Protein AF-0000000075992809 (afdb_homodimer)

Nearest PDB structures (foldseek):
  9g9v-assembly1_B  TM=6.365E-01  e=3.269E-08  Homo sapiens
  9g9x-assembly1_B  TM=6.307E-01  e=1.367E-07  Homo sapiens
  6rv3-assembly2_C  TM=6.013E-01  e=1.137E-07  Homo sapiens
  6rv2-assembly1_B  TM=6.029E-01  e=1.306E-07  Homo sapiens
  6rv4-assembly2_D  TM=5.952E-01  e=2.380E-07  Homo sapiens

pLDDT: mean 75.5, std 18.36, range [22.88, 96.62]

Foldseek 3Di:
DVVVVVVVVVVVVVVVVVLVVLCLDLVNLVVVLLVLLLVQLVVLCVVFVVVLVVLLVVLLVLLVVLVVLVVVLVVVVVVCVPPDDDPVRVCVVNVVSVVVNVVSVVCSCVPSVHDNDNDSVLDDDCSDSLNSSVVSLLLQLLLCLVPDDGDDPVRVVVSVVSSVPSNVSLVSSLVVVLVVVVLVVLVVCCVVVCVVVVVVVLVVVCVVVVVVVDDSPDPPPPPPPVPPPDPSVPPLPPLVVLVVVLVVLLQVQLVVCCVVVVDDSVVSSVVSVSLLVSVNNNPDDPQPVPVSPPPDPVSSVVSVVVSVSSSVSNSSVVSSVVSVVVVVVVVVVVVCVVVPNDPPPVPVVVVPPPPPD/DVVVVVVVVVVVVVVVVVLVVLCLDLVNLVVVLLVLLLVQLVVLCVVFVVVLVVLLVVLLVLLVVLVVLVVVLVVVVVVCVPPDDDPVRVCVVNVVSVVVNVVSVVCSCVPSVHDNDNDSVLDDDCSDSLNSSVVSLLLQLLLCLVPDDGDDPVRVVVSVVSSVPSNVSLVSSLVVVLVVVVLVVLVVCCVVVCVVVVVVVLVVVCVVVVVVVDDSPDPPPPPPPVPPPDPSVPPLPPLVVLVVVLVVLLQVQLVVCCVVVVDDSVVSSVVSVSLLVSVNNNPDDPQPVPVSPPPDPVSSVVSVVVSVSSSVSNSSVVSSVVSVVVVVVVVVVVVCVVVVNDPPPVPVVVVPPPPPD

Radius of gyration: 34.05 Å; Cα contacts (8 Å, |Δi|>4): 600; chains: 2; bounding box: 87×116×78 Å

Structure (mmCIF, N/CA/C/O backbone):
data_AF-0000000075992809-model_v1
#
loop_
_entity.id
_entity.type
_entity.pdbx_description
1 polymer 'TWiK family of potassium channels protein 7-like'
#
loop_
_atom_site.group_PDB
_atom_site.id
_atom_site.type_symbol
_atom_site.label_atom_id
_atom_site.label_alt_id
_atom_site.label_comp_id
_atom_site.label_asym_id
_atom_site.label_entity_id
_atom_site.label_seq_id
_atom_site.pdbx_PDB_ins_code
_atom_site.Cartn_x
_atom_site.Cartn_y
_atom_site.Cartn_z
_atom_site.occupancy
_atom_site.B_iso_or_equiv
_atom_site.auth_seq_id
_atom_site.auth_comp_id
_atom_site.auth_asym_id
_atom_site.auth_atom_id
_atom_site.pdbx_PDB_model_num
ATOM 1 N N . MET A 1 1 ? 38.156 46.844 -10.242 1 58.53 1 MET A N 1
ATOM 2 C CA . MET A 1 1 ? 38 45.406 -10.133 1 58.53 1 MET A CA 1
ATOM 3 C C . MET A 1 1 ? 37.031 45.031 -9.023 1 58.53 1 MET A C 1
ATOM 5 O O . MET A 1 1 ? 36.188 44.156 -9.188 1 58.53 1 MET A O 1
ATOM 9 N N . SER A 1 2 ? 37 45.75 -7.945 1 67.81 2 SER A N 1
ATOM 10 C CA . SER A 1 2 ? 36.156 45.5 -6.789 1 67.81 2 SER A CA 1
ATOM 11 C C . SER A 1 2 ? 34.719 45.875 -7.082 1 67.81 2 SER A C 1
ATOM 13 O O . SER A 1 2 ? 33.781 45.156 -6.656 1 67.81 2 SER A O 1
ATOM 15 N N . VAL A 1 3 ? 34.5 46.875 -7.867 1 71.5 3 VAL A N 1
ATOM 16 C CA . VAL A 1 3 ? 33.156 47.344 -8.156 1 71.5 3 VAL A CA 1
ATOM 17 C C . VAL A 1 3 ? 32.469 46.344 -9.094 1 71.5 3 VAL A C 1
ATOM 19 O O . VAL A 1 3 ? 31.266 46.094 -8.953 1 71.5 3 VAL A O 1
ATOM 22 N N . LYS A 1 4 ? 33.219 45.812 -10.008 1 70.56 4 LYS A N 1
ATOM 23 C CA . LYS A 1 4 ? 32.656 44.844 -10.945 1 70.56 4 LYS A CA 1
ATOM 24 C C . LYS A 1 4 ? 32.281 43.531 -10.234 1 70.56 4 LYS A C 1
ATOM 26 O O . LYS A 1 4 ? 31.266 42.906 -10.547 1 70.56 4 LYS A O 1
ATOM 31 N N . MET A 1 5 ? 33.094 43.125 -9.273 1 64.31 5 MET A N 1
ATOM 32 C CA . MET A 1 5 ? 32.812 41.938 -8.5 1 64.31 5 MET A CA 1
ATOM 33 C C . MET A 1 5 ? 31.547 42.094 -7.66 1 64.31 5 MET A C 1
ATOM 35 O O . MET A 1 5 ? 30.766 41.156 -7.523 1 64.31 5 MET A O 1
ATOM 39 N N . GLU A 1 6 ? 31.422 43.312 -7.215 1 64.75 6 GLU A N 1
ATOM 40 C CA . GLU A 1 6 ? 30.25 43.594 -6.398 1 64.75 6 GLU A CA 1
ATOM 41 C C . GLU A 1 6 ? 28.984 43.594 -7.25 1 64.75 6 GLU A C 1
ATOM 43 O O . GLU A 1 6 ? 27.938 43.125 -6.82 1 64.75 6 GLU A O 1
ATOM 48 N N . GLU A 1 7 ? 29.078 44.094 -8.422 1 67.31 7 GLU A N 1
ATOM 49 C CA . GLU A 1 7 ? 27.938 44.125 -9.32 1 67.31 7 GLU A CA 1
ATOM 50 C C . GLU A 1 7 ? 27.547 42.719 -9.766 1 67.31 7 GLU A C 1
ATOM 52 O O . GLU A 1 7 ? 26.359 42.406 -9.875 1 67.31 7 GLU A O 1
ATOM 57 N N . ASP A 1 8 ? 28.562 41.906 -9.992 1 63.78 8 ASP A N 1
ATOM 58 C CA . ASP A 1 8 ? 28.297 40.531 -10.383 1 63.78 8 ASP A CA 1
ATOM 59 C C . ASP A 1 8 ? 27.672 39.75 -9.234 1 63.78 8 ASP A C 1
ATOM 61 O O . ASP A 1 8 ? 26.797 38.906 -9.453 1 63.78 8 ASP A O 1
ATOM 65 N N . GLU A 1 9 ? 28.25 40.031 -8.102 1 63.12 9 GLU A N 1
ATOM 66 C CA . GLU A 1 9 ? 27.656 39.375 -6.941 1 63.12 9 GLU A CA 1
ATOM 67 C C . GLU A 1 9 ? 26.219 39.844 -6.711 1 63.12 9 GLU A C 1
ATOM 69 O O . GLU A 1 9 ? 25.359 39.031 -6.352 1 63.12 9 GLU A O 1
ATOM 74 N N . GLU A 1 10 ? 26.062 41.156 -6.953 1 62.56 10 GLU A N 1
ATOM 75 C CA . GLU A 1 10 ? 24.719 41.656 -6.836 1 62.56 10 GLU A CA 1
ATOM 76 C C . GLU A 1 10 ? 23.797 41.062 -7.891 1 62.56 10 GLU A C 1
ATOM 78 O O . GLU A 1 10 ? 22.625 40.812 -7.621 1 62.56 10 GLU A O 1
ATOM 83 N N . LYS A 1 11 ? 24.312 41.031 -9.047 1 64.25 11 LYS A N 1
ATOM 84 C CA . LYS A 1 11 ? 23.531 40.406 -10.117 1 64.25 11 LYS A CA 1
ATOM 85 C C . LYS A 1 11 ? 23.219 38.938 -9.805 1 64.25 11 LYS A C 1
ATOM 87 O O . LYS A 1 11 ? 22.109 38.469 -10.031 1 64.25 11 LYS A O 1
ATOM 92 N N . LYS A 1 12 ? 24.219 38.281 -9.352 1 62.31 12 LYS A N 1
ATOM 93 C CA . LYS A 1 12 ? 24.031 36.875 -8.961 1 62.31 12 LYS A CA 1
ATOM 94 C C . LYS A 1 12 ? 23 36.781 -7.844 1 62.31 12 LYS A C 1
ATOM 96 O O . LYS A 1 12 ? 22.172 35.844 -7.852 1 62.31 12 LYS A O 1
ATOM 101 N N . HIS A 1 13 ? 23.141 37.656 -7.012 1 62.78 13 HIS A N 1
ATOM 102 C CA . HIS A 1 13 ? 22.172 37.656 -5.93 1 62.78 13 HIS A CA 1
ATOM 103 C C . HIS A 1 13 ? 20.766 37.969 -6.449 1 62.78 13 HIS A C 1
ATOM 105 O O . HIS A 1 13 ? 19.781 37.375 -5.984 1 62.78 13 HIS A O 1
ATOM 111 N N . ARG A 1 14 ? 20.766 38.875 -7.422 1 62.12 14 ARG A N 1
ATOM 112 C CA . ARG A 1 14 ? 19.484 39.188 -8.016 1 62.12 14 ARG A CA 1
ATOM 113 C C . ARG A 1 14 ? 18.922 38 -8.781 1 62.12 14 ARG A C 1
ATOM 115 O O . ARG A 1 14 ? 17.719 37.719 -8.727 1 62.12 14 ARG A O 1
ATOM 122 N N . CYS A 1 15 ? 19.734 37.406 -9.547 1 61.56 15 CYS A N 1
ATOM 123 C CA . CYS A 1 15 ? 19.328 36.219 -10.289 1 61.56 15 CYS A CA 1
ATOM 124 C C . CYS A 1 15 ? 18.906 35.094 -9.352 1 61.56 15 CYS A C 1
ATOM 126 O O . CYS A 1 15 ? 17.906 34.406 -9.602 1 61.56 15 CYS A O 1
ATOM 128 N N . PHE A 1 16 ? 19.766 34.906 -8.375 1 62.19 16 PHE A N 1
ATOM 129 C CA . PHE A 1 16 ? 19.406 33.906 -7.375 1 62.19 16 PHE A CA 1
ATOM 130 C C . PHE A 1 16 ? 18.078 34.25 -6.711 1 62.19 16 PHE A C 1
ATOM 132 O O . PHE A 1 16 ? 17.266 33.344 -6.469 1 62.19 16 PHE A O 1
ATOM 139 N N . LYS A 1 17 ? 17.938 35.562 -6.586 1 60.12 17 LYS A N 1
ATOM 140 C CA . LYS A 1 17 ? 16.672 36 -6.016 1 60.12 17 LYS A CA 1
ATOM 141 C C . LYS A 1 17 ? 15.516 35.75 -6.965 1 60.12 17 LYS A C 1
ATOM 143 O O . LYS A 1 17 ? 14.438 35.312 -6.535 1 60.12 17 LYS A O 1
ATOM 148 N N . PHE A 1 18 ? 15.727 35.969 -8.133 1 62.09 18 PHE A N 1
ATOM 149 C CA . PHE A 1 18 ? 14.703 35.719 -9.141 1 62.09 18 PHE A CA 1
ATOM 150 C C . PHE A 1 18 ? 14.398 34.219 -9.234 1 62.09 18 PHE A C 1
ATOM 152 O O . PHE A 1 18 ? 13.242 33.812 -9.328 1 62.09 18 PHE A O 1
ATOM 159 N N . LEU A 1 19 ? 15.375 33.469 -9.156 1 59.94 19 LEU A N 1
ATOM 160 C CA . LEU A 1 19 ? 15.211 32.031 -9.227 1 59.94 19 LEU A CA 1
ATOM 161 C C . LEU A 1 19 ? 14.453 31.5 -8.016 1 59.94 19 LEU A C 1
ATOM 163 O O . LEU A 1 19 ? 13.594 30.625 -8.148 1 59.94 19 LEU A O 1
ATOM 167 N N . LEU A 1 20 ? 14.82 32.031 -7.016 1 61.22 20 LEU A N 1
ATOM 168 C CA . LEU A 1 20 ? 14.133 31.625 -5.797 1 61.22 20 LEU A CA 1
ATOM 169 C C . LEU A 1 20 ? 12.68 32.062 -5.812 1 61.22 20 LEU A C 1
ATOM 171 O O . LEU A 1 20 ? 11.797 31.344 -5.348 1 61.22 20 LEU A O 1
ATOM 175 N N . ARG A 1 21 ? 12.414 33.219 -6.387 1 61.88 21 ARG A N 1
ATOM 176 C CA . ARG A 1 21 ? 11.047 33.719 -6.527 1 61.88 21 ARG A CA 1
ATOM 177 C C . ARG A 1 21 ? 10.227 32.812 -7.438 1 61.88 21 ARG A C 1
ATOM 179 O O . ARG A 1 21 ? 9.055 32.531 -7.16 1 61.88 21 ARG A O 1
ATOM 186 N N . ILE A 1 22 ? 10.891 32.469 -8.406 1 59.5 22 ILE A N 1
ATOM 187 C CA . ILE A 1 22 ? 10.219 31.609 -9.367 1 59.5 22 ILE A CA 1
ATOM 188 C C . ILE A 1 22 ? 10.008 30.219 -8.742 1 59.5 22 ILE A C 1
ATOM 190 O O . ILE A 1 22 ? 8.945 29.625 -8.914 1 59.5 22 ILE A O 1
ATOM 194 N N . LEU A 1 23 ? 11.07 29.828 -8.07 1 59.69 23 LEU A N 1
ATOM 195 C CA . LEU A 1 23 ? 11 28.5 -7.477 1 59.69 23 LEU A CA 1
ATOM 196 C C . LEU A 1 23 ? 9.914 28.438 -6.41 1 59.69 23 LEU A C 1
ATOM 198 O O . LEU A 1 23 ? 9.227 27.422 -6.273 1 59.69 23 LEU A O 1
ATOM 202 N N . PHE A 1 24 ? 9.844 29.562 -5.805 1 61.66 24 PHE A N 1
ATOM 203 C CA . PHE A 1 24 ? 8.852 29.531 -4.734 1 61.66 24 PHE A CA 1
ATOM 204 C C . PHE A 1 24 ? 7.5 30.016 -5.242 1 61.66 24 PHE A C 1
ATOM 206 O O . PHE A 1 24 ? 6.543 30.109 -4.477 1 61.66 24 PHE A O 1
ATOM 213 N N . SER A 1 25 ? 7.516 30.281 -6.555 1 67.94 25 SER A N 1
ATOM 214 C CA . SER A 1 25 ? 6.219 30.531 -7.172 1 67.94 25 SER A CA 1
ATOM 215 C C . SER A 1 25 ? 5.434 29.25 -7.375 1 67.94 25 SER A C 1
ATOM 217 O O . SER A 1 25 ? 5.996 28.156 -7.305 1 67.94 25 SER A O 1
ATOM 219 N N . HIS A 1 26 ? 4.117 29.328 -7.34 1 74.62 26 HIS A N 1
ATOM 220 C CA . HIS A 1 26 ? 3.246 28.172 -7.543 1 74.62 26 HIS A CA 1
ATOM 221 C C . HIS A 1 26 ? 3.693 27.344 -8.742 1 74.62 26 HIS A C 1
ATOM 223 O O . HIS A 1 26 ? 3.746 26.125 -8.672 1 74.62 26 HIS A O 1
ATOM 229 N N . ILE A 1 27 ? 4.105 27.984 -9.711 1 77.75 27 ILE A N 1
ATOM 230 C CA . ILE A 1 27 ? 4.477 27.297 -10.945 1 77.75 27 ILE A CA 1
ATOM 231 C C . ILE A 1 27 ? 5.879 26.703 -10.797 1 77.75 27 ILE A C 1
ATOM 233 O O . ILE A 1 27 ? 6.145 25.609 -11.289 1 77.75 27 ILE A O 1
ATOM 237 N N . GLY A 1 28 ? 6.742 27.438 -10.18 1 79.5 28 GLY A N 1
ATOM 238 C CA . GLY A 1 28 ? 8.094 26.938 -9.977 1 79.5 28 GLY A CA 1
ATOM 239 C C . GLY A 1 28 ? 8.141 25.688 -9.117 1 79.5 28 GLY A C 1
ATOM 240 O O . GLY A 1 28 ? 8.867 24.734 -9.43 1 79.5 28 GLY A O 1
ATOM 241 N N . LEU A 1 29 ? 7.332 25.656 -8.102 1 82.19 29 LEU A N 1
ATOM 242 C CA . LEU A 1 29 ? 7.285 24.5 -7.227 1 82.19 29 LEU A CA 1
ATOM 243 C C . LEU A 1 29 ? 6.676 23.297 -7.953 1 82.19 29 LEU A C 1
ATOM 245 O O . LEU A 1 29 ? 7.086 22.156 -7.73 1 82.19 29 LEU A O 1
ATOM 249 N N . PHE A 1 30 ? 5.734 23.625 -8.758 1 83.81 30 PHE A N 1
ATOM 250 C CA . PHE A 1 30 ? 5.121 22.562 -9.547 1 83.81 30 PHE A CA 1
ATOM 251 C C . PHE A 1 30 ? 6.137 21.938 -10.492 1 83.81 30 PHE A C 1
ATOM 253 O O . PHE A 1 30 ? 6.23 20.719 -10.594 1 83.81 30 PHE A O 1
ATOM 260 N N . LEU A 1 31 ? 6.879 22.734 -11.156 1 86.06 31 LEU A N 1
ATOM 261 C CA . LEU A 1 31 ? 7.883 22.25 -12.094 1 86.06 31 LEU A CA 1
ATOM 262 C C . LEU A 1 31 ? 8.992 21.5 -11.359 1 86.06 31 LEU A C 1
ATOM 264 O O . LEU A 1 31 ? 9.547 20.531 -11.891 1 86.06 31 LEU A O 1
ATOM 268 N N . LEU A 1 32 ? 9.234 21.922 -10.172 1 87.5 32 LEU A N 1
ATOM 269 C CA . LEU A 1 32 ? 10.242 21.234 -9.367 1 87.5 32 LEU A CA 1
ATOM 270 C C . LEU A 1 32 ? 9.773 19.844 -8.969 1 87.5 32 LEU A C 1
ATOM 272 O O . LEU A 1 32 ? 10.547 18.891 -9.016 1 87.5 32 LEU A O 1
ATOM 276 N N . VAL A 1 33 ? 8.562 19.766 -8.609 1 89.44 33 VAL A N 1
ATOM 277 C CA . VAL A 1 33 ? 8.016 18.469 -8.219 1 89.44 33 VAL A CA 1
ATOM 278 C C . VAL A 1 33 ? 7.965 17.531 -9.422 1 89.44 33 VAL A C 1
ATOM 280 O O . VAL A 1 33 ? 8.336 16.359 -9.328 1 89.44 33 VAL A O 1
ATOM 283 N N . VAL A 1 34 ? 7.57 18.062 -10.57 1 88.75 34 VAL A N 1
ATOM 284 C CA . VAL A 1 34 ? 7.484 17.266 -11.797 1 88.75 34 VAL A CA 1
ATOM 285 C C . VAL A 1 34 ? 8.891 16.875 -12.25 1 88.75 34 VAL A C 1
ATOM 287 O O . VAL A 1 34 ? 9.117 15.719 -12.625 1 88.75 34 VAL A O 1
ATOM 290 N N . GLY A 1 35 ? 9.758 17.797 -12.211 1 92 35 GLY A N 1
ATOM 291 C CA . GLY A 1 35 ? 11.133 17.5 -12.57 1 92 35 GLY A CA 1
ATOM 292 C C . GLY A 1 35 ? 11.781 16.484 -11.656 1 92 35 GLY A C 1
ATOM 293 O O . GLY A 1 35 ? 12.484 15.578 -12.125 1 92 35 GLY A O 1
ATOM 294 N N . PHE A 1 36 ? 11.516 16.609 -10.398 1 94.5 36 PHE A N 1
ATOM 295 C CA . PHE A 1 36 ? 12.094 15.68 -9.445 1 94.5 36 PHE A CA 1
ATOM 296 C C . PHE A 1 36 ? 11.461 14.297 -9.586 1 94.5 36 PHE A C 1
ATOM 298 O O . PHE A 1 36 ? 12.125 13.281 -9.375 1 94.5 36 PHE A O 1
ATOM 305 N N . SER A 1 37 ? 10.234 14.234 -9.914 1 93.88 37 SER A N 1
ATOM 306 C CA . SER A 1 37 ? 9.578 12.953 -10.148 1 93.88 37 SER A CA 1
ATOM 307 C C . SER A 1 37 ? 10.125 12.281 -11.406 1 93.88 37 SER A C 1
ATOM 309 O O . SER A 1 37 ? 10.297 11.055 -11.445 1 93.88 37 SER A O 1
ATOM 311 N N . ALA A 1 38 ? 10.336 13.078 -12.43 1 93.75 38 ALA A N 1
ATOM 312 C CA . ALA A 1 38 ? 10.93 12.531 -13.648 1 93.75 38 ALA A CA 1
ATOM 313 C C . ALA A 1 38 ? 12.344 12.023 -13.383 1 93.75 38 ALA A C 1
ATOM 315 O O . ALA A 1 38 ? 12.742 10.977 -13.906 1 93.75 38 ALA A O 1
ATOM 316 N N . PHE A 1 39 ? 13.008 12.805 -12.547 1 96.56 39 PHE A N 1
ATOM 317 C CA . PHE A 1 39 ? 14.336 12.359 -12.156 1 96.56 39 PHE A CA 1
ATOM 318 C C . PHE A 1 39 ? 14.266 11.047 -11.375 1 96.56 39 PHE A C 1
ATOM 320 O O . PHE A 1 39 ? 15.078 10.148 -11.578 1 96.56 39 PHE A O 1
ATOM 327 N N . GLY A 1 40 ? 13.367 10.969 -10.5 1 96.25 40 GLY A N 1
ATOM 328 C CA . GLY A 1 40 ? 13.18 9.719 -9.773 1 96.25 40 GLY A CA 1
ATOM 329 C C . GLY A 1 40 ? 12.859 8.547 -10.68 1 96.25 40 GLY A C 1
ATOM 330 O O . GLY A 1 40 ? 13.383 7.445 -10.484 1 96.25 40 GLY A O 1
ATOM 331 N N . ALA A 1 41 ? 12.008 8.766 -11.648 1 94.56 41 ALA A N 1
ATOM 332 C CA . ALA A 1 41 ? 11.664 7.707 -12.594 1 94.56 41 ALA A CA 1
ATOM 333 C C . ALA A 1 41 ? 12.898 7.215 -13.344 1 94.56 41 ALA A C 1
ATOM 335 O O . ALA A 1 41 ? 13.102 6.004 -13.477 1 94.56 41 ALA A O 1
ATOM 336 N N . TRP A 1 42 ? 13.648 8.164 -13.781 1 96.19 42 TRP A N 1
ATOM 337 C CA . TRP A 1 42 ? 14.875 7.809 -14.492 1 96.19 42 TRP A CA 1
ATOM 338 C C . TRP A 1 42 ? 15.836 7.055 -13.578 1 96.19 42 TRP A C 1
ATOM 340 O O . TRP A 1 42 ? 16.438 6.059 -13.984 1 96.19 42 TRP A O 1
ATOM 350 N N . LEU A 1 43 ? 15.969 7.512 -12.367 1 96.62 43 LEU A N 1
ATOM 351 C CA . LEU A 1 43 ? 16.875 6.914 -11.391 1 96.62 43 LEU A CA 1
ATOM 352 C C . LEU A 1 43 ? 16.469 5.477 -11.086 1 96.62 43 LEU A C 1
ATOM 354 O O . LEU A 1 43 ? 17.312 4.574 -11.078 1 96.62 43 LEU A O 1
ATOM 358 N N . PHE A 1 44 ? 15.234 5.191 -10.914 1 96.38 44 PHE A N 1
ATOM 359 C CA . PHE A 1 44 ? 14.781 3.865 -10.516 1 96.38 44 PHE A CA 1
ATOM 360 C C . PHE A 1 44 ? 14.797 2.91 -11.703 1 96.38 44 PHE A C 1
ATOM 362 O O . PHE A 1 44 ? 15.031 1.712 -11.539 1 96.38 44 PHE A O 1
ATOM 369 N N . VAL A 1 45 ? 14.57 3.451 -12.914 1 95.88 45 VAL A N 1
ATOM 370 C CA . VAL A 1 45 ? 14.727 2.611 -14.094 1 95.88 45 VAL A CA 1
ATOM 371 C C . VAL A 1 45 ? 16.188 2.168 -14.227 1 95.88 45 VAL A C 1
ATOM 373 O O . VAL A 1 45 ? 16.453 0.994 -14.492 1 95.88 45 VAL A O 1
ATOM 376 N N . ALA A 1 46 ? 17.078 3.078 -13.977 1 96.06 46 ALA A N 1
ATOM 377 C CA . ALA A 1 46 ? 18.5 2.793 -14.117 1 96.06 46 ALA A CA 1
ATOM 378 C C . ALA A 1 46 ? 18.969 1.787 -13.07 1 96.06 46 ALA A C 1
ATOM 380 O O . ALA A 1 46 ? 19.797 0.916 -13.352 1 96.06 46 ALA A O 1
ATOM 381 N N . ILE A 1 47 ? 18.406 1.775 -11.922 1 95.81 47 ILE A N 1
ATOM 382 C CA . ILE A 1 47 ? 18.875 0.947 -10.812 1 95.81 47 ILE A CA 1
ATOM 383 C C . ILE A 1 47 ? 18.219 -0.429 -10.883 1 95.81 47 ILE A C 1
ATOM 385 O O . ILE A 1 47 ? 18.875 -1.451 -10.672 1 95.81 47 ILE A O 1
ATOM 389 N N . GLU A 1 48 ? 16.938 -0.489 -11.195 1 95.69 48 GLU A N 1
ATOM 390 C CA . GLU A 1 48 ? 16.188 -1.733 -11.039 1 95.69 48 GLU A CA 1
ATOM 391 C C . GLU A 1 48 ? 16.031 -2.457 -12.375 1 95.69 48 GLU A C 1
ATOM 393 O O . GLU A 1 48 ? 15.727 -3.648 -12.406 1 95.69 48 GLU A O 1
ATOM 398 N N . LYS A 1 49 ? 16.234 -1.847 -13.492 1 93.94 49 LYS A N 1
ATOM 399 C CA . LYS A 1 49 ? 16.016 -2.455 -14.805 1 93.94 49 LYS A CA 1
ATOM 400 C C . LYS A 1 49 ? 16.922 -3.66 -15.008 1 93.94 49 LYS A C 1
ATOM 402 O O . LYS A 1 49 ? 16.469 -4.719 -15.445 1 93.94 49 LYS A O 1
ATOM 407 N N . PRO A 1 50 ? 18.219 -3.549 -14.664 1 93.44 50 PRO A N 1
ATOM 408 C CA . PRO A 1 50 ? 19.094 -4.715 -14.852 1 93.44 50 PRO A CA 1
ATOM 409 C C . PRO A 1 50 ? 18.656 -5.918 -14.023 1 93.44 50 PRO A C 1
ATOM 411 O O . PRO A 1 50 ? 18.75 -7.059 -14.477 1 93.44 50 PRO A O 1
ATOM 414 N N . ALA A 1 51 ? 18.266 -5.73 -12.805 1 92.62 51 ALA A N 1
ATOM 415 C CA . ALA A 1 51 ? 17.781 -6.82 -11.969 1 92.62 51 ALA A CA 1
ATOM 416 C C . ALA A 1 51 ? 16.5 -7.426 -12.547 1 92.62 51 ALA A C 1
ATOM 418 O O . ALA A 1 51 ? 16.297 -8.641 -12.453 1 92.62 51 ALA A O 1
ATOM 419 N N . GLU A 1 52 ? 15.641 -6.57 -13.094 1 91.56 52 GLU A N 1
ATOM 420 C CA . GLU A 1 52 ? 14.422 -7.066 -13.734 1 91.56 52 GLU A CA 1
ATOM 421 C C . GLU A 1 52 ? 14.75 -7.926 -14.953 1 91.56 52 GLU A C 1
ATOM 423 O O . GLU A 1 52 ? 14.117 -8.961 -15.172 1 91.56 52 GLU A O 1
ATOM 428 N N . ASP A 1 53 ? 15.727 -7.492 -15.719 1 91.19 53 ASP A N 1
ATOM 429 C CA . ASP A 1 53 ? 16.156 -8.266 -16.891 1 91.19 53 ASP A CA 1
ATOM 430 C C . ASP A 1 53 ? 16.688 -9.633 -16.469 1 91.19 53 ASP A C 1
ATOM 432 O O . ASP A 1 53 ? 16.438 -10.633 -17.141 1 91.19 53 ASP A O 1
ATOM 436 N N . TYR A 1 54 ? 17.391 -9.586 -15.398 1 90.94 54 TYR A N 1
ATOM 437 C CA . TYR A 1 54 ? 17.906 -10.844 -14.883 1 90.94 54 TYR A CA 1
ATOM 438 C C . TYR A 1 54 ? 16.766 -11.766 -14.461 1 90.94 54 TYR A C 1
ATOM 440 O O . TYR A 1 54 ? 16.797 -12.969 -14.727 1 90.94 54 TYR A O 1
ATOM 448 N N . ARG A 1 55 ? 15.773 -11.219 -13.82 1 88.38 55 ARG A N 1
ATOM 449 C CA . ARG A 1 55 ? 14.633 -12.016 -13.383 1 88.38 55 ARG A CA 1
ATOM 450 C C . ARG A 1 55 ? 13.867 -12.57 -14.586 1 88.38 55 ARG A C 1
ATOM 452 O O . ARG A 1 55 ? 13.359 -13.695 -14.539 1 88.38 55 ARG A O 1
ATOM 459 N N . ILE A 1 56 ? 13.766 -11.805 -15.609 1 88.69 56 ILE A N 1
ATOM 460 C CA . ILE A 1 56 ? 13.062 -12.242 -16.812 1 88.69 56 ILE A CA 1
ATOM 461 C C . ILE A 1 56 ? 13.836 -13.391 -17.469 1 88.69 56 ILE A C 1
ATOM 463 O O . ILE A 1 56 ? 13.242 -14.344 -17.969 1 88.69 56 ILE A O 1
ATOM 467 N N . GLU A 1 57 ? 15.109 -13.289 -17.469 1 89 57 GLU A N 1
ATOM 468 C CA . GLU A 1 57 ? 15.938 -14.359 -18 1 89 57 GLU A CA 1
ATOM 469 C C . GLU A 1 57 ? 15.766 -15.648 -17.188 1 89 57 GLU A C 1
ATOM 471 O O . GLU A 1 57 ? 15.703 -16.734 -17.766 1 89 57 GLU A O 1
ATOM 476 N N . GLN A 1 58 ? 15.719 -15.477 -15.898 1 88.94 58 GLN A N 1
ATOM 477 C CA . GLN A 1 58 ? 15.508 -16.641 -15.047 1 88.94 58 GLN A CA 1
ATOM 478 C C . GLN A 1 58 ? 14.141 -17.266 -15.289 1 88.94 58 GLN A C 1
ATOM 480 O O . GLN A 1 58 ? 13.992 -18.484 -15.25 1 88.94 58 GLN A O 1
ATOM 485 N N . ARG A 1 59 ? 13.188 -16.391 -15.477 1 88.62 59 ARG A N 1
ATOM 486 C CA . ARG A 1 59 ? 11.852 -16.875 -15.789 1 88.62 59 ARG A CA 1
ATOM 487 C C . ARG A 1 59 ? 11.852 -17.656 -17.109 1 88.62 59 ARG A C 1
ATOM 489 O O . ARG A 1 59 ? 11.148 -18.672 -17.234 1 88.62 59 ARG A O 1
ATOM 496 N N . LEU A 1 60 ? 12.602 -17.203 -18.062 1 88.88 60 LEU A N 1
ATOM 497 C CA . LEU A 1 60 ? 12.711 -17.891 -19.344 1 88.88 60 LEU A CA 1
ATOM 498 C C . LEU A 1 60 ? 13.359 -19.25 -19.188 1 88.88 60 LEU A C 1
ATOM 500 O O . LEU A 1 60 ? 12.914 -20.234 -19.781 1 88.88 60 LEU A O 1
ATOM 504 N N . ILE A 1 61 ? 14.367 -19.297 -18.391 1 90.19 61 ILE A N 1
ATOM 505 C CA . ILE A 1 61 ? 15.047 -20.562 -18.141 1 90.19 61 ILE A CA 1
ATOM 506 C C . ILE A 1 61 ? 14.094 -21.531 -17.453 1 90.19 61 ILE A C 1
ATOM 508 O O . ILE A 1 61 ? 14.039 -22.719 -17.797 1 90.19 61 ILE A O 1
ATOM 512 N N . ARG A 1 62 ? 13.367 -20.984 -16.5 1 90.12 62 ARG A N 1
ATOM 513 C CA . ARG A 1 62 ? 12.422 -21.828 -15.781 1 90.12 62 ARG A CA 1
ATOM 514 C C . ARG A 1 62 ? 11.344 -22.359 -16.719 1 90.12 62 ARG A C 1
ATOM 516 O O . ARG A 1 62 ? 10.914 -23.5 -16.594 1 90.12 62 ARG A O 1
ATOM 523 N N . THR A 1 63 ? 10.898 -21.547 -17.625 1 89.88 63 THR A N 1
ATOM 524 C CA . THR A 1 63 ? 9.891 -21.953 -18.594 1 89.88 63 THR A CA 1
ATOM 525 C C . THR A 1 63 ? 10.414 -23.094 -19.469 1 89.88 63 THR A C 1
ATOM 527 O O . THR A 1 63 ? 9.688 -24.062 -19.734 1 89.88 63 THR A O 1
ATOM 530 N N . LYS A 1 64 ? 11.617 -23.031 -19.875 1 91.19 64 LYS A N 1
ATOM 531 C CA . LYS A 1 64 ? 12.227 -24.094 -20.656 1 91.19 64 LYS A CA 1
ATOM 532 C C . LYS A 1 64 ? 12.375 -25.375 -19.828 1 91.19 64 LYS A C 1
ATOM 534 O O . LYS A 1 64 ? 12.172 -26.469 -20.344 1 91.19 64 LYS A O 1
ATOM 539 N N . GLU A 1 65 ? 12.703 -25.141 -18.547 1 92.88 65 GLU A N 1
ATOM 540 C CA . GLU A 1 65 ? 12.844 -26.297 -17.656 1 92.88 65 GLU A CA 1
ATOM 541 C C . GLU A 1 65 ? 11.508 -27.016 -17.469 1 92.88 65 GLU A C 1
ATOM 543 O O . GLU A 1 65 ? 11.461 -28.234 -17.359 1 92.88 65 GLU A O 1
ATOM 548 N N . VAL A 1 66 ? 10.5 -26.234 -17.328 1 93 66 VAL A N 1
ATOM 549 C CA . VAL A 1 66 ? 9.18 -26.844 -17.172 1 93 66 VAL A CA 1
ATOM 550 C C . VAL A 1 66 ? 8.828 -27.625 -18.422 1 93 66 VAL A C 1
ATOM 552 O O . VAL A 1 66 ? 8.32 -28.75 -18.344 1 93 66 VAL A O 1
ATOM 555 N N . ASN A 1 67 ? 9.07 -27.094 -19.578 1 91.69 67 ASN A N 1
ATOM 556 C CA . ASN A 1 67 ? 8.812 -27.812 -20.828 1 91.69 67 ASN A CA 1
ATOM 557 C C . ASN A 1 67 ? 9.664 -29.078 -20.938 1 91.69 67 ASN A C 1
ATOM 559 O O . ASN A 1 67 ? 9.195 -30.094 -21.453 1 91.69 67 ASN A O 1
ATOM 563 N N . GLU A 1 68 ? 10.867 -28.984 -20.5 1 93.94 68 GLU A N 1
ATOM 564 C CA . GLU A 1 68 ? 11.734 -30.156 -20.5 1 93.94 68 GLU A CA 1
ATOM 565 C C . GLU A 1 68 ? 11.195 -31.234 -19.547 1 93.94 68 GLU A C 1
ATOM 567 O O . GLU A 1 68 ? 11.32 -32.438 -19.828 1 93.94 68 GLU A O 1
ATOM 572 N N . SER A 1 69 ? 10.688 -30.766 -18.453 1 94.88 69 SER A N 1
ATOM 573 C CA . SER A 1 69 ? 10.094 -31.719 -17.516 1 94.88 69 SER A CA 1
ATOM 574 C C . SER A 1 69 ? 8.906 -32.438 -18.141 1 94.88 69 SER A C 1
ATOM 576 O O . SER A 1 69 ? 8.695 -33.625 -17.891 1 94.88 69 SER A O 1
ATOM 578 N N . ILE A 1 70 ? 8.133 -31.75 -18.922 1 95.12 70 ILE A N 1
ATOM 579 C CA . ILE A 1 70 ? 7.008 -32.344 -19.609 1 95.12 70 ILE A CA 1
ATOM 580 C C . ILE A 1 70 ? 7.516 -33.406 -20.594 1 95.12 70 ILE A C 1
ATOM 582 O O . ILE A 1 70 ? 7.012 -34.531 -20.641 1 95.12 70 ILE A O 1
ATOM 586 N N . ASN A 1 71 ? 8.5 -33.031 -21.359 1 94.38 71 ASN A N 1
ATOM 587 C CA . ASN A 1 71 ? 9.078 -33.969 -22.312 1 94.38 71 ASN A CA 1
ATOM 588 C C . ASN A 1 71 ? 9.68 -35.188 -21.609 1 94.38 71 ASN A C 1
ATOM 590 O O . ASN A 1 71 ? 9.609 -36.312 -22.125 1 94.38 71 ASN A O 1
ATOM 594 N N . TYR A 1 72 ? 10.242 -34.875 -20.516 1 95.19 72 TYR A N 1
ATOM 595 C CA . TYR A 1 72 ? 10.789 -35.969 -19.719 1 95.19 72 TYR A CA 1
ATOM 596 C C . TYR A 1 72 ? 9.68 -36.938 -19.297 1 95.19 72 TYR A C 1
ATOM 598 O O . TYR A 1 72 ? 9.844 -38.156 -19.391 1 95.19 72 TYR A O 1
ATOM 606 N N . LEU A 1 73 ? 8.617 -36.438 -18.828 1 95.31 73 LEU A N 1
ATOM 607 C CA . LEU A 1 73 ? 7.504 -37.281 -18.391 1 95.31 73 LEU A CA 1
ATOM 608 C C . LEU A 1 73 ? 6.922 -38.062 -19.562 1 95.31 73 LEU A C 1
ATOM 610 O O . LEU A 1 73 ? 6.555 -39.25 -19.422 1 95.31 73 LEU A O 1
ATOM 614 N N . VAL A 1 74 ? 6.82 -37.406 -20.719 1 94.25 74 VAL A N 1
ATOM 615 C CA . VAL A 1 74 ? 6.316 -38.062 -21.922 1 94.25 74 VAL A CA 1
ATOM 616 C C . VAL A 1 74 ? 7.207 -39.281 -22.25 1 94.25 74 VAL A C 1
ATOM 618 O O . VAL A 1 74 ? 6.711 -40.375 -22.516 1 94.25 74 VAL A O 1
ATOM 621 N N . ALA A 1 75 ? 8.484 -39.062 -22.234 1 93.94 75 ALA A N 1
ATOM 622 C CA . ALA A 1 75 ? 9.445 -40.125 -22.516 1 93.94 75 ALA A CA 1
ATOM 623 C C . ALA A 1 75 ? 9.391 -41.219 -21.453 1 93.94 75 ALA A C 1
ATOM 625 O O . ALA A 1 75 ? 9.492 -42.406 -21.766 1 93.94 75 ALA A O 1
ATOM 626 N N . LEU A 1 76 ? 9.242 -40.781 -20.234 1 93.44 76 LEU A N 1
ATOM 627 C CA . LEU A 1 76 ? 9.188 -41.719 -19.125 1 93.44 76 LEU A CA 1
ATOM 628 C C . LEU A 1 76 ? 7.957 -42.625 -19.234 1 93.44 76 LEU A C 1
ATOM 630 O O . LEU A 1 76 ? 8.047 -43.844 -19.031 1 93.44 76 LEU A O 1
ATOM 634 N N . PHE A 1 77 ? 6.793 -42.125 -19.547 1 92.62 77 PHE A N 1
ATOM 635 C CA . PHE A 1 77 ? 5.562 -42.906 -19.641 1 92.62 77 PHE A CA 1
ATOM 636 C C . PHE A 1 77 ? 5.609 -43.844 -20.844 1 92.62 77 PHE A C 1
ATOM 638 O O . PHE A 1 77 ? 5.055 -44.938 -20.781 1 92.62 77 PHE A O 1
ATOM 645 N N . TRP A 1 78 ? 6.285 -43.406 -21.891 1 90.06 78 TRP A N 1
ATOM 646 C CA . TRP A 1 78 ? 6.488 -44.312 -23.016 1 90.06 78 TRP A CA 1
ATOM 647 C C . TRP A 1 78 ? 7.352 -45.5 -22.625 1 90.06 78 TRP A C 1
ATOM 649 O O . TRP A 1 78 ? 7.047 -46.656 -22.969 1 90.06 78 TRP A O 1
ATOM 659 N N . TYR A 1 79 ? 8.367 -45.188 -21.891 1 89.75 79 TYR A N 1
ATOM 660 C CA . TYR A 1 79 ? 9.266 -46.219 -21.422 1 89.75 79 TYR A CA 1
ATOM 661 C C . TYR A 1 79 ? 8.539 -47.219 -20.516 1 89.75 79 TYR A C 1
ATOM 663 O O . TYR A 1 79 ? 8.734 -48.406 -20.625 1 89.75 79 TYR A O 1
ATOM 671 N N . TRP A 1 80 ? 7.688 -46.75 -19.672 1 89.88 80 TRP A N 1
ATOM 672 C CA . TRP A 1 80 ? 6.965 -47.594 -18.719 1 89.88 80 TRP A CA 1
ATOM 673 C C . TRP A 1 80 ? 5.898 -48.438 -19.422 1 89.88 80 TRP A C 1
ATOM 675 O O . TRP A 1 80 ? 5.461 -49.469 -18.922 1 89.88 80 TRP A O 1
ATOM 685 N N . ARG A 1 81 ? 5.41 -47.969 -20.516 1 84.5 81 ARG A N 1
ATOM 686 C CA . ARG A 1 81 ? 4.395 -48.656 -21.297 1 84.5 81 ARG A CA 1
ATOM 687 C C . ARG A 1 81 ? 4.859 -50.062 -21.656 1 84.5 81 ARG A C 1
ATOM 689 O O . ARG A 1 81 ? 4.051 -51 -21.734 1 84.5 81 ARG A O 1
ATOM 696 N N . GLY A 1 82 ? 6.168 -50.219 -21.906 1 80.69 82 GLY A N 1
ATOM 697 C CA . GLY A 1 82 ? 6.723 -51.5 -22.312 1 80.69 82 GLY A CA 1
ATOM 698 C C . GLY A 1 82 ? 6.992 -52.438 -21.156 1 80.69 82 GLY A C 1
ATOM 699 O O . GLY A 1 82 ? 7.254 -53.625 -21.375 1 80.69 82 GLY A O 1
ATOM 700 N N . LYS A 1 83 ? 6.805 -51.906 -19.969 1 84.25 83 LYS A N 1
ATOM 701 C CA . LYS A 1 83 ? 7.082 -52.75 -18.797 1 84.25 83 LYS A CA 1
ATOM 702 C C . LYS A 1 83 ? 5.816 -53.469 -18.312 1 84.25 83 LYS A C 1
ATOM 704 O O . LYS A 1 83 ? 4.707 -53 -18.562 1 84.25 83 LYS A O 1
ATOM 709 N N . ASN A 1 84 ? 6.023 -54.656 -17.672 1 85.06 84 ASN A N 1
ATOM 710 C CA . ASN A 1 84 ? 4.887 -55.438 -17.188 1 85.06 84 ASN A CA 1
ATOM 711 C C . ASN A 1 84 ? 4.445 -55 -15.805 1 85.06 84 ASN A C 1
ATOM 713 O O . ASN A 1 84 ? 4.781 -55.625 -14.797 1 85.06 84 ASN A O 1
ATOM 717 N N . PHE A 1 85 ? 3.727 -53.844 -15.703 1 85.5 85 PHE A N 1
ATOM 718 C CA . PHE A 1 85 ? 3.213 -53.312 -14.438 1 85.5 85 PHE A CA 1
ATOM 719 C C . PHE A 1 85 ? 1.777 -53.781 -14.211 1 85.5 85 PHE A C 1
ATOM 721 O O . PHE A 1 85 ? 1.008 -53.906 -15.164 1 85.5 85 PHE A O 1
ATOM 728 N N . THR A 1 86 ? 1.513 -54.062 -12.891 1 89.44 86 THR A N 1
ATOM 729 C CA . THR A 1 86 ? 0.112 -54.25 -12.523 1 89.44 86 THR A CA 1
ATOM 730 C C . THR A 1 86 ? -0.611 -52.906 -12.492 1 89.44 86 THR A C 1
ATOM 732 O O . THR A 1 86 ? 0.025 -51.844 -12.531 1 89.44 86 THR A O 1
ATOM 735 N N . LEU A 1 87 ? -1.868 -52.938 -12.531 1 89.69 87 LEU A N 1
ATOM 736 C CA . LEU A 1 87 ? -2.678 -51.719 -12.523 1 89.69 87 LEU A CA 1
ATOM 737 C C . LEU A 1 87 ? -2.377 -50.875 -11.289 1 89.69 87 LEU A C 1
ATOM 739 O O . LEU A 1 87 ? -2.262 -49.656 -11.391 1 89.69 87 LEU A O 1
ATOM 743 N N . VAL A 1 88 ? -2.254 -51.5 -10.164 1 91.94 88 VAL A N 1
ATOM 744 C CA . VAL A 1 88 ? -2.021 -50.812 -8.906 1 91.94 88 VAL A CA 1
ATOM 745 C C . VAL A 1 88 ? -0.639 -50.156 -8.922 1 91.94 88 VAL A C 1
ATOM 747 O O . VAL A 1 88 ? -0.478 -49 -8.492 1 91.94 88 VAL A O 1
ATOM 750 N N . GLU A 1 89 ? 0.32 -50.844 -9.461 1 91.75 89 GLU A N 1
ATOM 751 C CA . GLU A 1 89 ? 1.68 -50.312 -9.531 1 91.75 89 GLU A CA 1
ATOM 752 C C . GLU A 1 89 ? 1.76 -49.125 -10.492 1 91.75 89 GLU A C 1
ATOM 754 O O . GLU A 1 89 ? 2.428 -48.125 -10.203 1 91.75 89 GLU A O 1
ATOM 759 N N . TRP A 1 90 ? 1.051 -49.281 -11.648 1 91.56 90 TRP A N 1
ATOM 760 C CA . TRP A 1 90 ? 0.999 -48.188 -12.625 1 91.56 90 TRP A CA 1
ATOM 761 C C . TRP A 1 90 ? 0.389 -46.938 -12.016 1 91.56 90 TRP A C 1
ATOM 763 O O . TRP A 1 90 ? 0.957 -45.844 -12.125 1 91.56 90 TRP A O 1
ATOM 773 N N . ASN A 1 91 ? -0.721 -47.188 -11.336 1 92.19 91 ASN A N 1
ATOM 774 C CA . ASN A 1 91 ? -1.426 -46.031 -10.75 1 92.19 91 ASN A CA 1
ATOM 775 C C . ASN A 1 91 ? -0.569 -45.344 -9.711 1 92.19 91 ASN A C 1
ATOM 777 O O . ASN A 1 91 ? -0.527 -44.094 -9.672 1 92.19 91 ASN A O 1
ATOM 781 N N . GLU A 1 92 ? 0.073 -46 -8.898 1 93.62 92 GLU A N 1
ATOM 782 C CA . GLU A 1 92 ? 0.901 -45.406 -7.855 1 93.62 92 GLU A CA 1
ATOM 783 C C . GLU A 1 92 ? 2.092 -44.656 -8.445 1 93.62 92 GLU A C 1
ATOM 785 O O . GLU A 1 92 ? 2.391 -43.531 -8.039 1 93.62 92 GLU A O 1
ATOM 790 N N . LYS A 1 93 ? 2.746 -45.219 -9.414 1 93.25 93 LYS A N 1
ATOM 791 C CA . LYS A 1 93 ? 3.943 -44.594 -10 1 93.25 93 LYS A CA 1
ATOM 792 C C . LYS A 1 93 ? 3.6 -43.344 -10.797 1 93.25 93 LYS A C 1
ATOM 794 O O . LYS A 1 93 ? 4.238 -42.312 -10.633 1 93.25 93 LYS A O 1
ATOM 799 N N . VAL A 1 94 ? 2.568 -43.5 -11.664 1 94.19 94 VAL A N 1
ATOM 800 C CA . VAL A 1 94 ? 2.191 -42.375 -12.5 1 94.19 94 VAL A CA 1
ATOM 801 C C . VAL A 1 94 ? 1.605 -41.25 -11.641 1 94.19 94 VAL A C 1
ATOM 803 O O . VAL A 1 94 ? 1.891 -40.094 -11.859 1 94.19 94 VAL A O 1
ATOM 806 N N . TYR A 1 95 ? 0.874 -41.656 -10.617 1 94.31 95 TYR A N 1
ATOM 807 C CA . TYR A 1 95 ? 0.304 -40.688 -9.703 1 94.31 95 TYR A CA 1
ATOM 808 C C . TYR A 1 95 ? 1.401 -39.906 -8.977 1 94.31 95 TYR A C 1
ATOM 810 O O . TYR A 1 95 ? 1.331 -38.688 -8.867 1 94.31 95 TYR A O 1
ATOM 818 N N . THR A 1 96 ? 2.352 -40.531 -8.516 1 94.88 96 THR A N 1
ATOM 819 C CA . THR A 1 96 ? 3.443 -39.906 -7.781 1 94.88 96 THR A CA 1
ATOM 820 C C . THR A 1 96 ? 4.215 -38.938 -8.688 1 94.88 96 THR A C 1
ATOM 822 O O . THR A 1 96 ? 4.578 -37.844 -8.266 1 94.88 96 THR A O 1
ATOM 825 N N . GLN A 1 97 ? 4.434 -39.375 -9.938 1 94.56 97 GLN A N 1
ATOM 826 C CA . GLN A 1 97 ? 5.16 -38.5 -10.867 1 94.56 97 GLN A CA 1
ATOM 827 C C . GLN A 1 97 ? 4.344 -37.281 -11.219 1 94.56 97 GLN A C 1
ATOM 829 O O . GLN A 1 97 ? 4.887 -36.156 -11.305 1 94.56 97 GLN A O 1
ATOM 834 N N . LEU A 1 98 ? 3.08 -37.5 -11.414 1 95.31 98 LEU A N 1
ATOM 835 C CA . LEU A 1 98 ? 2.219 -36.375 -11.75 1 95.31 98 LEU A CA 1
ATOM 836 C C . LEU A 1 98 ? 2.066 -35.406 -10.562 1 95.31 98 LEU A C 1
ATOM 838 O O . LEU A 1 98 ? 1.979 -34.188 -10.734 1 95.31 98 LEU A O 1
ATOM 842 N N . ARG A 1 99 ? 2.08 -35.906 -9.367 1 93.88 99 ARG A N 1
ATOM 843 C CA . ARG A 1 99 ? 2.021 -35.094 -8.156 1 93.88 99 ARG A CA 1
ATOM 844 C C . ARG A 1 99 ? 3.297 -34.281 -7.992 1 93.88 99 ARG A C 1
ATOM 846 O O . ARG A 1 99 ? 3.242 -33.094 -7.629 1 93.88 99 ARG A O 1
ATOM 853 N N . GLU A 1 100 ? 4.379 -34.875 -8.219 1 94.31 100 GLU A N 1
ATOM 854 C CA . GLU A 1 100 ? 5.648 -34.156 -8.164 1 94.31 100 GLU A CA 1
ATOM 855 C C . GLU A 1 100 ? 5.707 -33.062 -9.211 1 94.31 100 GLU A C 1
ATOM 857 O O . GLU A 1 100 ? 6.23 -31.984 -8.953 1 94.31 100 GLU A O 1
ATOM 862 N N . PHE A 1 101 ? 5.125 -33.406 -10.383 1 95 101 PHE A N 1
ATOM 863 C CA . PHE A 1 101 ? 5.055 -32.438 -11.453 1 95 101 PHE A CA 1
ATOM 864 C C . PHE A 1 101 ? 4.164 -31.266 -11.055 1 95 101 PHE A C 1
ATOM 866 O O . PHE A 1 101 ? 4.504 -30.109 -11.289 1 95 101 PHE A O 1
ATOM 873 N N . GLU A 1 102 ? 3.105 -31.578 -10.461 1 94.12 102 GLU A N 1
ATOM 874 C CA . GLU A 1 102 ? 2.189 -30.562 -9.969 1 94.12 102 GLU A CA 1
ATOM 875 C C . GLU A 1 102 ? 2.877 -29.641 -8.961 1 94.12 102 GLU A C 1
ATOM 877 O O . GLU A 1 102 ? 2.77 -28.422 -9.062 1 94.12 102 GLU A O 1
ATOM 882 N N . LEU A 1 103 ? 3.559 -30.141 -7.973 1 92.88 103 LEU A N 1
ATOM 883 C CA . LEU A 1 103 ? 4.246 -29.359 -6.949 1 92.88 103 LEU A CA 1
ATOM 884 C C . LEU A 1 103 ? 5.359 -28.531 -7.562 1 92.88 103 LEU A C 1
ATOM 886 O O . LEU A 1 103 ? 5.617 -27.406 -7.117 1 92.88 103 LEU A O 1
ATOM 890 N N . TYR A 1 104 ? 5.906 -29.094 -8.602 1 93.75 104 TYR A N 1
ATOM 891 C CA . TYR A 1 104 ? 6.949 -28.375 -9.312 1 93.75 104 TYR A CA 1
ATOM 892 C C . TYR A 1 104 ? 6.383 -27.141 -10.008 1 93.75 104 TYR A C 1
ATOM 894 O O . TYR A 1 104 ? 6.984 -26.062 -9.961 1 93.75 104 TYR A O 1
ATOM 902 N N . ILE A 1 105 ? 5.234 -27.297 -10.562 1 93.62 105 ILE A N 1
ATOM 903 C CA . ILE A 1 105 ? 4.598 -26.172 -11.258 1 93.62 105 ILE A CA 1
ATOM 904 C C . ILE A 1 105 ? 4.152 -25.125 -10.242 1 93.62 105 ILE A C 1
ATOM 906 O O . ILE A 1 105 ? 4.367 -23.922 -10.438 1 93.62 105 ILE A O 1
ATOM 910 N N . VAL A 1 106 ? 3.576 -25.578 -9.172 1 92.75 106 VAL A N 1
ATOM 911 C CA . VAL A 1 106 ? 3.107 -24.672 -8.133 1 92.75 106 VAL A CA 1
ATOM 912 C C . VAL A 1 106 ? 4.281 -23.859 -7.586 1 92.75 106 VAL A C 1
ATOM 914 O O . VAL A 1 106 ? 4.18 -22.641 -7.406 1 92.75 106 VAL A O 1
ATOM 917 N N . GLY A 1 107 ? 5.383 -24.469 -7.398 1 90.25 107 GLY A N 1
ATOM 918 C CA . GLY A 1 107 ? 6.574 -23.797 -6.926 1 90.25 107 GLY A CA 1
ATOM 919 C C . GLY A 1 107 ? 7.137 -22.812 -7.938 1 90.25 107 GLY A C 1
ATOM 920 O O . GLY A 1 107 ? 7.609 -21.734 -7.566 1 90.25 107 GLY A O 1
ATOM 921 N N . SER A 1 108 ? 7.059 -23.188 -9.18 1 91.06 108 SER A N 1
ATOM 922 C CA . SER A 1 108 ? 7.566 -22.312 -10.234 1 91.06 108 SER A CA 1
ATOM 923 C C . SER A 1 108 ? 6.711 -21.062 -10.375 1 91.06 108 SER A C 1
ATOM 925 O O . SER A 1 108 ? 7.23 -19.984 -10.641 1 91.06 108 SER A O 1
ATOM 927 N N . VAL A 1 109 ? 5.434 -21.234 -10.148 1 90.31 109 VAL A N 1
ATOM 928 C CA . VAL A 1 109 ? 4.535 -20.078 -10.25 1 90.31 109 VAL A CA 1
ATOM 929 C C . VAL A 1 109 ? 4.73 -19.156 -9.047 1 90.31 109 VAL A C 1
ATOM 931 O O . VAL A 1 109 ? 4.812 -17.938 -9.203 1 90.31 109 VAL A O 1
ATOM 934 N N . ASN A 1 110 ? 4.891 -19.672 -7.887 1 86.56 110 ASN A N 1
ATOM 935 C CA . ASN A 1 110 ? 4.969 -18.875 -6.664 1 86.56 110 ASN A CA 1
ATOM 936 C C . ASN A 1 110 ? 6.336 -18.219 -6.516 1 86.56 110 ASN A C 1
ATOM 938 O O . ASN A 1 110 ? 6.434 -17.078 -6.059 1 86.56 110 ASN A O 1
ATOM 942 N N . ASN A 1 111 ? 7.34 -18.859 -6.969 1 83.94 111 ASN A N 1
ATOM 943 C CA . ASN A 1 111 ? 8.688 -18.359 -6.719 1 83.94 111 ASN A CA 1
ATOM 944 C C . ASN A 1 111 ? 9.219 -17.562 -7.906 1 83.94 111 ASN A C 1
ATOM 946 O O . ASN A 1 111 ? 9.953 -16.594 -7.73 1 83.94 111 ASN A O 1
ATOM 950 N N . MET A 1 112 ? 8.852 -17.969 -9.07 1 83.5 112 MET A N 1
ATOM 951 C CA . MET A 1 112 ? 9.477 -17.344 -10.234 1 83.5 112 MET A CA 1
ATOM 952 C C . MET A 1 112 ? 8.43 -16.703 -11.141 1 83.5 112 MET A C 1
ATOM 954 O O . MET A 1 112 ? 8.727 -16.344 -12.281 1 83.5 112 MET A O 1
ATOM 958 N N . SER A 1 113 ? 7.273 -16.547 -10.672 1 81.81 113 SER A N 1
ATOM 959 C CA . SER A 1 113 ? 6.199 -15.914 -11.422 1 81.81 113 SER A CA 1
ATOM 960 C C . SER A 1 113 ? 6.016 -16.562 -12.789 1 81.81 113 SER A C 1
ATOM 962 O O . SER A 1 113 ? 5.898 -15.867 -13.797 1 81.81 113 SER A O 1
ATOM 964 N N . TYR A 1 114 ? 6.035 -17.797 -12.836 1 85.56 114 TYR A N 1
ATOM 965 C CA . TYR A 1 114 ? 5.801 -18.562 -14.055 1 85.56 114 TYR A CA 1
ATOM 966 C C . TYR A 1 114 ? 4.348 -18.438 -14.5 1 85.56 114 TYR A C 1
ATOM 968 O O . TYR A 1 114 ? 3.428 -18.562 -13.695 1 85.56 114 TYR A O 1
ATOM 976 N N . ASP A 1 115 ? 4.094 -18.078 -15.766 1 82.25 115 ASP A N 1
ATOM 977 C CA . ASP A 1 115 ? 2.721 -17.891 -16.234 1 82.25 115 ASP A CA 1
ATOM 978 C C . ASP A 1 115 ? 2.377 -18.906 -17.328 1 82.25 115 ASP A C 1
ATOM 980 O O . ASP A 1 115 ? 1.27 -18.891 -17.875 1 82.25 115 ASP A O 1
ATOM 984 N N . GLY A 1 116 ? 3.17 -19.797 -17.688 1 81.31 116 GLY A N 1
ATOM 985 C CA . GLY A 1 116 ? 2.869 -20.828 -18.672 1 81.31 116 GLY A CA 1
ATOM 986 C C . GLY A 1 116 ? 3.139 -20.391 -20.094 1 81.31 116 GLY A C 1
ATOM 987 O O . GLY A 1 116 ? 3.043 -21.188 -21.031 1 81.31 116 GLY A O 1
ATOM 988 N N . THR A 1 117 ? 3.443 -19.062 -20.219 1 80.06 117 THR A N 1
ATOM 989 C CA . THR A 1 117 ? 3.678 -18.562 -21.578 1 80.06 117 THR A CA 1
ATOM 990 C C . THR A 1 117 ? 5.168 -18.578 -21.906 1 80.06 117 THR A C 1
ATOM 992 O O . THR A 1 117 ? 6.008 -18.531 -21 1 80.06 117 THR A O 1
ATOM 995 N N . PHE A 1 118 ? 5.473 -18.719 -23.219 1 75.88 118 PHE A N 1
ATOM 996 C CA . PHE A 1 118 ? 6.855 -18.875 -23.656 1 75.88 118 PHE A CA 1
ATOM 997 C C . PHE A 1 118 ? 7.402 -17.578 -24.219 1 75.88 118 PHE A C 1
ATOM 999 O O . PHE A 1 118 ? 8.609 -17.438 -24.438 1 75.88 118 PHE A O 1
ATOM 1006 N N . ASN A 1 119 ? 6.551 -16.609 -24.375 1 74.62 119 ASN A N 1
ATOM 1007 C CA . ASN A 1 119 ? 7.02 -15.398 -25.062 1 74.62 119 ASN A CA 1
ATOM 1008 C C . ASN A 1 119 ? 7.395 -14.305 -24.078 1 74.62 119 ASN A C 1
ATOM 1010 O O . ASN A 1 119 ? 6.52 -13.695 -23.453 1 74.62 119 ASN A O 1
ATOM 1014 N N . SER A 1 120 ? 8.75 -14.109 -23.969 1 73.19 120 SER A N 1
ATOM 1015 C CA . SER A 1 120 ? 9.281 -13.102 -23.062 1 73.19 120 SER A CA 1
ATOM 1016 C C . SER A 1 120 ? 8.883 -11.695 -23.5 1 73.19 120 SER A C 1
ATOM 1018 O O . SER A 1 120 ? 8.797 -10.781 -22.672 1 73.19 120 SER A O 1
ATOM 1020 N N . GLU A 1 121 ? 8.633 -11.508 -24.781 1 72.38 121 GLU A N 1
ATOM 1021 C CA . GLU A 1 121 ? 8.336 -10.172 -25.281 1 72.38 121 GLU A CA 1
ATOM 1022 C C . GLU A 1 121 ? 6.949 -9.711 -24.844 1 72.38 121 GLU A C 1
ATOM 1024 O O . GLU A 1 121 ? 6.676 -8.508 -24.797 1 72.38 121 GLU A O 1
ATOM 1029 N N . GLU A 1 122 ? 6.18 -10.656 -24.469 1 71.31 122 GLU A N 1
ATOM 1030 C CA . GLU A 1 122 ? 4.801 -10.32 -24.125 1 71.31 122 GLU A CA 1
ATOM 1031 C C . GLU A 1 122 ? 4.656 -10.086 -22.625 1 71.31 122 GLU A C 1
ATOM 1033 O O . GLU A 1 122 ? 3.609 -9.625 -22.156 1 71.31 122 GLU A O 1
ATOM 1038 N N . TRP A 1 123 ? 5.793 -10.289 -21.969 1 77.25 123 TRP A N 1
ATOM 1039 C CA . TRP A 1 123 ? 5.691 -10.125 -20.516 1 77.25 123 TRP A CA 1
ATOM 1040 C C . TRP A 1 123 ? 5.746 -8.648 -20.125 1 77.25 123 TRP A C 1
ATOM 1042 O O . TRP A 1 123 ? 6.496 -7.875 -20.734 1 77.25 123 TRP A O 1
ATOM 1052 N N . ASP A 1 124 ? 4.863 -8.297 -19.281 1 76.19 124 ASP A N 1
ATOM 1053 C CA . ASP A 1 124 ? 4.781 -6.93 -18.797 1 76.19 124 ASP A CA 1
ATOM 1054 C C . ASP A 1 124 ? 6 -6.574 -17.953 1 76.19 124 ASP A C 1
ATOM 1056 O O . ASP A 1 124 ? 6.449 -7.383 -17.125 1 76.19 124 ASP A O 1
ATOM 1060 N N . ARG A 1 125 ? 6.633 -5.43 -18.344 1 83.88 125 ARG A N 1
ATOM 1061 C CA . ARG A 1 125 ? 7.766 -4.93 -17.578 1 83.88 125 ARG A CA 1
ATOM 1062 C C . ARG A 1 125 ? 7.305 -3.984 -16.469 1 83.88 125 ARG A C 1
ATOM 1064 O O . ARG A 1 125 ? 6.387 -3.188 -16.672 1 83.88 125 ARG A O 1
ATOM 1071 N N . ASP A 1 126 ? 7.859 -4.102 -15.328 1 84.88 126 ASP A N 1
ATOM 1072 C CA . ASP A 1 126 ? 7.465 -3.299 -14.172 1 84.88 126 ASP A CA 1
ATOM 1073 C C . ASP A 1 126 ? 8.188 -1.953 -14.172 1 84.88 126 ASP A C 1
ATOM 1075 O O . ASP A 1 126 ? 7.586 -0.925 -13.844 1 84.88 126 ASP A O 1
ATOM 1079 N N . TRP A 1 127 ? 9.43 -2.059 -14.617 1 90.06 127 TRP A N 1
ATOM 1080 C CA . TRP A 1 127 ? 10.234 -0.854 -14.43 1 90.06 127 TRP A CA 1
ATOM 1081 C C . TRP A 1 127 ? 10.406 -0.111 -15.75 1 90.06 127 TRP A C 1
ATOM 1083 O O . TRP A 1 127 ? 11.539 0.138 -16.188 1 90.06 127 TRP A O 1
ATOM 1093 N N . THR A 1 128 ? 9.266 0.222 -16.375 1 87.81 128 THR A N 1
ATOM 1094 C CA . THR A 1 128 ? 9.227 1.166 -17.484 1 87.81 128 THR A CA 1
ATOM 1095 C C . THR A 1 128 ? 9.211 2.604 -16.969 1 87.81 128 THR A C 1
ATOM 1097 O O . THR A 1 128 ? 9.008 2.84 -15.781 1 87.81 128 THR A O 1
ATOM 1100 N N . PHE A 1 129 ? 9.445 3.521 -17.844 1 88.94 129 PHE A N 1
ATOM 1101 C CA . PHE A 1 129 ? 9.508 4.91 -17.406 1 88.94 129 PHE A CA 1
ATOM 1102 C C . PHE A 1 129 ? 8.172 5.363 -16.828 1 88.94 129 PHE A C 1
ATOM 1104 O O . PHE A 1 129 ? 8.125 6.023 -15.797 1 88.94 129 PHE A O 1
ATOM 1111 N N . SER A 1 130 ? 7.074 5.047 -17.516 1 86.19 130 SER A N 1
ATOM 1112 C CA . SER A 1 130 ? 5.75 5.469 -17.078 1 86.19 130 SER A CA 1
ATOM 1113 C C . SER A 1 130 ? 5.398 4.863 -15.727 1 86.19 130 SER A C 1
ATOM 1115 O O . SER A 1 130 ? 4.895 5.562 -14.844 1 86.19 130 SER A O 1
ATOM 1117 N N . LYS A 1 131 ? 5.711 3.572 -15.547 1 88.75 131 LYS A N 1
ATOM 1118 C CA . LYS A 1 131 ? 5.418 2.914 -14.281 1 88.75 131 LYS A CA 1
ATOM 1119 C C . LYS A 1 131 ? 6.34 3.412 -13.172 1 88.75 131 LYS A C 1
ATOM 1121 O O . LYS A 1 131 ? 5.93 3.508 -12.016 1 88.75 131 LYS A O 1
ATOM 1126 N N . SER A 1 132 ? 7.555 3.719 -13.594 1 92 132 SER A N 1
ATOM 1127 C CA . SER A 1 132 ? 8.5 4.246 -12.617 1 92 132 SER A CA 1
ATOM 1128 C C . SER A 1 132 ? 8.117 5.656 -12.188 1 92 132 SER A C 1
ATOM 1130 O O . SER A 1 132 ? 8.398 6.062 -11.055 1 92 132 SER A O 1
ATOM 1132 N N . LEU A 1 133 ? 7.531 6.363 -13.141 1 91.31 133 LEU A N 1
ATOM 1133 C CA . LEU A 1 133 ? 7.035 7.688 -12.781 1 91.31 133 LEU A CA 1
ATOM 1134 C C . LEU A 1 133 ? 5.938 7.594 -11.727 1 91.31 133 LEU A C 1
ATOM 1136 O O . LEU A 1 133 ? 5.926 8.359 -10.766 1 91.31 133 LEU A O 1
ATOM 1140 N N . LEU A 1 134 ? 5.051 6.656 -11.992 1 89.88 134 LEU A N 1
ATOM 1141 C CA . LEU A 1 134 ? 4.004 6.438 -11 1 89.88 134 LEU A CA 1
ATOM 1142 C C . LEU A 1 134 ? 4.598 6.031 -9.656 1 89.88 134 LEU A C 1
ATOM 1144 O O . LEU A 1 134 ? 4.133 6.477 -8.609 1 89.88 134 LEU A O 1
ATOM 1148 N N . TYR A 1 135 ? 5.629 5.277 -9.734 1 93.44 135 TYR A N 1
ATOM 1149 C CA . TYR A 1 135 ? 6.328 4.848 -8.531 1 93.44 135 TYR A CA 1
ATOM 1150 C C . TYR A 1 135 ? 6.902 6.043 -7.773 1 93.44 135 TYR A C 1
ATOM 1152 O O . TYR A 1 135 ? 6.762 6.137 -6.555 1 93.44 135 TYR A O 1
ATOM 1160 N N . ALA A 1 136 ? 7.473 6.867 -8.461 1 94.25 136 ALA A N 1
ATOM 1161 C CA . ALA A 1 136 ? 8.078 8.055 -7.859 1 94.25 136 ALA A CA 1
ATOM 1162 C C . ALA A 1 136 ? 7.016 8.961 -7.242 1 94.25 136 ALA A C 1
ATOM 1164 O O . ALA A 1 136 ? 7.199 9.484 -6.141 1 94.25 136 ALA A O 1
ATOM 1165 N N . VAL A 1 137 ? 5.961 9.117 -7.934 1 92.19 137 VAL A N 1
ATOM 1166 C CA . VAL A 1 137 ? 4.879 9.969 -7.449 1 92.19 137 VAL A CA 1
ATOM 1167 C C . VAL A 1 137 ? 4.246 9.336 -6.211 1 92.19 137 VAL A C 1
ATOM 1169 O O . VAL A 1 137 ? 3.863 10.047 -5.273 1 92.19 137 VAL A O 1
ATOM 1172 N N . THR A 1 138 ? 4.145 8.055 -6.207 1 92.62 138 THR A N 1
ATOM 1173 C CA . THR A 1 138 ? 3.559 7.371 -5.059 1 92.62 138 THR A CA 1
ATOM 1174 C C . THR A 1 138 ? 4.453 7.508 -3.832 1 92.62 138 THR A C 1
ATOM 1176 O O . THR A 1 138 ? 3.965 7.555 -2.701 1 92.62 138 THR A O 1
ATOM 1179 N N . ILE A 1 139 ? 5.734 7.566 -4.047 1 94.5 139 ILE A N 1
ATOM 1180 C CA . ILE A 1 139 ? 6.668 7.785 -2.949 1 94.5 139 ILE A CA 1
ATOM 1181 C C . ILE A 1 139 ? 6.492 9.195 -2.393 1 94.5 139 ILE A C 1
ATOM 1183 O O . ILE A 1 139 ? 6.359 9.383 -1.181 1 94.5 139 ILE A O 1
ATOM 1187 N N . SER A 1 140 ? 6.461 10.133 -3.309 1 93.06 140 SER A N 1
ATOM 1188 C CA . SER A 1 140 ? 6.379 11.523 -2.881 1 93.06 140 SER A CA 1
ATOM 1189 C C . SER A 1 140 ? 5.031 11.82 -2.225 1 93.06 140 SER A C 1
ATOM 1191 O O . SER A 1 140 ? 4.957 12.602 -1.277 1 93.06 140 SER A O 1
ATOM 1193 N N . SER A 1 141 ? 3.98 11.203 -2.695 1 92 141 SER A N 1
ATOM 1194 C CA . SER A 1 141 ? 2.643 11.43 -2.162 1 92 141 SER A CA 1
ATOM 1195 C C . SER A 1 141 ? 2.348 10.5 -0.987 1 92 141 SER A C 1
ATOM 1197 O O . SER A 1 141 ? 1.312 10.633 -0.332 1 92 141 SER A O 1
ATOM 1199 N N . THR A 1 142 ? 3.17 9.508 -0.713 1 91.44 142 THR A N 1
ATOM 1200 C CA . THR A 1 142 ? 3.08 8.516 0.353 1 91.44 142 THR A CA 1
ATOM 1201 C C . THR A 1 142 ? 1.852 7.633 0.167 1 91.44 142 THR A C 1
ATOM 1203 O O . THR A 1 142 ? 1.312 7.102 1.139 1 91.44 142 THR A O 1
ATOM 1206 N N . ILE A 1 143 ? 1.283 7.598 -1.038 1 92.44 143 ILE A N 1
ATOM 1207 C CA . ILE A 1 143 ? 0.186 6.688 -1.352 1 92.44 143 ILE A CA 1
ATOM 1208 C C . ILE A 1 143 ? 0.662 5.242 -1.226 1 92.44 143 ILE A C 1
ATOM 1210 O O . ILE A 1 143 ? 0.024 4.43 -0.552 1 92.44 143 ILE A O 1
ATOM 1214 N N . GLY A 1 144 ? 1.8 4.855 -1.886 1 90.75 144 GLY A N 1
ATOM 1215 C CA . GLY A 1 144 ? 2.439 3.559 -1.747 1 90.75 144 GLY A CA 1
ATOM 1216 C C . GLY A 1 144 ? 1.58 2.414 -2.252 1 90.75 144 GLY A C 1
ATOM 1217 O O . GLY A 1 144 ? 1.308 1.463 -1.516 1 90.75 144 GLY A O 1
ATOM 1218 N N . TYR A 1 145 ? 1.232 2.322 -3.465 1 87.69 145 TYR A N 1
ATOM 1219 C CA . TYR A 1 145 ? 0.418 1.241 -4.008 1 87.69 145 TYR A CA 1
ATOM 1220 C C . TYR A 1 145 ? 1.062 -0.114 -3.74 1 87.69 145 TYR A C 1
ATOM 1222 O O . TYR A 1 145 ? 0.368 -1.091 -3.447 1 87.69 145 TYR A O 1
ATOM 1230 N N . GLY A 1 146 ? 2.361 -0.187 -3.844 1 86.44 146 GLY A N 1
ATOM 1231 C CA . GLY A 1 146 ? 3.088 -1.408 -3.535 1 86.44 146 GLY A CA 1
ATOM 1232 C C . GLY A 1 146 ? 3.109 -2.398 -4.684 1 86.44 146 GLY A C 1
ATOM 1233 O O . GLY A 1 146 ? 3.588 -3.523 -4.531 1 86.44 146 GLY A O 1
ATOM 1234 N N . HIS A 1 147 ? 2.498 -2.088 -5.844 1 82.69 147 HIS A N 1
ATOM 1235 C CA . HIS A 1 147 ? 2.51 -2.99 -6.988 1 82.69 147 HIS A CA 1
ATOM 1236 C C . HIS A 1 147 ? 3.922 -3.17 -7.535 1 82.69 147 HIS A C 1
ATOM 1238 O O . HIS A 1 147 ? 4.262 -4.238 -8.055 1 82.69 147 HIS A O 1
ATOM 1244 N N . ILE A 1 148 ? 4.668 -2.123 -7.488 1 87 148 ILE A N 1
ATOM 1245 C CA . ILE A 1 148 ? 6.086 -2.189 -7.836 1 87 148 ILE A CA 1
ATOM 1246 C C . ILE A 1 148 ? 6.93 -1.773 -6.633 1 87 148 ILE A C 1
ATOM 1248 O O . ILE A 1 148 ? 6.582 -0.827 -5.918 1 87 148 ILE A O 1
ATOM 1252 N N . SER A 1 149 ? 7.832 -2.58 -6.285 1 89.31 149 SER A N 1
ATOM 1253 C CA . SER A 1 149 ? 8.734 -2.291 -5.18 1 89.31 149 SER A CA 1
ATOM 1254 C C . SER A 1 149 ? 10.164 -2.709 -5.508 1 89.31 149 SER A C 1
ATOM 1256 O O . SER A 1 149 ? 10.383 -3.594 -6.336 1 89.31 149 SER A O 1
ATOM 1258 N N . PRO A 1 150 ? 11.023 -1.995 -4.945 1 91.62 150 PRO A N 1
ATOM 1259 C CA . PRO A 1 150 ? 12.422 -2.338 -5.23 1 91.62 150 PRO A CA 1
ATOM 1260 C C . PRO A 1 150 ? 12.836 -3.678 -4.629 1 91.62 150 PRO A C 1
ATOM 1262 O O . PRO A 1 150 ? 12.453 -3.994 -3.498 1 91.62 150 PRO A O 1
ATOM 1265 N N . ASP A 1 151 ? 13.555 -4.441 -5.402 1 88.56 151 ASP A N 1
ATOM 1266 C CA . ASP A 1 151 ? 14.023 -5.746 -4.949 1 88.56 151 ASP A CA 1
ATOM 1267 C C . ASP A 1 151 ? 15.508 -5.707 -4.617 1 88.56 151 ASP A C 1
ATOM 1269 O O . ASP A 1 151 ? 15.992 -6.508 -3.812 1 88.56 151 ASP A O 1
ATOM 1273 N N . THR A 1 152 ? 16.188 -4.719 -5.148 1 91.94 152 THR A N 1
ATOM 1274 C CA . THR A 1 152 ? 17.641 -4.645 -4.977 1 91.94 152 THR A CA 1
ATOM 1275 C C . THR A 1 152 ? 18 -3.822 -3.742 1 91.94 152 THR A C 1
ATOM 1277 O O . THR A 1 152 ? 17.203 -3.004 -3.283 1 91.94 152 THR A O 1
ATOM 1280 N N . TRP A 1 153 ? 19.188 -4.113 -3.244 1 92.62 153 TRP A N 1
ATOM 1281 C CA . TRP A 1 153 ? 19.688 -3.361 -2.1 1 92.62 153 TRP A CA 1
ATOM 1282 C C . TRP A 1 153 ? 19.812 -1.879 -2.436 1 92.62 153 TRP A C 1
ATOM 1284 O O . TRP A 1 153 ? 19.391 -1.021 -1.656 1 92.62 153 TRP A O 1
ATOM 1294 N N . LEU A 1 154 ? 20.328 -1.625 -3.572 1 93.69 154 LEU A N 1
ATOM 1295 C CA . LEU A 1 154 ? 20.516 -0.244 -4 1 93.69 154 LEU A CA 1
ATOM 1296 C C . LEU A 1 154 ? 19.172 0.457 -4.207 1 93.69 154 LEU A C 1
ATOM 1298 O O . LEU A 1 154 ? 19.047 1.651 -3.932 1 93.69 154 LEU A O 1
ATOM 1302 N N . GLY A 1 155 ? 18.234 -0.268 -4.762 1 95 155 GLY A N 1
ATOM 1303 C CA . GLY A 1 155 ? 16.906 0.304 -4.953 1 95 155 GLY A CA 1
ATOM 1304 C C . GLY A 1 155 ? 16.234 0.707 -3.652 1 95 155 GLY A C 1
ATOM 1305 O O . GLY A 1 155 ? 15.594 1.757 -3.578 1 95 155 GLY A O 1
ATOM 1306 N N . LYS A 1 156 ? 16.438 -0.08 -2.592 1 94.69 156 LYS A N 1
ATOM 1307 C CA . LYS A 1 156 ? 15.844 0.192 -1.285 1 94.69 156 LYS A CA 1
ATOM 1308 C C . LYS A 1 156 ? 16.469 1.43 -0.646 1 94.69 156 LYS A C 1
ATOM 1310 O O . LYS A 1 156 ? 15.758 2.287 -0.118 1 94.69 156 LYS A O 1
ATOM 1315 N N . VAL A 1 157 ? 17.734 1.497 -0.718 1 94.06 157 VAL A N 1
ATOM 1316 C CA . VAL A 1 157 ? 18.422 2.648 -0.154 1 94.06 157 VAL A CA 1
ATOM 1317 C C . VAL A 1 157 ? 18.078 3.906 -0.943 1 94.06 157 VAL A C 1
ATOM 1319 O O . VAL A 1 157 ? 17.844 4.969 -0.361 1 94.06 157 VAL A O 1
ATOM 1322 N N . ALA A 1 158 ? 18.031 3.781 -2.256 1 95.94 158 ALA A N 1
ATOM 1323 C CA . ALA A 1 158 ? 17.688 4.914 -3.109 1 95.94 158 ALA A CA 1
ATOM 1324 C C . ALA A 1 158 ? 16.281 5.406 -2.812 1 95.94 158 ALA A C 1
ATOM 1326 O O . ALA A 1 158 ? 16 6.609 -2.875 1 95.94 158 ALA A O 1
ATOM 1327 N N . THR A 1 159 ? 15.398 4.473 -2.551 1 95.44 159 THR A N 1
ATOM 1328 C CA . THR A 1 159 ? 14.023 4.844 -2.219 1 95.44 159 THR A CA 1
ATOM 1329 C C . THR A 1 159 ? 13.984 5.688 -0.95 1 95.44 159 THR A C 1
ATOM 1331 O O . THR A 1 159 ? 13.266 6.688 -0.885 1 95.44 159 THR A O 1
ATOM 1334 N N . ILE A 1 160 ? 14.789 5.309 0.058 1 91.94 160 ILE A N 1
ATOM 1335 C CA . ILE A 1 160 ? 14.844 6.039 1.32 1 91.94 160 ILE A CA 1
ATOM 1336 C C . ILE A 1 160 ? 15.359 7.453 1.077 1 91.94 160 ILE A C 1
ATOM 1338 O O . ILE A 1 160 ? 14.742 8.43 1.499 1 91.94 160 ILE A O 1
ATOM 1342 N N . LEU A 1 161 ? 16.422 7.547 0.384 1 92.75 161 LEU A N 1
ATOM 1343 C CA . LEU A 1 161 ? 17.047 8.836 0.119 1 92.75 161 LEU A CA 1
ATOM 1344 C C . LEU A 1 161 ? 16.141 9.719 -0.731 1 92.75 161 LEU A C 1
ATOM 1346 O O . LEU A 1 161 ? 16.031 10.922 -0.486 1 92.75 161 LEU A O 1
ATOM 1350 N N . TYR A 1 162 ? 15.578 9.125 -1.729 1 95.12 162 TYR A N 1
ATOM 1351 C CA . TYR A 1 162 ? 14.648 9.859 -2.586 1 95.12 162 TYR A CA 1
ATOM 1352 C C . TYR A 1 162 ? 13.445 10.359 -1.793 1 95.12 162 TYR A C 1
ATOM 1354 O O . TYR A 1 162 ? 13.008 11.5 -1.963 1 95.12 162 TYR A O 1
ATOM 1362 N N . ALA A 1 163 ? 12.938 9.531 -0.934 1 92.69 163 ALA A N 1
ATOM 1363 C CA . ALA A 1 163 ? 11.742 9.852 -0.163 1 92.69 163 ALA A CA 1
ATOM 1364 C C . ALA A 1 163 ? 12 11.008 0.793 1 92.69 163 ALA A C 1
ATOM 1366 O O . ALA A 1 163 ? 11.125 11.852 1.001 1 92.69 163 ALA A O 1
ATOM 1367 N N . VAL A 1 164 ? 13.156 11.07 1.392 1 87.12 164 VAL A N 1
ATOM 1368 C CA . VAL A 1 164 ? 13.508 12.094 2.369 1 87.12 164 VAL A CA 1
ATOM 1369 C C . VAL A 1 164 ? 13.383 13.477 1.731 1 87.12 164 VAL A C 1
ATOM 1371 O O . VAL A 1 164 ? 12.977 14.438 2.389 1 87.12 164 VAL A O 1
ATOM 1374 N N . ILE A 1 165 ? 13.602 13.562 0.459 1 88.31 165 ILE A N 1
ATOM 1375 C CA . ILE A 1 165 ? 13.562 14.844 -0.24 1 88.31 165 ILE A CA 1
ATOM 1376 C C . ILE A 1 165 ? 12.195 15.031 -0.897 1 88.31 165 ILE A C 1
ATOM 1378 O O . ILE A 1 165 ? 11.617 16.109 -0.838 1 88.31 165 ILE A O 1
ATOM 1382 N N . ALA A 1 166 ? 11.734 14 -1.478 1 92.5 166 ALA A N 1
ATOM 1383 C CA . ALA A 1 166 ? 10.531 14.07 -2.309 1 92.5 166 ALA A CA 1
ATOM 1384 C C . ALA A 1 166 ? 9.297 14.383 -1.466 1 92.5 166 ALA A C 1
ATOM 1386 O O . ALA A 1 166 ? 8.43 15.148 -1.889 1 92.5 166 ALA A O 1
ATOM 1387 N N . ILE A 1 167 ? 9.172 13.828 -0.26 1 88.31 167 ILE A N 1
ATOM 1388 C CA . ILE A 1 167 ? 7.984 13.969 0.571 1 88.31 167 ILE A CA 1
ATOM 1389 C C . ILE A 1 167 ? 7.836 15.422 1.027 1 88.31 167 ILE A C 1
ATOM 1391 O O . ILE A 1 167 ? 6.801 16.047 0.794 1 88.31 167 ILE A O 1
ATOM 1395 N N . PRO A 1 168 ? 8.891 15.992 1.653 1 83.75 168 PRO A N 1
ATOM 1396 C CA . PRO A 1 168 ? 8.758 17.391 2.041 1 83.75 168 PRO A CA 1
ATOM 1397 C C . PRO A 1 168 ? 8.531 18.312 0.847 1 83.75 168 PRO A C 1
ATOM 1399 O O . PRO A 1 168 ? 7.805 19.312 0.958 1 83.75 168 PRO A O 1
ATOM 1402 N N . LEU A 1 169 ? 9.133 18.031 -0.235 1 85.19 169 LEU A N 1
ATOM 1403 C CA . LEU A 1 169 ? 8.961 18.844 -1.434 1 85.19 169 LEU A CA 1
ATOM 1404 C C . LEU A 1 169 ? 7.504 18.875 -1.873 1 85.19 169 LEU A C 1
ATOM 1406 O O . LEU A 1 169 ? 6.957 19.938 -2.176 1 85.19 169 LEU A O 1
ATOM 1410 N N . LEU A 1 170 ? 6.895 17.75 -1.897 1 88.56 170 LEU A N 1
ATOM 1411 C CA . LEU A 1 170 ? 5.496 17.672 -2.311 1 88.56 170 LEU A CA 1
ATOM 1412 C C . LEU A 1 170 ? 4.59 18.328 -1.274 1 88.56 170 LEU A C 1
ATOM 1414 O O . LEU A 1 170 ? 3.605 18.984 -1.629 1 88.56 170 LEU A O 1
ATOM 1418 N N . LEU A 1 171 ? 4.938 18.141 -0.021 1 82.5 171 LEU A N 1
ATOM 1419 C CA . LEU A 1 171 ? 4.137 18.734 1.045 1 82.5 171 LEU A CA 1
ATOM 1420 C C . LEU A 1 171 ? 4.137 20.266 0.947 1 82.5 171 LEU A C 1
ATOM 1422 O O . LEU A 1 171 ? 3.102 20.906 1.154 1 82.5 171 LEU A O 1
ATOM 1426 N N . VAL A 1 172 ? 5.324 20.781 0.67 1 79.38 172 VAL A N 1
ATOM 1427 C CA . VAL A 1 172 ? 5.43 22.234 0.503 1 79.38 172 VAL A CA 1
ATOM 1428 C C . VAL A 1 172 ? 4.602 22.672 -0.7 1 79.38 172 VAL A C 1
ATOM 1430 O O . VAL A 1 172 ? 3.924 23.703 -0.648 1 79.38 172 VAL A O 1
ATOM 1433 N N . PHE A 1 173 ? 4.66 21.953 -1.703 1 84.56 173 PHE A N 1
ATOM 1434 C CA . PHE A 1 173 ? 3.861 22.25 -2.887 1 84.56 173 PHE A CA 1
ATOM 1435 C C . PHE A 1 173 ? 2.373 22.203 -2.562 1 84.56 173 PHE A C 1
ATOM 1437 O O . PHE A 1 173 ? 1.615 23.078 -2.965 1 84.56 173 PHE A O 1
ATOM 1444 N N . LEU A 1 174 ? 1.966 21.156 -1.857 1 82.31 174 LEU A N 1
ATOM 1445 C CA . LEU A 1 174 ? 0.557 21 -1.519 1 82.31 174 LEU A CA 1
ATOM 1446 C C . LEU A 1 174 ? 0.077 22.125 -0.615 1 82.31 174 LEU A C 1
ATOM 1448 O O . LEU A 1 174 ? -1.061 22.594 -0.74 1 82.31 174 LEU A O 1
ATOM 1452 N N . ALA A 1 175 ? 0.939 22.484 0.253 1 74 175 ALA A N 1
ATOM 1453 C CA . ALA A 1 175 ? 0.594 23.594 1.138 1 74 175 ALA A CA 1
ATOM 1454 C C . ALA A 1 175 ? 0.41 24.891 0.35 1 74 175 ALA A C 1
ATOM 1456 O O . ALA A 1 175 ? -0.509 25.672 0.624 1 74 175 ALA A O 1
ATOM 1457 N N . ASN A 1 176 ? 1.244 25.094 -0.604 1 74.31 176 ASN A N 1
ATOM 1458 C CA . ASN A 1 176 ? 1.188 26.297 -1.426 1 74.31 176 ASN A CA 1
ATOM 1459 C C . ASN A 1 176 ? -0.062 26.312 -2.301 1 74.31 176 ASN A C 1
ATOM 1461 O O . ASN A 1 176 ? -0.764 27.328 -2.357 1 74.31 176 ASN A O 1
ATOM 1465 N N . ILE A 1 177 ? -0.315 25.281 -2.918 1 76.88 177 ILE A N 1
ATOM 1466 C CA . ILE A 1 177 ? -1.472 25.203 -3.803 1 76.88 177 ILE A CA 1
ATOM 1467 C C . ILE A 1 177 ? -2.756 25.203 -2.977 1 76.88 177 ILE A C 1
ATOM 1469 O O . ILE A 1 177 ? -3.766 25.781 -3.393 1 76.88 177 ILE A O 1
ATOM 1473 N N . GLY A 1 178 ? -2.721 24.5 -1.891 1 71.94 178 GLY A N 1
ATOM 1474 C CA . GLY A 1 178 ? -3.873 24.5 -1.002 1 71.94 178 GLY A CA 1
ATOM 1475 C C . GLY A 1 178 ? -4.27 25.891 -0.534 1 71.94 178 GLY A C 1
ATOM 1476 O O . GLY A 1 178 ? -5.457 26.203 -0.475 1 71.94 178 GLY A O 1
ATOM 1477 N N . ASP A 1 179 ? -3.285 26.656 -0.175 1 69.88 179 ASP A N 1
ATOM 1478 C CA . ASP A 1 179 ? -3.553 28.016 0.262 1 69.88 179 ASP A CA 1
ATOM 1479 C C . ASP A 1 179 ? -4.168 28.844 -0.866 1 69.88 179 ASP A C 1
ATOM 1481 O O . ASP A 1 179 ? -5.074 29.656 -0.632 1 69.88 179 ASP A O 1
ATOM 1485 N N . PHE A 1 180 ? -3.617 28.641 -1.978 1 73.5 180 PHE A N 1
ATOM 1486 C CA . PHE A 1 180 ? -4.148 29.328 -3.141 1 73.5 180 PHE A CA 1
ATOM 1487 C C . PHE A 1 180 ? -5.59 28.922 -3.408 1 73.5 180 PHE A C 1
ATOM 1489 O O . PHE A 1 180 ? -6.445 29.766 -3.67 1 73.5 180 PHE A O 1
ATOM 1496 N N . MET A 1 181 ? -5.828 27.672 -3.303 1 74.69 181 MET A N 1
ATOM 1497 C CA . MET A 1 181 ? -7.172 27.156 -3.547 1 74.69 181 MET A CA 1
ATOM 1498 C C . MET A 1 181 ? -8.141 27.625 -2.465 1 74.69 181 MET A C 1
ATOM 1500 O O . MET A 1 181 ? -9.289 27.969 -2.758 1 74.69 181 MET A O 1
ATOM 1504 N N . ALA A 1 182 ? -7.684 27.609 -1.258 1 70.69 182 ALA A N 1
ATOM 1505 C CA . ALA A 1 182 ? -8.508 28.062 -0.146 1 70.69 182 ALA A CA 1
ATOM 1506 C C . ALA A 1 182 ? -8.906 29.531 -0.325 1 70.69 182 ALA A C 1
ATOM 1508 O O . ALA A 1 182 ? -10.055 29.906 -0.082 1 70.69 182 ALA A O 1
ATOM 1509 N N . SER A 1 183 ? -8.008 30.266 -0.725 1 71.25 183 SER A N 1
ATOM 1510 C CA . SER A 1 183 ? -8.273 31.688 -0.944 1 71.25 183 SER A CA 1
ATOM 1511 C C . SER A 1 183 ? -9.25 31.891 -2.1 1 71.25 183 SER A C 1
ATOM 1513 O O . SER A 1 183 ? -10.125 32.75 -2.035 1 71.25 183 SER A O 1
ATOM 1515 N N . THR A 1 184 ? -9.008 31.109 -3.084 1 72.44 184 THR A N 1
ATOM 1516 C CA . THR A 1 184 ? -9.906 31.188 -4.23 1 72.44 184 THR A CA 1
ATOM 1517 C C . THR A 1 184 ? -11.32 30.75 -3.846 1 72.44 184 THR A C 1
ATOM 1519 O O . THR A 1 184 ? -12.297 31.391 -4.25 1 72.44 184 THR A O 1
ATOM 1522 N N . PHE A 1 185 ? -11.414 29.719 -3.07 1 71.62 185 PHE A N 1
ATOM 1523 C CA . PHE A 1 185 ? -12.711 29.219 -2.631 1 71.62 185 PHE A CA 1
ATOM 1524 C C . PHE A 1 185 ? -13.398 30.219 -1.712 1 71.62 185 PHE A C 1
ATOM 1526 O O . PHE A 1 185 ? -14.609 30.406 -1.783 1 71.62 185 PHE A O 1
ATOM 1533 N N . ARG A 1 186 ? -12.633 30.797 -0.833 1 70.12 186 ARG A N 1
ATOM 1534 C CA . ARG A 1 186 ? -13.18 31.828 0.037 1 70.12 186 ARG A CA 1
ATOM 1535 C C . ARG A 1 186 ? -13.672 33.031 -0.777 1 70.12 186 ARG A C 1
ATOM 1537 O O . ARG A 1 186 ? -14.711 33.594 -0.47 1 70.12 186 ARG A O 1
ATOM 1544 N N . TYR A 1 187 ? -12.922 33.281 -1.728 1 67.56 187 TYR A N 1
ATOM 1545 C CA . TYR A 1 187 ? -13.281 34.375 -2.607 1 67.56 187 TYR A CA 1
ATOM 1546 C C . TYR A 1 187 ? -14.57 34.094 -3.359 1 67.56 187 TYR A C 1
ATOM 1548 O O . TYR A 1 187 ? -15.484 34.906 -3.395 1 67.56 187 TYR A O 1
ATOM 1556 N N . VAL A 1 188 ? -14.602 32.938 -3.875 1 70.88 188 VAL A N 1
ATOM 1557 C CA . VAL A 1 188 ? -15.766 32.531 -4.652 1 70.88 188 VAL A CA 1
ATOM 1558 C C . VAL A 1 188 ? -16.984 32.406 -3.736 1 70.88 188 VAL A C 1
ATOM 1560 O O . VAL A 1 188 ? -18.094 32.844 -4.102 1 70.88 188 VAL A O 1
ATOM 1563 N N . TYR A 1 189 ? -16.812 31.797 -2.57 1 71.19 189 TYR A N 1
ATOM 1564 C CA . TYR A 1 189 ? -17.891 31.656 -1.604 1 71.19 189 TYR A CA 1
ATOM 1565 C C . TYR A 1 189 ? -18.391 33 -1.126 1 71.19 189 TYR A C 1
ATOM 1567 O O . TYR A 1 189 ? -19.594 33.219 -0.998 1 71.19 189 TYR A O 1
ATOM 1575 N N . SER A 1 190 ? -17.484 33.875 -0.789 1 65.12 190 SER A N 1
ATOM 1576 C CA . SER A 1 190 ? -17.859 35.219 -0.341 1 65.12 190 SER A CA 1
ATOM 1577 C C . SER A 1 190 ? -18.609 35.969 -1.429 1 65.12 190 SER A C 1
ATOM 1579 O O . SER A 1 190 ? -19.578 36.688 -1.141 1 65.12 190 SER A O 1
ATOM 1581 N N . ARG A 1 191 ? -18.188 35.75 -2.512 1 62.47 191 ARG A N 1
ATOM 1582 C CA . ARG A 1 191 ? -18.828 36.438 -3.629 1 62.47 191 ARG A CA 1
ATOM 1583 C C . ARG A 1 191 ? -20.203 35.844 -3.91 1 62.47 191 ARG A C 1
ATOM 1585 O O . ARG A 1 191 ? -21.141 36.562 -4.258 1 62.47 191 ARG A O 1
ATOM 1592 N N . LEU A 1 192 ? -20.234 34.562 -3.729 1 62.31 192 LEU A N 1
ATOM 1593 C CA . LEU A 1 192 ? -21.5 33.906 -3.971 1 62.31 192 LEU A CA 1
ATOM 1594 C C . LEU A 1 192 ? -22.469 34.125 -2.816 1 62.31 192 LEU A C 1
ATOM 1596 O O . LEU A 1 192 ? -23.672 34.344 -3.035 1 62.31 192 LEU A O 1
ATOM 1600 N N . CYS A 1 193 ? -21.938 33.875 -1.553 1 58.56 193 CYS A N 1
ATOM 1601 C CA . CYS A 1 193 ? -22.766 34.156 -0.388 1 58.56 193 CYS A CA 1
ATOM 1602 C C . CYS A 1 193 ? -23.219 35.625 -0.384 1 58.56 193 CYS A C 1
ATOM 1604 O O . CYS A 1 193 ? -24.359 35.938 -0.052 1 58.56 193 CYS A O 1
ATOM 1606 N N . CYS A 1 194 ? -22.219 36.531 -0.629 1 54.78 194 CYS A N 1
ATOM 1607 C CA . CYS A 1 194 ? -22.594 37.938 -0.674 1 54.78 194 CYS A CA 1
ATOM 1608 C C . CYS A 1 194 ? -23.656 38.188 -1.74 1 54.78 194 CYS A C 1
ATOM 1610 O O . CYS A 1 194 ? -24.594 38.969 -1.521 1 54.78 194 CYS A O 1
ATOM 1612 N N . ARG A 1 195 ? -23.438 37.5 -2.771 1 52.84 195 ARG A N 1
ATOM 1613 C CA . ARG A 1 195 ? -24.453 37.688 -3.811 1 52.84 195 ARG A CA 1
ATOM 1614 C C . ARG A 1 195 ? -25.797 37.125 -3.381 1 52.84 195 ARG A C 1
ATOM 1616 O O . ARG A 1 195 ? -26.844 37.719 -3.625 1 52.84 195 ARG A O 1
ATOM 1623 N N . TRP A 1 196 ? -25.594 35.938 -2.721 1 53.88 196 TRP A N 1
ATOM 1624 C CA . TRP A 1 196 ? -26.812 35.312 -2.252 1 53.88 196 TRP A CA 1
ATOM 1625 C C . TRP A 1 196 ? -27.406 36.062 -1.061 1 53.88 196 TRP A C 1
ATOM 1627 O O . TRP A 1 196 ? -28.609 36.25 -0.968 1 53.88 196 TRP A O 1
ATOM 1637 N N . CYS A 1 197 ? -26.516 36.438 -0.027 1 52.44 197 CYS A N 1
ATOM 1638 C CA . CYS A 1 197 ? -26.953 37.25 1.11 1 52.44 197 CYS A CA 1
ATOM 1639 C C . CYS A 1 197 ? -27.5 38.594 0.654 1 52.44 197 CYS A C 1
ATOM 1641 O O . CYS A 1 197 ? -28.5 39.094 1.184 1 52.44 197 CYS A O 1
ATOM 1643 N N . ARG A 1 198 ? -26.766 39.188 -0.262 1 51.91 198 ARG A N 1
ATOM 1644 C CA . ARG A 1 198 ? -27.25 40.438 -0.806 1 51.91 198 ARG A CA 1
ATOM 1645 C C . ARG A 1 198 ? -28.609 40.25 -1.492 1 51.91 198 ARG A C 1
ATOM 1647 O O . ARG A 1 198 ? -29.5 41.094 -1.362 1 51.91 198 ARG A O 1
ATOM 1654 N N . SER A 1 199 ? -28.578 39.188 -2.158 1 52.69 199 SER A N 1
ATOM 1655 C CA . SER A 1 199 ? -29.859 38.938 -2.836 1 52.69 199 SER A CA 1
ATOM 1656 C C . SER A 1 199 ? -30.984 38.719 -1.835 1 52.69 199 SER A C 1
ATOM 1658 O O . SER A 1 199 ? -32.094 39.219 -2.027 1 52.69 199 SER A O 1
ATOM 1660 N N . ARG A 1 200 ? -30.578 38.062 -0.718 1 52.19 200 ARG A N 1
ATOM 1661 C CA . ARG A 1 200 ? -31.594 37.812 0.294 1 52.19 200 ARG A CA 1
ATOM 1662 C C . ARG A 1 200 ? -31.938 39.062 1.063 1 52.19 200 ARG A C 1
ATOM 1664 O O . ARG A 1 200 ? -33.094 39.312 1.396 1 52.19 200 ARG A O 1
ATOM 1671 N N . ARG A 1 201 ? -30.828 39.781 1.488 1 51.12 201 ARG A N 1
ATOM 1672 C CA . ARG A 1 201 ? -31.062 41.062 2.16 1 51.12 201 ARG A CA 1
ATOM 1673 C C . ARG A 1 201 ? -31.859 42 1.272 1 51.12 201 ARG A C 1
ATOM 1675 O O . ARG A 1 201 ? -32.75 42.688 1.751 1 51.12 201 ARG A O 1
ATOM 1682 N N . LYS A 1 202 ? -31.422 42.031 0.035 1 52.16 202 LYS A N 1
ATOM 1683 C CA . LYS A 1 202 ? -32.188 42.875 -0.876 1 52.16 202 LYS A CA 1
ATOM 1684 C C . LYS A 1 202 ? -33.656 42.438 -0.936 1 52.16 202 LYS A C 1
ATOM 1686 O O . LYS A 1 202 ? -34.562 43.281 -0.954 1 52.16 202 LYS A O 1
ATOM 1691 N N . ILE A 1 203 ? -33.75 41.188 -0.911 1 55.59 203 ILE A N 1
ATOM 1692 C CA . ILE A 1 203 ? -35.125 40.688 -0.965 1 55.59 203 ILE A CA 1
ATOM 1693 C C . ILE A 1 203 ? -35.875 41.031 0.332 1 55.59 203 ILE A C 1
ATOM 1695 O O . ILE A 1 203 ? -37.031 41.469 0.307 1 55.59 203 ILE A O 1
ATOM 1699 N N . SER A 1 204 ? -35.125 40.844 1.421 1 54.03 204 SER A N 1
ATOM 1700 C CA . SER A 1 204 ? -35.719 41.156 2.709 1 54.03 204 SER A CA 1
ATOM 1701 C C . SER A 1 204 ? -35.969 42.656 2.859 1 54.03 204 SER A C 1
ATOM 1703 O O . SER A 1 204 ? -37 43.062 3.375 1 54.03 204 SER A O 1
ATOM 1705 N N . GLU A 1 205 ? -34.938 43.344 2.449 1 54.47 205 GLU A N 1
ATOM 1706 C CA . GLU A 1 205 ? -35.094 44.812 2.512 1 54.47 205 GLU A CA 1
ATOM 1707 C C . GLU A 1 205 ? -36.188 45.281 1.548 1 54.47 205 GLU A C 1
ATOM 1709 O O . GLU A 1 205 ? -36.969 46.188 1.874 1 54.47 205 GLU A O 1
ATOM 1714 N N . TYR A 1 206 ? -36.125 44.656 0.394 1 53.72 206 TYR A N 1
ATOM 1715 C CA . TYR A 1 206 ? -37.188 45 -0.555 1 53.72 206 TYR A CA 1
ATOM 1716 C C . TYR A 1 206 ? -38.562 44.688 0.038 1 53.72 206 TYR A C 1
ATOM 1718 O O . TYR A 1 206 ? -39.5 45.469 -0.112 1 53.72 206 TYR A O 1
ATOM 1726 N N . LEU A 1 207 ? -38.625 43.562 0.731 1 55.56 207 LEU A N 1
ATOM 1727 C CA . LEU A 1 207 ? -39.906 43.188 1.312 1 55.56 207 LEU A CA 1
ATOM 1728 C C . LEU A 1 207 ? -40.312 44.094 2.457 1 55.56 207 LEU A C 1
ATOM 1730 O O . LEU A 1 207 ? -41.469 44.469 2.596 1 55.56 207 LEU A O 1
ATOM 1734 N N . LYS A 1 208 ? -39.344 44.469 3.25 1 56.88 208 LYS A N 1
ATOM 1735 C CA . LYS A 1 208 ? -39.625 45.406 4.34 1 56.88 208 LYS A CA 1
ATOM 1736 C C . LYS A 1 208 ? -39.969 46.781 3.803 1 56.88 208 LYS A C 1
ATOM 1738 O O . LYS A 1 208 ? -40.906 47.438 4.297 1 56.88 208 LYS A O 1
ATOM 1743 N N . LYS A 1 209 ? -39.125 47.188 2.832 1 55.72 209 LYS A N 1
ATOM 1744 C CA . LYS A 1 209 ? -39.438 48.469 2.258 1 55.72 209 LYS A CA 1
ATOM 1745 C C . LYS A 1 209 ? -40.688 48.438 1.413 1 55.72 209 LYS A C 1
ATOM 1747 O O . LYS A 1 209 ? -41.438 49.438 1.354 1 55.72 209 LYS A O 1
ATOM 1752 N N . ALA A 1 210 ? -40.969 47.344 0.752 1 56.03 210 ALA A N 1
ATOM 1753 C CA . ALA A 1 210 ? -42.219 47.188 0.039 1 56.03 210 ALA A CA 1
ATOM 1754 C C . ALA A 1 210 ? -43.406 47.25 0.999 1 56.03 210 ALA A C 1
ATOM 1756 O O . ALA A 1 210 ? -44.438 47.844 0.67 1 56.03 210 ALA A O 1
ATOM 1757 N N . ARG A 1 211 ? -43.219 46.719 2.18 1 55.91 211 ARG A N 1
ATOM 1758 C CA . ARG A 1 211 ? -44.281 46.844 3.174 1 55.91 211 ARG A CA 1
ATOM 1759 C C . ARG A 1 211 ? -44.375 48.281 3.707 1 55.91 211 ARG A C 1
ATOM 1761 O O . ARG A 1 211 ? -45.438 48.75 4.078 1 55.91 211 ARG A O 1
ATOM 1768 N N . ALA A 1 212 ? -43.125 48.938 3.871 1 56.06 212 ALA A N 1
ATOM 1769 C CA . ALA A 1 212 ? -43.156 50.312 4.41 1 56.06 212 ALA A CA 1
ATOM 1770 C C . ALA A 1 212 ? -43.406 51.312 3.311 1 56.06 212 ALA A C 1
ATOM 1772 O O . ALA A 1 212 ? -43.594 52.5 3.59 1 56.06 212 ALA A O 1
ATOM 1773 N N . GLY A 1 213 ? -43.875 51.156 2.189 1 52.44 213 GLY A N 1
ATOM 1774 C CA . GLY A 1 213 ? -44.25 52.031 1.1 1 52.44 213 GLY A CA 1
ATOM 1775 C C . GLY A 1 213 ? -43.062 52.812 0.531 1 52.44 213 GLY A C 1
ATOM 1776 O O . GLY A 1 213 ? -43.281 53.812 -0.157 1 52.44 213 GLY A O 1
ATOM 1777 N N . ALA A 1 214 ? -41.875 52.781 1.082 1 51.25 214 ALA A N 1
ATOM 1778 C CA . ALA A 1 214 ? -40.781 53.688 0.75 1 51.25 214 ALA A CA 1
ATOM 1779 C C . ALA A 1 214 ? -40.125 53.312 -0.559 1 51.25 214 ALA A C 1
ATOM 1781 O O . ALA A 1 214 ? -40.188 52.156 -0.973 1 51.25 214 ALA A O 1
ATOM 1782 N N . ARG A 1 215 ? -39.656 54.344 -1.449 1 49.09 215 ARG A N 1
ATOM 1783 C CA . ARG A 1 215 ? -39.031 54.312 -2.762 1 49.09 215 ARG A CA 1
ATOM 1784 C C . ARG A 1 215 ? -37.812 53.406 -2.77 1 49.09 215 ARG A C 1
ATOM 1786 O O . ARG A 1 215 ? -37 53.438 -1.842 1 49.09 215 ARG A O 1
ATOM 1793 N N . ILE A 1 216 ? -37.812 52.281 -3.465 1 49.66 216 ILE A N 1
ATOM 1794 C CA . ILE A 1 216 ? -36.812 51.281 -3.652 1 49.66 216 ILE A CA 1
ATOM 1795 C C . ILE A 1 216 ? -35.531 51.906 -4.25 1 49.66 216 ILE A C 1
ATOM 1797 O O . ILE A 1 216 ? -35.594 52.469 -5.336 1 49.66 216 ILE A O 1
ATOM 1801 N N . PRO A 1 217 ? -34.5 52.5 -3.518 1 43.88 217 PRO A N 1
ATOM 1802 C CA . PRO A 1 217 ? -33.344 53.094 -4.152 1 43.88 217 PRO A CA 1
ATOM 1803 C C . PRO A 1 217 ? -32.75 52.219 -5.254 1 43.88 217 PRO A C 1
ATOM 1805 O O . PRO A 1 217 ? -32.938 51 -5.254 1 43.88 217 PRO A O 1
ATOM 1808 N N . SER A 1 218 ? -32.312 52.812 -6.402 1 37.94 218 SER A N 1
ATOM 1809 C CA . SER A 1 218 ? -31.672 52.25 -7.594 1 37.94 218 SER A CA 1
ATOM 1810 C C . SER A 1 218 ? -30.516 51.344 -7.223 1 37.94 218 SER A C 1
ATOM 1812 O O . SER A 1 218 ? -29.812 51.594 -6.246 1 37.94 218 SER A O 1
ATOM 1814 N N . VAL A 1 219 ? -30.484 50.031 -7.656 1 40.22 219 VAL A N 1
ATOM 1815 C CA . VAL A 1 219 ? -29.609 48.875 -7.52 1 40.22 219 VAL A CA 1
ATOM 1816 C C . VAL A 1 219 ? -28.156 49.312 -7.762 1 40.22 219 VAL A C 1
ATOM 1818 O O . VAL A 1 219 ? -27.234 48.625 -7.328 1 40.22 219 VAL A O 1
ATOM 1821 N N . ASN A 1 220 ? -27.906 50.281 -8.758 1 35.91 220 ASN A N 1
ATOM 1822 C CA . ASN A 1 220 ? -26.562 50.438 -9.305 1 35.91 220 ASN A CA 1
ATOM 1823 C C . ASN A 1 220 ? -25.578 50.938 -8.25 1 35.91 220 ASN A C 1
ATOM 1825 O O . ASN A 1 220 ? -24.359 50.875 -8.445 1 35.91 220 ASN A O 1
ATOM 1829 N N . GLU A 1 221 ? -25.906 52 -7.523 1 33.38 221 GLU A N 1
ATOM 1830 C CA . GLU A 1 221 ? -24.891 52.812 -6.848 1 33.38 221 GLU A CA 1
ATOM 1831 C C . GLU A 1 221 ? -24.281 52.062 -5.676 1 33.38 221 GLU A C 1
ATOM 1833 O O . GLU A 1 221 ? -23.578 52.625 -4.84 1 33.38 221 GLU A O 1
ATOM 1838 N N . ASP A 1 222 ? -24.828 51 -5.27 1 34.5 222 ASP A N 1
ATOM 1839 C CA . ASP A 1 222 ? -24.234 50.438 -4.059 1 34.5 222 ASP A CA 1
ATOM 1840 C C . ASP A 1 222 ? -22.75 50.094 -4.27 1 34.5 222 ASP A C 1
ATOM 1842 O O . ASP A 1 222 ? -22.422 49.219 -5.07 1 34.5 222 ASP A O 1
ATOM 1846 N N . ALA A 1 223 ? -21.891 51.188 -4.34 1 33.22 223 ALA A N 1
ATOM 1847 C CA . ALA A 1 223 ? -20.438 51.062 -4.219 1 33.22 223 ALA A CA 1
ATOM 1848 C C . ALA A 1 223 ? -20.062 49.906 -3.285 1 33.22 223 ALA A C 1
ATOM 1850 O O . ALA A 1 223 ? -20.594 49.812 -2.176 1 33.22 223 ALA A O 1
ATOM 1851 N N . VAL A 1 224 ? -19.859 48.812 -3.816 1 36.16 224 VAL A N 1
ATOM 1852 C CA . VAL A 1 224 ? -19.203 47.688 -3.133 1 36.16 224 VAL A CA 1
ATOM 1853 C C . VAL A 1 224 ? -18.156 48.219 -2.164 1 36.16 224 VAL A C 1
ATOM 1855 O O . VAL A 1 224 ? -17.094 48.688 -2.586 1 36.16 224 VAL A O 1
ATOM 1858 N N . GLY A 1 225 ? -18.25 49.375 -1.49 1 32.12 225 GLY A N 1
ATOM 1859 C CA . GLY A 1 225 ? -17.281 49.75 -0.489 1 32.12 225 GLY A CA 1
ATOM 1860 C C . GLY A 1 225 ? -16.688 48.594 0.269 1 32.12 225 GLY A C 1
ATOM 1861 O O . GLY A 1 225 ? -17.203 47.469 0.197 1 32.12 225 GLY A O 1
ATOM 1862 N N . ARG A 1 226 ? -15.312 48.719 0.661 1 35.66 226 ARG A N 1
ATOM 1863 C CA . ARG A 1 226 ? -14.68 47.812 1.637 1 35.66 226 ARG A CA 1
ATOM 1864 C C . ARG A 1 226 ? -15.656 47.469 2.758 1 35.66 226 ARG A C 1
ATOM 1866 O O . ARG A 1 226 ? -15.82 48.25 3.709 1 35.66 226 ARG A O 1
ATOM 1873 N N . GLU A 1 227 ? -16.922 47.469 2.57 1 35.31 227 GLU A N 1
ATOM 1874 C CA . GLU A 1 227 ? -17.875 47.312 3.66 1 35.31 227 GLU A CA 1
ATOM 1875 C C . GLU A 1 227 ? -17.25 46.562 4.828 1 35.31 227 GLU A C 1
ATOM 1877 O O . GLU A 1 227 ? -16.391 45.719 4.633 1 35.31 227 GLU A O 1
ATOM 1882 N N . GLU A 1 228 ? -17.141 47.188 6.02 1 35.97 228 GLU A N 1
ATOM 1883 C CA . GLU A 1 228 ? -16.828 46.844 7.406 1 35.97 228 GLU A CA 1
ATOM 1884 C C . GLU A 1 228 ? -17.219 45.406 7.711 1 35.97 228 GLU A C 1
ATOM 1886 O O . GLU A 1 228 ? -17.188 44.969 8.867 1 35.97 228 GLU A O 1
ATOM 1891 N N . TYR A 1 229 ? -18.188 44.844 7.035 1 34.47 229 TYR A N 1
ATOM 1892 C CA . TYR A 1 229 ? -18.828 43.562 7.352 1 34.47 229 TYR A CA 1
ATOM 1893 C C . TYR A 1 229 ? -17.781 42.469 7.508 1 34.47 229 TYR A C 1
ATOM 1895 O O . TYR A 1 229 ? -16.609 42.625 7.145 1 34.47 229 TYR A O 1
ATOM 1903 N N . MET A 1 230 ? -18.422 41.062 7.324 1 36.5 230 MET A N 1
ATOM 1904 C CA . MET A 1 230 ? -17.703 39.906 7.84 1 36.5 230 MET A CA 1
ATOM 1905 C C . MET A 1 230 ? -16.328 39.781 7.191 1 36.5 230 MET A C 1
ATOM 1907 O O . MET A 1 230 ? -16.234 39.688 5.965 1 36.5 230 MET A O 1
ATOM 1911 N N . PRO A 1 231 ? -15.32 40.469 7.645 1 40.09 231 PRO A N 1
ATOM 1912 C CA . PRO A 1 231 ? -13.961 40.281 7.137 1 40.09 231 PRO A CA 1
ATOM 1913 C C . PRO A 1 231 ? -13.75 38.938 6.477 1 40.09 231 PRO A C 1
ATOM 1915 O O . PRO A 1 231 ? -14.25 37.906 6.973 1 40.09 231 PRO A O 1
ATOM 1918 N N . THR A 1 232 ? -13.727 38.844 5.125 1 44.59 232 THR A N 1
ATOM 1919 C CA . THR A 1 232 ? -13.383 37.688 4.305 1 44.59 232 THR A CA 1
ATOM 1920 C C . THR A 1 232 ? -12.492 36.75 5.074 1 44.59 232 THR A C 1
ATOM 1922 O O . THR A 1 232 ? -12.43 35.531 4.758 1 44.59 232 THR A O 1
ATOM 1925 N N . ASP A 1 233 ? -11.57 37.344 5.852 1 43.78 233 ASP A N 1
ATOM 1926 C CA . ASP A 1 233 ? -10.594 36.5 6.543 1 43.78 233 ASP A CA 1
ATOM 1927 C C . ASP A 1 233 ? -11.289 35.562 7.539 1 43.78 233 ASP A C 1
ATOM 1929 O O . ASP A 1 233 ? -10.703 34.594 7.988 1 43.78 233 ASP A O 1
ATOM 1933 N N . LYS A 1 234 ? -12.562 36 8.039 1 48.69 234 LYS A N 1
ATOM 1934 C CA . LYS A 1 234 ? -13.188 35.219 9.086 1 48.69 234 LYS A CA 1
ATOM 1935 C C . LYS A 1 234 ? -14.258 34.281 8.508 1 48.69 234 LYS A C 1
ATOM 1937 O O . LYS A 1 234 ? -15.016 33.688 9.258 1 48.69 234 LYS A O 1
ATOM 1942 N N . VAL A 1 235 ? -14.555 34.375 7.258 1 50.22 235 VAL A N 1
ATOM 1943 C CA . VAL A 1 235 ? -15.656 33.531 6.789 1 50.22 235 VAL A CA 1
ATOM 1944 C C . VAL A 1 235 ? -15.25 32.062 6.84 1 50.22 235 VAL A C 1
ATOM 1946 O O . VAL A 1 235 ? -14.242 31.672 6.242 1 50.22 235 VAL A O 1
ATOM 1949 N N . ILE A 1 236 ? -15.68 31.375 7.848 1 55.38 236 ILE A N 1
ATOM 1950 C CA . ILE A 1 236 ? -15.539 29.922 8.023 1 55.38 236 ILE A CA 1
ATOM 1951 C C . ILE A 1 236 ? -16.297 29.203 6.918 1 55.38 236 ILE A C 1
ATOM 1953 O O . ILE A 1 236 ? -17.516 29.297 6.816 1 55.38 236 ILE A O 1
ATOM 1957 N N . VAL A 1 237 ? -15.695 28.984 5.758 1 59.75 237 VAL A N 1
ATOM 1958 C CA . VAL A 1 237 ? -16.297 28.109 4.754 1 59.75 237 VAL A CA 1
ATOM 1959 C C . VAL A 1 237 ? -16.922 26.906 5.441 1 59.75 237 VAL A C 1
ATOM 1961 O O . VAL A 1 237 ? -16.25 26.172 6.18 1 59.75 237 VAL A O 1
ATOM 1964 N N . PRO A 1 238 ? -18.203 26.797 5.234 1 62 238 PRO A N 1
ATOM 1965 C CA . PRO A 1 238 ? -18.859 25.672 5.91 1 62 238 PRO A CA 1
ATOM 1966 C C . PRO A 1 238 ? -18.234 24.328 5.535 1 62 238 PRO A C 1
ATOM 1968 O O . PRO A 1 238 ? -17.766 24.141 4.41 1 62 238 PRO A O 1
ATOM 1971 N N . ILE A 1 239 ? -17.891 23.547 6.496 1 70.19 239 ILE A N 1
ATOM 1972 C CA . ILE A 1 239 ? -17.391 22.172 6.379 1 70.19 239 ILE A CA 1
ATOM 1973 C C . ILE A 1 239 ? -18.203 21.422 5.32 1 70.19 239 ILE A C 1
ATOM 1975 O O . ILE A 1 239 ? -17.672 20.562 4.617 1 70.19 239 ILE A O 1
ATOM 1979 N N . VAL A 1 240 ? -19.453 21.906 5.129 1 71.25 240 VAL A N 1
ATOM 1980 C CA . VAL A 1 240 ? -20.344 21.219 4.211 1 71.25 240 VAL A CA 1
ATOM 1981 C C . VAL A 1 240 ? -19.891 21.453 2.77 1 71.25 240 VAL A C 1
ATOM 1983 O O . VAL A 1 240 ? -19.922 20.547 1.942 1 71.25 240 VAL A O 1
ATOM 1986 N N . LEU A 1 241 ? -19.453 22.625 2.484 1 73.12 241 LEU A N 1
ATOM 1987 C CA . LEU A 1 241 ? -19.016 22.922 1.125 1 73.12 241 LEU A CA 1
ATOM 1988 C C . LEU A 1 241 ? -17.734 22.172 0.781 1 73.12 241 LEU A C 1
ATOM 1990 O O . LEU A 1 241 ? -17.562 21.719 -0.352 1 73.12 241 LEU A O 1
ATOM 1994 N N . ASN A 1 242 ? -16.922 22.062 1.773 1 74.19 242 ASN A N 1
ATOM 1995 C CA . ASN A 1 242 ? -15.695 21.297 1.579 1 74.19 242 ASN A CA 1
ATOM 1996 C C . ASN A 1 242 ? -15.992 19.828 1.342 1 74.19 242 ASN A C 1
ATOM 1998 O O . ASN A 1 242 ? -15.359 19.188 0.5 1 74.19 242 ASN A O 1
ATOM 2002 N N . LEU A 1 243 ? -16.891 19.312 2.02 1 75.75 243 LEU A N 1
ATOM 2003 C CA . LEU A 1 243 ? -17.25 17.906 1.866 1 75.75 243 LEU A CA 1
ATOM 2004 C C . LEU A 1 243 ? -17.891 17.656 0.504 1 75.75 243 LEU A C 1
ATOM 2006 O O . LEU A 1 243 ? -17.656 16.609 -0.11 1 75.75 243 LEU A O 1
ATOM 2010 N N . LEU A 1 244 ? -18.672 18.672 0.06 1 79.19 244 LEU A N 1
ATOM 2011 C CA . LEU A 1 244 ? -19.297 18.531 -1.251 1 79.19 244 LEU A CA 1
ATOM 2012 C C . LEU A 1 244 ? -18.25 18.578 -2.361 1 79.19 244 LEU A C 1
ATOM 2014 O O . LEU A 1 244 ? -18.344 17.844 -3.338 1 79.19 244 LEU A O 1
ATOM 2018 N N . LEU A 1 245 ? -17.297 19.469 -2.186 1 79.88 245 LEU A N 1
ATOM 2019 C CA . LEU A 1 245 ? -16.25 19.594 -3.188 1 79.88 245 LEU A CA 1
ATOM 2020 C C . LEU A 1 245 ? -15.438 18.312 -3.289 1 79.88 245 LEU A C 1
ATOM 2022 O O . LEU A 1 245 ? -15.141 17.844 -4.391 1 79.88 245 LEU A O 1
ATOM 2026 N N . ILE A 1 246 ? -15.133 17.734 -2.164 1 82.12 246 ILE A N 1
ATOM 2027 C CA . ILE A 1 246 ? -14.352 16.5 -2.17 1 82.12 246 ILE A CA 1
ATOM 2028 C C . ILE A 1 246 ? -15.188 15.352 -2.744 1 82.12 246 ILE A C 1
ATOM 2030 O O . ILE A 1 246 ? -14.664 14.508 -3.471 1 82.12 246 ILE A O 1
ATOM 2034 N N . SER A 1 247 ? -16.469 15.32 -2.408 1 83.94 247 SER A N 1
ATOM 2035 C CA . SER A 1 247 ? -17.359 14.281 -2.93 1 83.94 247 SER A CA 1
ATOM 2036 C C . SER A 1 247 ? -17.484 14.375 -4.445 1 83.94 247 SER A C 1
ATOM 2038 O O . SER A 1 247 ? -17.469 13.352 -5.137 1 83.94 247 SER A O 1
ATOM 2040 N N . PHE A 1 248 ? -17.562 15.57 -4.887 1 87.5 248 PHE A N 1
ATOM 2041 C CA . PHE A 1 248 ? -17.641 15.766 -6.332 1 87.5 248 PHE A CA 1
ATOM 2042 C C . PHE A 1 248 ? -16.344 15.328 -7.004 1 87.5 248 PHE A C 1
ATOM 2044 O O . PHE A 1 248 ? -16.375 14.695 -8.062 1 87.5 248 PHE A O 1
ATOM 2051 N N . TYR A 1 249 ? -15.258 15.688 -6.398 1 88.94 249 TYR A N 1
ATOM 2052 C CA . TYR A 1 249 ? -13.969 15.297 -6.949 1 88.94 249 TYR A CA 1
ATOM 2053 C C . TYR A 1 249 ? -13.805 13.781 -6.957 1 88.94 249 TYR A C 1
ATOM 2055 O O . TYR A 1 249 ? -13.281 13.211 -7.918 1 88.94 249 TYR A O 1
ATOM 2063 N N . ILE A 1 250 ? -14.25 13.156 -5.961 1 88.69 250 ILE A N 1
ATOM 2064 C CA . ILE A 1 250 ? -14.18 11.703 -5.867 1 88.69 250 ILE A CA 1
ATOM 2065 C C . ILE A 1 250 ? -15.086 11.07 -6.922 1 88.69 250 ILE A C 1
ATOM 2067 O O . ILE A 1 250 ? -14.703 10.094 -7.566 1 88.69 250 ILE A O 1
ATOM 2071 N N . LEU A 1 251 ? -16.25 11.648 -7.148 1 90 251 LEU A N 1
ATOM 2072 C CA . LEU A 1 251 ? -17.188 11.133 -8.141 1 90 251 LEU A CA 1
ATOM 2073 C C . LEU A 1 251 ? -16.625 11.281 -9.547 1 90 251 LEU A C 1
ATOM 2075 O O . LEU A 1 251 ? -16.766 10.375 -10.375 1 90 251 LEU A O 1
ATOM 2079 N N . LEU A 1 252 ? -16 12.391 -9.797 1 90.81 252 LEU A N 1
ATOM 2080 C CA . LEU A 1 252 ? -15.383 12.609 -11.102 1 90.81 252 LEU A CA 1
ATOM 2081 C C . LEU A 1 252 ? -14.273 11.586 -11.352 1 90.81 252 LEU A C 1
ATOM 2083 O O . LEU A 1 252 ? -14.148 11.062 -12.461 1 90.81 252 LE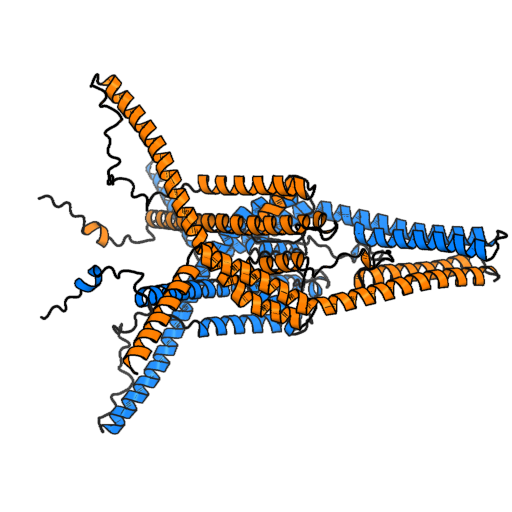U A O 1
ATOM 2087 N N . GLY A 1 253 ? -13.531 11.383 -10.328 1 89.94 253 GLY A N 1
ATOM 2088 C CA . GLY A 1 253 ? -12.492 10.375 -10.461 1 89.94 253 GLY A CA 1
ATOM 2089 C C . GLY A 1 253 ? -13.047 8.977 -10.648 1 89.94 253 GLY A C 1
ATOM 2090 O O . GLY A 1 253 ? -12.523 8.195 -11.445 1 89.94 253 GLY A O 1
ATOM 2091 N N . SER A 1 254 ? -14.125 8.664 -9.93 1 91.25 254 SER A N 1
ATOM 2092 C CA . SER A 1 254 ? -14.742 7.344 -10.023 1 91.25 254 SER A CA 1
ATOM 2093 C C . SER A 1 254 ? -15.273 7.082 -11.43 1 91.25 254 SER A C 1
ATOM 2095 O O . SER A 1 254 ? -15.125 5.98 -11.961 1 91.25 254 SER A O 1
ATOM 2097 N N . LEU A 1 255 ? -15.828 8.055 -12.039 1 91.25 255 LEU A N 1
ATOM 2098 C CA . LEU A 1 255 ? -16.359 7.914 -13.391 1 91.25 255 LEU A CA 1
ATOM 2099 C C . LEU A 1 255 ? -15.234 7.777 -14.414 1 91.25 255 LEU A C 1
ATOM 2101 O O . LEU A 1 255 ? -15.312 6.965 -15.336 1 91.25 255 LEU A O 1
ATOM 2105 N N . MET A 1 256 ? -14.219 8.531 -14.242 1 89.06 256 MET A N 1
ATOM 2106 C CA . MET A 1 256 ? -13.078 8.477 -15.148 1 89.06 256 MET A CA 1
ATOM 2107 C C . MET A 1 256 ? -12.406 7.109 -15.094 1 89.06 256 MET A C 1
ATOM 2109 O O . MET A 1 256 ? -12.133 6.512 -16.141 1 89.06 256 MET A O 1
ATOM 2113 N N . PHE A 1 257 ? -12.227 6.582 -13.883 1 89.06 257 PHE A N 1
ATOM 2114 C CA . PHE A 1 257 ? -11.523 5.309 -13.758 1 89.06 257 PHE A CA 1
ATOM 2115 C C . PHE A 1 257 ? -12.445 4.145 -14.109 1 89.06 257 PHE A C 1
ATOM 2117 O O . PHE A 1 257 ? -11.984 3.105 -14.586 1 89.06 257 PHE A O 1
ATOM 2124 N N . SER A 1 258 ? -13.742 4.359 -13.836 1 89.38 258 SER A N 1
ATOM 2125 C CA . SER A 1 258 ? -14.68 3.328 -14.273 1 89.38 258 SER A CA 1
ATOM 2126 C C . SER A 1 258 ? -14.672 3.182 -15.789 1 89.38 258 SER A C 1
ATOM 2128 O O . SER A 1 258 ? -14.711 2.064 -16.312 1 89.38 258 SER A O 1
ATOM 2130 N N . TYR A 1 259 ? -14.508 4.254 -16.5 1 86 259 TYR A N 1
ATOM 2131 C CA . TYR A 1 259 ? -14.508 4.242 -17.953 1 86 259 TYR A CA 1
ATOM 2132 C C . TYR A 1 259 ? -13.164 3.764 -18.5 1 86 259 TYR A C 1
ATOM 2134 O O . TYR A 1 259 ? -13.117 2.975 -19.438 1 86 259 TYR A O 1
ATOM 2142 N N . TRP A 1 260 ? -12.086 4.141 -17.906 1 83.06 260 TRP A N 1
ATOM 2143 C CA . TRP A 1 260 ? -10.758 3.811 -18.406 1 83.06 260 TRP A CA 1
ATOM 2144 C C . TRP A 1 260 ? -10.383 2.373 -18.062 1 83.06 260 TRP A C 1
ATOM 2146 O O . TRP A 1 260 ? -9.773 1.67 -18.859 1 83.06 260 TRP A O 1
ATOM 2156 N N . GLU A 1 261 ? -10.719 1.875 -16.812 1 84.56 261 GLU A N 1
ATOM 2157 C CA . GLU A 1 261 ? -10.242 0.583 -16.328 1 84.56 261 GLU A CA 1
ATOM 2158 C C . GLU A 1 261 ? -11.367 -0.448 -16.312 1 84.56 261 GLU A C 1
ATOM 2160 O O . GLU A 1 261 ? -11.141 -1.618 -16 1 84.56 261 GLU A O 1
ATOM 2165 N N . GLU A 1 262 ? -12.648 -0.102 -16.656 1 84.94 262 GLU A N 1
ATOM 2166 C CA . GLU A 1 262 ? -13.797 -1.001 -16.688 1 84.94 262 GLU A CA 1
ATOM 2167 C C . GLU A 1 262 ? -14.078 -1.595 -15.312 1 84.94 262 GLU A C 1
ATOM 2169 O O . GLU A 1 262 ? -14.328 -2.795 -15.188 1 84.94 262 GLU A O 1
ATOM 2174 N N . TRP A 1 263 ? -13.797 -0.876 -14.305 1 87.94 263 TRP A N 1
ATOM 2175 C CA . TRP A 1 263 ? -14.141 -1.279 -12.945 1 87.94 263 TRP A CA 1
ATOM 2176 C C . TRP A 1 263 ? -15.594 -0.926 -12.633 1 87.94 263 TRP A C 1
ATOM 2178 O O . TRP A 1 263 ? -16.203 -0.1 -13.312 1 87.94 263 TRP A O 1
ATOM 2188 N N . ASP A 1 264 ? -16.156 -1.585 -11.703 1 90.25 264 ASP A N 1
ATOM 2189 C CA . ASP A 1 264 ? -17.469 -1.186 -11.203 1 90.25 264 ASP A CA 1
ATOM 2190 C C . ASP A 1 264 ? -17.406 0.178 -10.523 1 90.25 264 ASP A C 1
ATOM 2192 O O . ASP A 1 264 ? -16.328 0.625 -10.109 1 90.25 264 ASP A O 1
ATOM 2196 N N . LEU A 1 265 ? -18.453 0.828 -10.5 1 89.81 265 LEU A N 1
ATOM 2197 C CA . LEU A 1 265 ? -18.516 2.186 -9.977 1 89.81 265 LEU A CA 1
ATOM 2198 C C . LEU A 1 265 ? -18.125 2.211 -8.5 1 89.81 265 LEU A C 1
ATOM 2200 O O . LEU A 1 265 ? -17.422 3.121 -8.055 1 89.81 265 LEU A O 1
ATOM 2204 N N . VAL A 1 266 ? -18.531 1.251 -7.809 1 89.44 266 VAL A N 1
ATOM 2205 C CA . VAL A 1 266 ? -18.234 1.217 -6.379 1 89.44 266 VAL A CA 1
ATOM 2206 C C . VAL A 1 266 ? -16.75 0.971 -6.16 1 89.44 266 VAL A C 1
ATOM 2208 O O . VAL A 1 266 ? -16.125 1.615 -5.316 1 89.44 266 VAL A O 1
ATOM 2211 N N . SER A 1 267 ? -16.219 0.081 -6.961 1 92.12 267 SER A N 1
ATOM 2212 C CA . SER A 1 267 ? -14.797 -0.21 -6.859 1 92.12 267 SER A CA 1
ATOM 2213 C C . SER A 1 267 ? -13.953 0.99 -7.281 1 92.12 267 SER A C 1
ATOM 2215 O O . SER A 1 267 ? -12.883 1.233 -6.719 1 92.12 267 SER A O 1
ATOM 2217 N N . SER A 1 268 ? -14.5 1.709 -8.219 1 92.5 268 SER A N 1
ATOM 2218 C CA . SER A 1 268 ? -13.789 2.902 -8.656 1 92.5 268 SER A CA 1
ATOM 2219 C C . SER A 1 268 ? -13.836 3.998 -7.598 1 92.5 268 SER A C 1
ATOM 2221 O O . SER A 1 268 ? -12.859 4.719 -7.391 1 92.5 268 SER A O 1
ATOM 2223 N N . ALA A 1 269 ? -14.984 4.105 -6.98 1 91.44 269 ALA A N 1
ATOM 2224 C CA . ALA A 1 269 ? -15.102 5.09 -5.906 1 91.44 269 ALA A CA 1
ATOM 2225 C C . ALA A 1 269 ? -14.203 4.723 -4.727 1 91.44 269 ALA A C 1
ATOM 2227 O O . ALA A 1 269 ? -13.578 5.594 -4.121 1 91.44 269 ALA A O 1
ATOM 2228 N N . TYR A 1 270 ? -14.203 3.428 -4.477 1 93.12 270 TYR A N 1
ATOM 2229 C CA . TYR A 1 270 ? -13.32 2.916 -3.432 1 93.12 270 TYR A CA 1
ATOM 2230 C C . TYR A 1 270 ? -11.867 3.215 -3.754 1 93.12 270 TYR A C 1
ATOM 2232 O O . TYR A 1 270 ? -11.117 3.701 -2.898 1 93.12 270 TYR A O 1
ATOM 2240 N N . PHE A 1 271 ? -11.484 3.018 -4.941 1 92.88 271 PHE A N 1
ATOM 2241 C CA . PHE A 1 271 ? -10.117 3.26 -5.375 1 92.88 271 PHE A CA 1
ATOM 2242 C C . PHE A 1 271 ? -9.766 4.738 -5.258 1 92.88 271 PHE A C 1
ATOM 2244 O O . PHE A 1 271 ? -8.703 5.09 -4.746 1 92.88 271 PHE A O 1
ATOM 2251 N N . THR A 1 272 ? -10.625 5.535 -5.719 1 92.19 272 THR A N 1
ATOM 2252 C CA . THR A 1 272 ? -10.367 6.973 -5.703 1 92.19 272 THR A CA 1
ATOM 2253 C C . THR A 1 272 ? -10.273 7.492 -4.273 1 92.19 272 THR A C 1
ATOM 2255 O O . THR A 1 272 ? -9.398 8.305 -3.961 1 92.19 272 THR A O 1
ATOM 2258 N N . PHE A 1 273 ? -11.102 7.07 -3.422 1 91.06 273 PHE A N 1
ATOM 2259 C CA . PHE A 1 273 ? -11.062 7.5 -2.029 1 91.06 273 PHE A CA 1
ATOM 2260 C C . PHE A 1 273 ? -9.766 7.051 -1.359 1 91.06 273 PHE A C 1
ATOM 2262 O O . PHE A 1 273 ? -9.117 7.836 -0.667 1 91.06 273 PHE A O 1
ATOM 2269 N N . VAL A 1 274 ? -9.438 5.777 -1.58 1 92.5 274 VAL A N 1
ATOM 2270 C CA . VAL A 1 274 ? -8.242 5.191 -0.972 1 92.5 274 VAL A CA 1
ATOM 2271 C C . VAL A 1 274 ? -6.996 5.898 -1.497 1 92.5 274 VAL A C 1
ATOM 2273 O O . VAL A 1 274 ? -6.031 6.098 -0.756 1 92.5 274 VAL A O 1
ATOM 2276 N N . THR A 1 275 ? -7.051 6.301 -2.717 1 92.12 275 THR A N 1
ATOM 2277 C CA . THR A 1 275 ? -5.91 6.98 -3.328 1 92.12 275 THR A CA 1
ATOM 2278 C C . THR A 1 275 ? -5.809 8.422 -2.83 1 92.12 275 THR A C 1
ATOM 2280 O O . THR A 1 275 ? -4.727 8.875 -2.461 1 92.12 275 THR A O 1
ATOM 2283 N N . LEU A 1 276 ? -6.918 9.117 -2.762 1 90.06 276 LEU A N 1
ATOM 2284 C CA . LEU A 1 276 ? -6.898 10.523 -2.375 1 90.06 276 LEU A CA 1
ATOM 2285 C C . LEU A 1 276 ? -6.621 10.672 -0.883 1 90.06 276 LEU A C 1
ATOM 2287 O O . LEU A 1 276 ? -6.035 11.664 -0.452 1 90.06 276 LEU A O 1
ATOM 2291 N N . SER A 1 277 ? -7.043 9.727 -0.103 1 88.75 277 SER A N 1
ATOM 2292 C CA . SER A 1 277 ? -6.75 9.75 1.327 1 88.75 277 SER A CA 1
ATOM 2293 C C . SER A 1 277 ? -5.352 9.219 1.614 1 88.75 277 SER A C 1
ATOM 2295 O O . SER A 1 277 ? -4.934 9.141 2.771 1 88.75 277 SER A O 1
ATOM 2297 N N . THR A 1 278 ? -4.555 8.789 0.637 1 90.44 278 THR A N 1
ATOM 2298 C CA . THR A 1 278 ? -3.172 8.328 0.65 1 90.44 278 THR A CA 1
ATOM 2299 C C . THR A 1 278 ? -3.043 7.023 1.434 1 90.44 278 THR A C 1
ATOM 2301 O O . THR A 1 278 ? -1.974 6.711 1.96 1 90.44 278 THR A O 1
ATOM 2304 N N . ILE A 1 279 ? -4.172 6.262 1.667 1 92.06 279 ILE A N 1
ATOM 2305 C CA . ILE A 1 279 ? -4.09 4.93 2.26 1 92.06 279 ILE A CA 1
ATOM 2306 C C . ILE A 1 279 ? -3.348 3.988 1.314 1 92.06 279 ILE A C 1
ATOM 2308 O O . ILE A 1 279 ? -2.385 3.33 1.715 1 92.06 279 ILE A O 1
ATOM 2312 N N . GLY A 1 280 ? -3.783 3.889 0.035 1 91.19 280 GLY A N 1
ATOM 2313 C CA . GLY A 1 280 ? -3.088 3.191 -1.034 1 91.19 280 GLY A CA 1
ATOM 2314 C C . GLY A 1 280 ? -2.91 1.709 -0.762 1 91.19 280 GLY A C 1
ATOM 2315 O O . GLY A 1 280 ? -1.785 1.207 -0.734 1 91.19 280 GLY A O 1
ATOM 2316 N N . PHE A 1 281 ? -3.861 0.903 -0.782 1 90.31 281 PHE A N 1
ATOM 2317 C CA . PHE A 1 281 ? -3.777 -0.534 -0.55 1 90.31 281 PHE A CA 1
ATOM 2318 C C . PHE A 1 281 ? -3.047 -1.226 -1.696 1 90.31 281 PHE A C 1
ATOM 2320 O O . PHE A 1 281 ? -2.402 -2.256 -1.496 1 90.31 281 PHE A O 1
ATOM 2327 N N . GLY A 1 282 ? -3.189 -0.681 -2.842 1 87.62 282 GLY A N 1
ATOM 2328 C CA . GLY A 1 282 ? -2.531 -1.267 -3.998 1 87.62 282 GLY A CA 1
ATOM 2329 C C . GLY A 1 282 ? -3.334 -2.379 -4.641 1 87.62 282 GLY A C 1
ATOM 2330 O O . GLY A 1 282 ? -2.834 -3.086 -5.52 1 87.62 282 GLY A O 1
ATOM 2331 N N . ASP A 1 283 ? -4.566 -2.662 -4.145 1 86.25 283 ASP A N 1
ATOM 2332 C CA . ASP A 1 283 ? -5.418 -3.672 -4.77 1 86.25 283 ASP A CA 1
ATOM 2333 C C . ASP A 1 283 ? -5.867 -3.229 -6.16 1 86.25 283 ASP A C 1
ATOM 2335 O O . ASP A 1 283 ? -5.996 -4.055 -7.066 1 86.25 283 ASP A O 1
ATOM 2339 N N . TYR A 1 284 ? -6.098 -1.965 -6.277 1 85.75 284 TYR A N 1
ATOM 2340 C CA . TYR A 1 284 ? -6.375 -1.359 -7.574 1 85.75 284 TYR A CA 1
ATOM 2341 C C . TYR A 1 284 ? -5.301 -0.344 -7.941 1 85.75 284 TYR A C 1
ATOM 2343 O O . TYR A 1 284 ? -4.957 0.525 -7.137 1 85.75 284 TYR A O 1
ATOM 2351 N N . VAL A 1 285 ? -4.621 -0.657 -9.016 1 80.94 285 VAL A N 1
ATOM 2352 C CA . VAL A 1 285 ? -3.594 0.27 -9.484 1 80.94 285 VAL A CA 1
ATOM 2353 C C . VAL A 1 285 ? -3.941 0.763 -10.883 1 80.94 285 VAL A C 1
ATOM 2355 O O . VAL A 1 285 ? -4.367 -0.02 -11.742 1 80.94 285 VAL A O 1
ATOM 2358 N N . PRO A 1 286 ? -3.84 2.041 -10.984 1 78.62 286 PRO A N 1
ATOM 2359 C CA . PRO A 1 286 ? -4.137 2.557 -12.328 1 78.62 286 PRO A CA 1
ATOM 2360 C C . PRO A 1 286 ? -3.127 2.098 -13.375 1 78.62 286 PRO A C 1
ATOM 2362 O O . PRO A 1 286 ? -1.937 1.978 -13.078 1 78.62 286 PRO A O 1
ATOM 2365 N N . GLY A 1 287 ? -3.502 1.766 -14.602 1 68.5 287 GLY A N 1
ATOM 2366 C CA . GLY A 1 287 ? -2.594 1.511 -15.711 1 68.5 287 GLY A CA 1
ATOM 2367 C C . GLY A 1 287 ? -2.52 0.046 -16.094 1 68.5 287 GLY A C 1
ATOM 2368 O O . GLY A 1 287 ? -1.957 -0.3 -17.141 1 68.5 287 GLY A O 1
ATOM 2369 N N . ASN A 1 288 ? -2.947 -0.822 -15.125 1 61.38 288 ASN A N 1
ATOM 2370 C CA . ASN A 1 288 ? -2.787 -2.232 -15.461 1 61.38 288 ASN A CA 1
ATOM 2371 C C . ASN A 1 288 ? -3.531 -2.59 -16.75 1 61.38 288 ASN A C 1
ATOM 2373 O O . ASN A 1 288 ? -3.057 -3.41 -17.531 1 61.38 288 ASN A O 1
ATOM 2377 N N . SER A 1 289 ? -4.656 -1.946 -16.922 1 56.19 289 SER A N 1
ATOM 2378 C CA . SER A 1 289 ? -5.426 -2.316 -18.109 1 56.19 289 SER A CA 1
ATOM 2379 C C . SER A 1 289 ? -4.934 -1.564 -19.344 1 56.19 289 SER A C 1
ATOM 2381 O O . SER A 1 289 ? -5.004 -2.082 -20.453 1 56.19 289 SER A O 1
ATOM 2383 N N . PHE A 1 290 ? -4.457 -0.302 -19.109 1 55.5 290 PHE A N 1
ATOM 2384 C CA . PHE A 1 290 ? -4.117 0.487 -20.297 1 55.5 290 PHE A CA 1
ATOM 2385 C C . PHE A 1 290 ? -2.699 0.179 -20.766 1 55.5 290 PHE A C 1
ATOM 2387 O O . PHE A 1 290 ? -2.371 0.37 -21.938 1 55.5 290 PHE A O 1
ATOM 2394 N N . MET A 1 291 ? -1.866 -0.099 -19.734 1 52.62 291 MET A N 1
ATOM 2395 C CA . MET A 1 291 ? -0.459 -0.254 -20.094 1 52.62 291 MET A CA 1
ATOM 2396 C C . MET A 1 291 ? -0.237 -1.542 -20.875 1 52.62 291 MET A C 1
ATOM 2398 O O . MET A 1 291 ? 0.837 -1.75 -21.438 1 52.62 291 MET A O 1
ATOM 2402 N N . ASP A 1 292 ? -1.151 -2.553 -20.438 1 49.5 292 ASP A N 1
ATOM 2403 C CA . ASP A 1 292 ? -1.015 -3.75 -21.266 1 49.5 292 ASP A CA 1
ATOM 2404 C C . ASP A 1 292 ? -0.995 -3.395 -22.75 1 49.5 292 ASP A C 1
ATOM 2406 O O . ASP A 1 292 ? -0.538 -4.184 -23.578 1 49.5 292 ASP A O 1
ATOM 2410 N N . TYR A 1 293 ? -1.803 -2.424 -23.016 1 46.88 293 TYR A N 1
ATOM 2411 C CA . TYR A 1 293 ? -1.697 -2.182 -24.453 1 46.88 293 TYR A CA 1
ATOM 2412 C C . TYR A 1 293 ? -0.336 -1.597 -24.812 1 46.88 293 TYR A C 1
ATOM 2414 O O . TYR A 1 293 ? 0.301 -0.942 -23.984 1 46.88 293 TYR A O 1
ATOM 2422 N N . LYS A 1 294 ? 0.183 -1.821 -26 1 46.5 294 LYS A N 1
ATOM 2423 C CA . LYS A 1 294 ? 1.411 -1.389 -26.656 1 46.5 294 LYS A CA 1
ATOM 2424 C C . LYS A 1 294 ? 1.796 0.026 -26.234 1 46.5 294 LYS A C 1
ATOM 2426 O O . LYS A 1 294 ? 0.928 0.881 -26.031 1 46.5 294 LYS A O 1
ATOM 2431 N N . GLN A 1 295 ? 3.064 0.152 -25.578 1 53.59 295 GLN A N 1
ATOM 2432 C CA . GLN A 1 295 ? 3.902 1.317 -25.312 1 53.59 295 GLN A CA 1
ATOM 2433 C C . GLN A 1 295 ? 3.432 2.529 -26.109 1 53.59 295 GLN A C 1
ATOM 2435 O O . GLN A 1 295 ? 4 2.848 -27.156 1 53.59 295 GLN A O 1
ATOM 2440 N N . GLY A 1 296 ? 2.104 2.689 -26.141 1 56.84 296 GLY A N 1
ATOM 2441 C CA . GLY A 1 296 ? 1.832 3.83 -27 1 56.84 296 GLY A CA 1
ATOM 2442 C C . GLY A 1 296 ? 1.719 5.137 -26.234 1 56.84 296 GLY A C 1
ATOM 2443 O O . GLY A 1 296 ? 1.753 5.152 -25 1 56.84 296 GLY A O 1
ATOM 2444 N N . THR A 1 297 ? 1.902 6.207 -26.891 1 64.31 297 THR A N 1
ATOM 2445 C CA . THR A 1 297 ? 1.786 7.605 -26.5 1 64.31 297 THR A CA 1
ATOM 2446 C C . THR A 1 297 ? 0.515 7.84 -25.688 1 64.31 297 THR A C 1
ATOM 2448 O O . THR A 1 297 ? 0.521 8.602 -24.719 1 64.31 297 THR A O 1
ATOM 2451 N N . SER A 1 298 ? -0.467 6.973 -25.922 1 73.25 298 SER A N 1
ATOM 2452 C CA . SER A 1 298 ? -1.737 7.18 -25.234 1 73.25 298 SER A CA 1
ATOM 2453 C C . SER A 1 298 ? -1.674 6.676 -23.797 1 73.25 298 SER A C 1
ATOM 2455 O O . SER A 1 298 ? -2.227 7.305 -22.891 1 73.25 298 SER A O 1
ATOM 2457 N N . SER A 1 299 ? -0.923 5.656 -23.562 1 74.88 299 SER A N 1
ATOM 2458 C CA . SER A 1 299 ? -0.799 5.098 -22.219 1 74.88 299 SER A CA 1
ATOM 2459 C C . SER A 1 299 ? 0.003 6.02 -21.297 1 74.88 299 SER A C 1
ATOM 2461 O O . SER A 1 299 ? -0.342 6.199 -20.125 1 74.88 299 SER A O 1
ATOM 2463 N N . SER A 1 300 ? 0.939 6.621 -21.938 1 75.62 300 SER A N 1
ATOM 2464 C CA . SER A 1 300 ? 1.761 7.547 -21.172 1 75.62 300 SER A CA 1
ATOM 2465 C C . SER A 1 300 ? 0.976 8.797 -20.797 1 75.62 300 SER A C 1
ATOM 2467 O O . SER A 1 300 ? 1.142 9.328 -19.703 1 75.62 300 SER A O 1
ATOM 2469 N N . LEU A 1 301 ? 0.077 9.164 -21.656 1 77.56 301 LEU A N 1
ATOM 2470 C CA . LEU A 1 301 ? -0.729 10.352 -21.375 1 77.56 301 LEU A CA 1
ATOM 2471 C C . LEU A 1 301 ? -1.755 10.07 -20.281 1 77.56 301 LEU A C 1
ATOM 2473 O O . LEU A 1 301 ? -2.031 10.938 -19.453 1 77.56 301 LEU A O 1
ATOM 2477 N N . LYS A 1 302 ? -2.254 8.914 -20.312 1 82.12 302 LYS A N 1
ATOM 2478 C CA . LYS A 1 302 ? -3.217 8.547 -19.281 1 82.12 302 LYS A CA 1
ATOM 2479 C C . LYS A 1 302 ? -2.549 8.469 -17.906 1 82.12 302 LYS A C 1
ATOM 2481 O O . LYS A 1 302 ? -3.145 8.852 -16.906 1 82.12 302 LYS A O 1
ATOM 2486 N N . MET A 1 303 ? -1.313 8.039 -17.969 1 82.62 303 MET A N 1
ATOM 2487 C CA . MET A 1 303 ? -0.582 7.961 -16.703 1 82.62 303 MET A CA 1
ATOM 2488 C C . MET A 1 303 ? -0.285 9.352 -16.156 1 82.62 303 MET A C 1
ATOM 2490 O O . MET A 1 303 ? -0.378 9.586 -14.953 1 82.62 303 MET A O 1
ATOM 2494 N N . LEU A 1 304 ? 0.009 10.195 -17.078 1 81.62 304 LEU A N 1
ATOM 2495 C CA . LEU A 1 304 ? 0.274 11.57 -16.656 1 81.62 304 LEU A CA 1
ATOM 2496 C C . LEU A 1 304 ? -0.991 12.234 -16.125 1 81.62 304 LEU A C 1
ATOM 2498 O O . LEU A 1 304 ? -0.941 12.969 -15.133 1 81.62 304 LEU A O 1
ATOM 2502 N N . ALA A 1 305 ? -2.059 11.93 -16.781 1 83.38 305 ALA A N 1
ATOM 2503 C CA . ALA A 1 305 ? -3.336 12.477 -16.328 1 83.38 305 ALA A CA 1
ATOM 2504 C C . ALA A 1 305 ? -3.701 11.938 -14.938 1 83.38 305 ALA A C 1
ATOM 2506 O O . ALA A 1 305 ? -4.254 12.672 -14.117 1 83.38 305 ALA A O 1
ATOM 2507 N N . CYS A 1 306 ? -3.408 10.711 -14.727 1 85.25 306 CYS A N 1
ATOM 2508 C CA . CYS A 1 306 ? -3.664 10.109 -13.422 1 85.25 306 CYS A CA 1
ATOM 2509 C C . CYS A 1 306 ? -2.805 10.758 -12.344 1 85.25 306 CYS A C 1
ATOM 2511 O O . CYS A 1 306 ? -3.289 11.055 -11.25 1 85.25 306 CYS A O 1
ATOM 2513 N N . CYS A 1 307 ? -1.574 11.047 -12.711 1 85.38 307 CYS A N 1
ATOM 2514 C CA . CYS A 1 307 ? -0.675 11.68 -11.75 1 85.38 307 CYS A CA 1
ATOM 2515 C C . CYS A 1 307 ? -1.149 13.086 -11.406 1 85.38 307 CYS A C 1
ATOM 2517 O O . CYS A 1 307 ? -1.133 13.477 -10.234 1 85.38 307 CYS A O 1
ATOM 2519 N N . LEU A 1 308 ? -1.622 13.75 -12.367 1 83.88 308 LEU A N 1
ATOM 2520 C CA . LEU A 1 308 ? -2.127 15.094 -12.141 1 83.88 308 LEU A CA 1
ATOM 2521 C C . LEU A 1 308 ? -3.406 15.062 -11.312 1 83.88 308 LEU A C 1
ATOM 2523 O O . LEU A 1 308 ? -3.592 15.898 -10.422 1 83.88 308 LEU A O 1
ATOM 2527 N N . TYR A 1 309 ? -4.277 14.156 -11.664 1 88.12 309 TYR A N 1
ATOM 2528 C CA . TYR A 1 309 ? -5.504 13.992 -10.891 1 88.12 309 TYR A CA 1
ATOM 2529 C C . TYR A 1 309 ? -5.191 13.719 -9.43 1 88.12 309 TYR A C 1
ATOM 2531 O O . TYR A 1 309 ? -5.828 14.289 -8.539 1 88.12 309 TYR A O 1
ATOM 2539 N N . VAL A 1 310 ? -4.203 12.914 -9.219 1 86.31 310 VAL A N 1
ATOM 2540 C CA . VAL A 1 310 ? -3.861 12.508 -7.859 1 86.31 310 VAL A CA 1
ATOM 2541 C C . VAL A 1 310 ? -3.26 13.695 -7.102 1 86.31 310 VAL A C 1
ATOM 2543 O O . VAL A 1 310 ? -3.631 13.961 -5.957 1 86.31 310 VAL A O 1
ATOM 2546 N N . VAL A 1 311 ? -2.406 14.414 -7.754 1 84.25 311 VAL A N 1
ATOM 2547 C CA . VAL A 1 311 ? -1.728 15.523 -7.086 1 84.25 311 VAL A CA 1
ATOM 2548 C C . VAL A 1 311 ? -2.732 16.625 -6.762 1 84.25 311 VAL A C 1
ATOM 2550 O O . VAL A 1 311 ? -2.74 17.156 -5.648 1 84.25 311 VAL A O 1
ATOM 2553 N N . PHE A 1 312 ? -3.637 16.859 -7.68 1 84.06 312 PHE A N 1
ATOM 2554 C CA . PHE A 1 312 ? -4.645 17.891 -7.457 1 84.06 312 PHE A CA 1
ATOM 2555 C C . PHE A 1 312 ? -5.645 17.453 -6.398 1 84.06 312 PHE A C 1
ATOM 2557 O O . PHE A 1 312 ? -6.117 18.266 -5.605 1 84.06 312 PHE A O 1
ATOM 2564 N N . GLY A 1 313 ? -6 16.25 -6.516 1 86.5 313 GLY A N 1
ATOM 2565 C CA . GLY A 1 313 ? -6.902 15.719 -5.508 1 86.5 313 GLY A CA 1
ATOM 2566 C C . GLY A 1 313 ? -6.332 15.781 -4.105 1 86.5 313 GLY A C 1
ATOM 2567 O O . GLY A 1 313 ? -7.035 16.125 -3.152 1 86.5 313 GLY A O 1
ATOM 2568 N N . MET A 1 314 ? -5.059 15.523 -3.975 1 86.31 314 MET A N 1
ATOM 2569 C CA . MET A 1 314 ? -4.402 15.57 -2.67 1 86.31 314 MET A CA 1
ATOM 2570 C C . MET A 1 314 ? -4.352 17 -2.137 1 86.31 314 MET A C 1
ATOM 2572 O O . MET A 1 314 ? -4.469 17.219 -0.93 1 86.31 314 MET A O 1
ATOM 2576 N N . ALA A 1 315 ? -4.137 17.859 -3.016 1 82.56 315 ALA A N 1
ATOM 2577 C CA . ALA A 1 315 ? -4.129 19.266 -2.615 1 82.56 315 ALA A CA 1
ATOM 2578 C C . ALA A 1 315 ? -5.492 19.688 -2.074 1 82.56 315 ALA A C 1
ATOM 2580 O O . ALA A 1 315 ? -5.578 20.406 -1.073 1 82.56 315 ALA A O 1
ATOM 2581 N N . LEU A 1 316 ? -6.469 19.188 -2.701 1 82.19 316 LEU A N 1
ATOM 2582 C CA . LEU A 1 316 ? -7.828 19.516 -2.289 1 82.19 316 LEU A CA 1
ATOM 2583 C C . LEU A 1 316 ? -8.148 18.906 -0.929 1 82.19 316 LEU A C 1
ATOM 2585 O O . LEU A 1 316 ? -8.727 19.578 -0.067 1 82.19 316 LEU A O 1
ATOM 2589 N N . VAL A 1 317 ? -7.809 17.703 -0.782 1 80.94 317 VAL A N 1
ATOM 2590 C CA . VAL A 1 317 ? -8.078 17.016 0.477 1 80.94 317 VAL A CA 1
ATOM 2591 C C . VAL A 1 317 ? -7.273 17.656 1.602 1 80.94 317 VAL A C 1
ATOM 2593 O O . VAL A 1 317 ? -7.77 17.828 2.719 1 80.94 317 VAL A O 1
ATOM 2596 N N . SER A 1 318 ? -6.066 17.969 1.313 1 73.25 318 SER A N 1
ATOM 2597 C CA . SER A 1 318 ? -5.223 18.625 2.311 1 73.25 318 SER A CA 1
ATOM 2598 C C . SER A 1 318 ? -5.82 19.953 2.756 1 73.25 318 SER A C 1
ATOM 2600 O O . SER A 1 318 ? -5.797 20.281 3.941 1 73.25 318 SER A O 1
ATOM 2602 N N . MET A 1 319 ? -6.305 20.641 1.811 1 75.88 319 MET A N 1
ATOM 2603 C CA . MET A 1 319 ? -6.965 21.906 2.115 1 75.88 319 MET A CA 1
ATOM 2604 C C . MET A 1 319 ? -8.18 21.688 3.008 1 75.88 319 MET A C 1
ATOM 2606 O O . MET A 1 319 ? -8.398 22.422 3.967 1 75.88 319 MET A O 1
ATOM 2610 N N . CYS A 1 320 ? -8.898 20.641 2.672 1 73.69 320 CYS A N 1
ATOM 2611 C CA . CYS A 1 320 ? -10.102 20.344 3.438 1 73.69 320 CYS A CA 1
ATOM 2612 C C . CYS A 1 320 ? -9.75 19.906 4.855 1 73.69 320 CYS A C 1
ATOM 2614 O O . CYS A 1 320 ? -10.422 20.297 5.812 1 73.69 320 CYS A O 1
ATOM 2616 N N . ILE A 1 321 ? -8.742 19.125 4.949 1 68.12 321 ILE A N 1
ATOM 2617 C CA . ILE A 1 321 ? -8.328 18.641 6.262 1 68.12 321 ILE A CA 1
ATOM 2618 C C . ILE A 1 321 ? -7.852 19.812 7.117 1 68.12 321 ILE A C 1
ATOM 2620 O O . ILE A 1 321 ? -8.18 19.906 8.305 1 68.12 321 ILE A O 1
ATOM 2624 N N . ASN A 1 322 ? -7.156 20.734 6.547 1 65.06 322 ASN A N 1
ATOM 2625 C CA . ASN A 1 322 ? -6.68 21.922 7.266 1 65.06 322 ASN A CA 1
ATOM 2626 C C . ASN A 1 322 ? -7.836 22.781 7.742 1 65.06 322 ASN A C 1
ATOM 2628 O O . ASN A 1 322 ? -7.812 23.297 8.859 1 65.06 322 ASN A O 1
ATOM 2632 N N . LEU A 1 323 ? -8.789 22.844 6.906 1 67.38 323 LEU A N 1
ATOM 2633 C CA . LEU A 1 323 ? -9.961 23.625 7.273 1 67.38 323 LEU A CA 1
ATOM 2634 C C . LEU A 1 323 ? -10.758 22.938 8.375 1 67.38 323 LEU A C 1
ATOM 2636 O O . LEU A 1 323 ? -11.273 23.594 9.281 1 67.38 323 LEU A O 1
ATOM 2640 N N . MET A 1 324 ? -10.797 21.641 8.227 1 65.44 324 MET A N 1
ATOM 2641 C CA . MET A 1 324 ? -11.516 20.859 9.227 1 65.44 324 MET A CA 1
ATOM 2642 C C . MET A 1 324 ? -10.812 20.922 10.578 1 65.44 324 MET A C 1
ATOM 2644 O O . MET A 1 324 ? -11.461 21.016 11.617 1 65.44 324 MET A O 1
ATOM 2648 N N . VAL A 1 325 ? -9.484 20.797 10.508 1 64.62 325 VAL A N 1
ATOM 2649 C CA . VAL A 1 325 ? -8.711 20.859 11.742 1 64.62 325 VAL A CA 1
ATOM 2650 C C . VAL A 1 325 ? -8.906 22.234 12.398 1 64.62 325 VAL A C 1
ATOM 2652 O O . VAL A 1 325 ? -9.07 22.328 13.617 1 64.62 325 VAL A O 1
ATOM 2655 N N . GLU A 1 326 ? -8.906 23.234 11.633 1 64.19 326 GLU A N 1
ATOM 2656 C CA . GLU A 1 326 ? -9.125 24.594 12.148 1 64.19 326 GLU A CA 1
ATOM 2657 C C . GLU A 1 326 ? -10.508 24.734 12.773 1 64.19 326 GLU A C 1
ATOM 2659 O O . GLU A 1 326 ? -10.648 25.344 13.828 1 64.19 326 GLU A O 1
ATOM 2664 N N . GLN A 1 327 ? -11.445 24.109 12.086 1 65.31 327 GLN A N 1
ATOM 2665 C CA . GLN A 1 327 ? -12.812 24.188 12.602 1 65.31 327 GLN A CA 1
ATOM 2666 C C . GLN A 1 327 ? -12.969 23.359 13.875 1 65.31 327 GLN A C 1
ATOM 2668 O O . GLN A 1 327 ? -13.68 23.766 14.797 1 65.31 327 GLN A O 1
ATOM 2673 N N . LEU A 1 328 ? -12.344 22.281 13.859 1 63.81 328 LEU A N 1
ATOM 2674 C CA . LEU A 1 328 ? -12.43 21.406 15.031 1 63.81 328 LEU A CA 1
ATOM 2675 C C . LEU A 1 328 ? -11.758 22.062 16.234 1 63.81 328 LEU A C 1
ATOM 2677 O O . LEU A 1 328 ? -12.258 21.953 17.359 1 63.81 328 LEU A O 1
ATOM 2681 N N . VAL A 1 329 ? -10.672 22.672 16.047 1 63.81 329 VAL A N 1
ATOM 2682 C CA . VAL A 1 329 ? -9.961 23.359 17.109 1 63.81 329 VAL A CA 1
ATOM 2683 C C . VAL A 1 329 ? -10.797 24.531 17.625 1 63.81 329 VAL A C 1
ATOM 2685 O O . VAL A 1 329 ? -10.883 24.766 18.828 1 63.81 329 VAL A O 1
ATOM 2688 N N . GLU A 1 330 ? -11.43 25.219 16.719 1 64.88 330 GLU A N 1
ATOM 2689 C CA . GLU A 1 330 ? -12.289 26.328 17.094 1 64.88 330 GLU A CA 1
ATOM 2690 C C . GLU A 1 330 ? -13.5 25.844 17.891 1 64.88 330 GLU A C 1
ATOM 2692 O O . GLU A 1 330 ? -13.906 26.484 18.859 1 64.88 330 GLU A O 1
ATOM 2697 N N . LYS A 1 331 ? -14 24.828 17.406 1 64 331 LYS A N 1
ATOM 2698 C CA . LYS A 1 331 ? -15.148 24.281 18.125 1 64 331 LYS A CA 1
ATOM 2699 C C . LYS A 1 331 ? -14.742 23.75 19.484 1 64 331 LYS A C 1
ATOM 2701 O O . LYS A 1 331 ? -15.492 23.875 20.453 1 64 331 LYS A O 1
ATOM 2706 N N . ALA A 1 332 ? -13.633 23.125 19.5 1 62.94 332 ALA A N 1
ATOM 2707 C CA . ALA A 1 332 ? -13.117 22.641 20.781 1 62.94 332 ALA A CA 1
ATOM 2708 C C . ALA A 1 332 ? -12.844 23.812 21.734 1 62.94 332 ALA A C 1
ATOM 2710 O O . ALA A 1 332 ? -13.117 23.703 22.938 1 62.94 332 ALA A O 1
ATOM 2711 N N . ARG A 1 333 ? -12.328 24.859 21.219 1 61.69 333 ARG A N 1
ATOM 2712 C CA . ARG A 1 333 ? -12.094 26.047 22.031 1 61.69 333 ARG A CA 1
ATOM 2713 C C . ARG A 1 333 ? -13.414 26.656 22.5 1 61.69 333 ARG A C 1
ATOM 2715 O O . ARG A 1 333 ? -13.516 27.109 23.656 1 61.69 333 ARG A O 1
ATOM 2722 N N . TRP A 1 334 ? -14.266 26.672 21.516 1 62.56 334 TRP A N 1
ATOM 2723 C CA . TRP A 1 334 ? -15.594 27.156 21.875 1 62.56 334 TRP A CA 1
ATOM 2724 C C . TRP A 1 334 ? -16.219 26.297 22.969 1 62.56 334 TRP A C 1
ATOM 2726 O O . TRP A 1 334 ? -16.766 26.828 23.953 1 62.56 334 TRP A O 1
ATOM 2736 N N . LEU A 1 335 ? -16.094 25.062 22.734 1 61.44 335 LEU A N 1
ATOM 2737 C CA . LEU A 1 335 ? -16.625 24.141 23.734 1 61.44 335 LEU A CA 1
ATOM 2738 C C . LEU A 1 335 ? -15.875 24.266 25.062 1 61.44 335 LEU A C 1
ATOM 2740 O O . LEU A 1 335 ? -16.484 24.203 26.125 1 61.44 335 LEU A O 1
ATOM 2744 N N . GLY A 1 336 ? -14.609 24.422 24.969 1 60.72 336 GLY A N 1
ATOM 2745 C CA . GLY A 1 336 ? -13.82 24.656 26.172 1 60.72 336 GLY A CA 1
ATOM 2746 C C . GLY A 1 336 ? -14.195 25.938 26.891 1 60.72 336 GLY A C 1
ATOM 2747 O O . GLY A 1 336 ? -14.219 25.969 28.125 1 60.72 336 GLY A O 1
ATOM 2748 N N . LYS A 1 337 ? -14.461 26.984 26.172 1 59.59 337 LYS A N 1
ATOM 2749 C CA . LYS A 1 337 ? -14.883 28.266 26.75 1 59.59 337 LYS A CA 1
ATOM 2750 C C . LYS A 1 337 ? -16.281 28.141 27.359 1 59.59 337 LYS A C 1
ATOM 2752 O O . LYS A 1 337 ? -16.531 28.703 28.438 1 59.59 337 LYS A O 1
ATOM 2757 N N . GLU A 1 338 ? -16.953 27.422 26.578 1 59.72 338 GLU A N 1
ATOM 2758 C CA . GLU A 1 338 ? -18.312 27.25 27.078 1 59.72 338 GLU A CA 1
ATOM 2759 C C . GLU A 1 338 ? -18.359 26.406 28.344 1 59.72 338 GLU A C 1
ATOM 2761 O O . GLU A 1 338 ? -19.172 26.625 29.219 1 59.72 338 GLU A O 1
ATOM 2766 N N . ILE A 1 339 ? -17.375 25.5 28.328 1 56.75 339 ILE A N 1
ATOM 2767 C CA . ILE A 1 339 ? -17.344 24.625 29.5 1 56.75 339 ILE A CA 1
ATOM 2768 C C . ILE A 1 339 ? -16.5 25.281 30.594 1 56.75 339 ILE A C 1
ATOM 2770 O O . ILE A 1 339 ? -16.562 24.891 31.766 1 56.75 339 ILE A O 1
ATOM 2774 N N . GLY A 1 340 ? -15.898 26.469 30.422 1 51.97 340 GLY A N 1
ATOM 2775 C CA . GLY A 1 340 ? -15.156 27.25 31.406 1 51.97 340 GLY A CA 1
ATOM 2776 C C . GLY A 1 340 ? -13.727 26.797 31.578 1 51.97 340 GLY A C 1
ATOM 2777 O O . GLY A 1 340 ? -13.109 27.031 32.625 1 51.97 340 GLY A O 1
ATOM 2778 N N . LEU A 1 341 ? -13.234 25.953 30.797 1 55.47 341 LEU A N 1
ATOM 2779 C CA . LEU A 1 341 ? -11.883 25.422 30.953 1 55.47 341 LEU A CA 1
ATOM 2780 C C . LEU A 1 341 ? -10.852 26.406 30.406 1 55.47 341 LEU A C 1
ATOM 2782 O O . LEU A 1 341 ? -9.711 26.438 30.875 1 55.47 341 LEU A O 1
ATOM 2786 N N . ILE A 1 342 ? -11.062 27.109 29.344 1 54.84 342 ILE A N 1
ATOM 2787 C CA . ILE A 1 342 ? -10.156 28.109 28.797 1 54.84 342 ILE A CA 1
ATOM 2788 C C . ILE A 1 342 ? -10.531 29.5 29.312 1 54.84 342 ILE A C 1
ATOM 2790 O O . ILE A 1 342 ? -11.68 29.938 29.156 1 54.84 342 ILE A O 1
ATOM 2794 N N . LYS A 1 343 ? -9.773 30.094 30.375 1 48.97 343 LYS A N 1
ATOM 2795 C CA . LYS A 1 343 ? -9.938 31.438 30.922 1 48.97 343 LYS A CA 1
ATOM 2796 C C . LYS A 1 343 ? -9.75 32.5 29.828 1 48.97 343 LYS A C 1
ATOM 2798 O O . LYS A 1 343 ? -8.773 32.438 29.078 1 48.97 343 LYS A O 1
ATOM 2803 N N . GLU A 1 344 ? -10.805 32.906 29.219 1 47.66 344 GLU A N 1
ATOM 2804 C CA . GLU A 1 344 ? -10.688 34.094 28.406 1 47.66 344 GLU A CA 1
ATOM 2805 C C . GLU A 1 344 ? -9.703 35.094 29.031 1 47.66 344 GLU A C 1
ATOM 2807 O O . GLU A 1 344 ? -9.797 35.406 30.219 1 47.66 344 GLU A O 1
ATOM 2812 N N . ASN A 1 345 ? -8.492 35.125 28.625 1 39.25 345 ASN A N 1
ATOM 2813 C CA . ASN A 1 345 ? -7.789 36.312 29.094 1 39.25 345 ASN A CA 1
ATOM 2814 C C . ASN A 1 345 ? -8.648 37.562 28.938 1 39.25 345 ASN A C 1
ATOM 2816 O O . ASN A 1 345 ? -9.023 37.938 27.812 1 39.25 345 ASN A O 1
ATOM 2820 N N . PRO A 1 346 ? -9.438 38.031 29.891 1 37.59 346 PRO A N 1
ATOM 2821 C CA . PRO A 1 346 ? -10.203 39.281 29.906 1 37.59 346 PRO A CA 1
ATOM 2822 C C . PRO A 1 346 ? -9.484 40.406 29.188 1 37.59 346 PRO A C 1
ATOM 2824 O O . PRO A 1 346 ? -10.094 41.438 28.891 1 37.59 346 PRO A O 1
ATOM 2827 N N . GLU A 1 347 ? -8.148 40.469 29.125 1 37.78 347 GLU A N 1
ATOM 2828 C CA . GLU A 1 347 ? -7.523 41.75 28.828 1 37.78 347 GLU A CA 1
ATOM 2829 C C . GLU A 1 347 ? -7.801 42.156 27.391 1 37.78 347 GLU A C 1
ATOM 2831 O O . GLU A 1 347 ? -7.656 43.344 27.047 1 37.78 347 GLU A O 1
ATOM 2836 N N . THR A 1 348 ? -7.977 41.281 26.438 1 37.62 348 THR A N 1
ATOM 2837 C CA . THR A 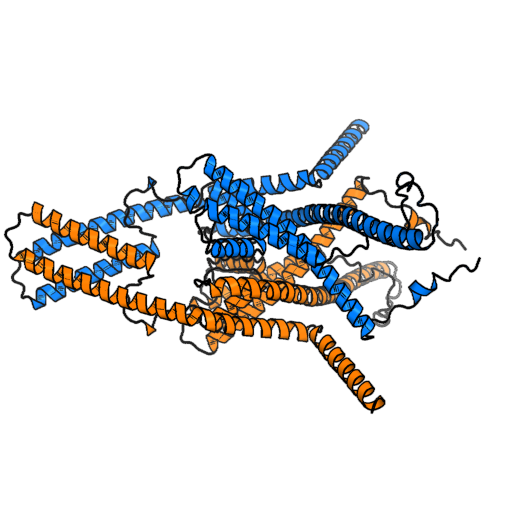1 348 ? -8.016 41.969 25.156 1 37.62 348 THR A CA 1
ATOM 2838 C C . THR A 1 348 ? -9.398 42.562 24.906 1 37.62 348 THR A C 1
ATOM 2840 O O . THR A 1 348 ? -9.57 43.375 24 1 37.62 348 THR A O 1
ATOM 2843 N N . ASP A 1 349 ? -10.43 42.125 25.547 1 35.78 349 ASP A N 1
ATOM 2844 C CA . ASP A 1 349 ? -11.672 42.875 25.312 1 35.78 349 ASP A CA 1
ATOM 2845 C C . ASP A 1 349 ? -11.664 44.219 26.062 1 35.78 349 ASP A C 1
ATOM 2847 O O . ASP A 1 349 ? -12.617 44.969 25.969 1 35.78 349 ASP A O 1
ATOM 2851 N N . GLU A 1 350 ? -10.867 44.375 27.094 1 34.59 350 GLU A N 1
ATOM 2852 C CA . GLU A 1 350 ? -10.977 45.656 27.781 1 34.59 350 GLU A CA 1
ATOM 2853 C C . GLU A 1 350 ? -10.523 46.812 26.875 1 34.59 350 GLU A C 1
ATOM 2855 O O . GLU A 1 350 ? -10.82 47.969 27.141 1 34.59 350 GLU A O 1
ATOM 2860 N N . ASP A 1 351 ? -9.609 46.594 25.906 1 34.97 351 ASP A N 1
ATOM 2861 C CA . ASP A 1 351 ? -9.234 47.844 25.234 1 34.97 351 ASP A CA 1
ATOM 2862 C C . ASP A 1 351 ? -10.344 48.312 24.281 1 34.97 351 ASP A C 1
ATOM 2864 O O . ASP A 1 351 ? -10.18 49.281 23.562 1 34.97 351 ASP A O 1
ATOM 2868 N N . ALA A 1 352 ? -11.367 47.531 23.938 1 38.56 352 ALA A N 1
ATOM 2869 C CA . ALA A 1 352 ? -12.43 48.188 23.172 1 38.56 352 ALA A CA 1
ATOM 2870 C C . ALA A 1 352 ? -13.398 48.938 24.094 1 38.56 352 ALA A C 1
ATOM 2872 O O . ALA A 1 352 ? -14.398 48.344 24.531 1 38.56 352 ALA A O 1
ATOM 2873 N N . GLN A 1 353 ? -12.875 49.594 25.094 1 32.91 353 GLN A N 1
ATOM 2874 C CA . GLN A 1 353 ? -13.773 50.562 25.688 1 32.91 353 GLN A CA 1
ATOM 2875 C C . GLN A 1 353 ? -14.438 51.438 24.609 1 32.91 353 GLN A C 1
ATOM 2877 O O . GLN A 1 353 ? -13.766 51.906 23.688 1 32.91 353 GLN A O 1
ATOM 2882 N N . PRO A 1 354 ? -15.703 51.312 24.469 1 32.12 354 PRO A N 1
ATOM 2883 C CA . PRO A 1 354 ? -16.391 52.281 23.625 1 32.12 354 PRO A CA 1
ATOM 2884 C C . PRO A 1 354 ? -15.961 53.719 23.891 1 32.12 354 PRO A C 1
ATOM 2886 O O . PRO A 1 354 ? -15.828 54.125 25.047 1 32.12 354 PRO A O 1
ATOM 2889 N N . LEU A 1 355 ? -14.953 54.219 23.141 1 27.11 355 LEU A N 1
ATOM 2890 C CA . LEU A 1 355 ? -14.82 55.688 23.172 1 27.11 355 LEU A CA 1
ATOM 2891 C C . LEU A 1 355 ? -16.188 56.375 23.156 1 27.11 355 LEU A C 1
ATOM 2893 O O . LEU A 1 355 ? -16.938 56.219 22.188 1 27.11 355 LEU A O 1
ATOM 2897 N N . THR A 1 356 ? -16.859 56.406 24.203 1 26.73 356 THR A N 1
ATOM 2898 C CA . THR A 1 356 ? -17.922 57.375 24.406 1 26.73 356 THR A CA 1
ATOM 2899 C C . THR A 1 356 ? -17.438 58.781 23.984 1 26.73 356 THR A C 1
ATOM 2901 O O . THR A 1 356 ? -16.609 59.375 24.656 1 26.73 356 THR A O 1
ATOM 2904 N N . ALA A 1 357 ? -16.891 58.938 22.656 1 23.75 357 ALA A N 1
ATOM 2905 C CA . ALA A 1 357 ? -17.062 60.344 22.266 1 23.75 357 ALA A CA 1
ATOM 2906 C C . ALA A 1 357 ? -18.516 60.688 22.031 1 23.75 357 ALA A C 1
ATOM 2908 O O . ALA A 1 357 ? -19.297 59.844 21.547 1 23.75 357 ALA A O 1
ATOM 2909 N N . MET B 1 1 ? -39.625 21.297 41.031 1 58.34 1 MET B N 1
ATOM 2910 C CA . MET B 1 1 ? -39.438 20.438 39.875 1 58.34 1 MET B CA 1
ATOM 2911 C C . MET B 1 1 ? -38.469 21.094 38.875 1 58.34 1 MET B C 1
ATOM 2913 O O . MET B 1 1 ? -37.594 20.422 38.312 1 58.34 1 MET B O 1
ATOM 2917 N N . SER B 1 2 ? -38.5 22.375 38.719 1 67.44 2 SER B N 1
ATOM 2918 C CA . SER B 1 2 ? -37.656 23.125 37.781 1 67.44 2 SER B CA 1
ATOM 2919 C C . SER B 1 2 ? -36.219 23.203 38.281 1 67.44 2 SER B C 1
ATOM 2921 O O . SER B 1 2 ? -35.281 23.094 37.469 1 67.44 2 SER B O 1
ATOM 2923 N N . VAL B 1 3 ? -36.062 23.328 39.562 1 70.44 3 VAL B N 1
ATOM 2924 C CA . VAL B 1 3 ? -34.719 23.469 40.125 1 70.44 3 VAL B CA 1
ATOM 2925 C C . VAL B 1 3 ? -33.969 22.141 40 1 70.44 3 VAL B C 1
ATOM 2927 O O . VAL B 1 3 ? -32.781 22.125 39.719 1 70.44 3 VAL B O 1
ATOM 2930 N N . LYS B 1 4 ? -34.656 21.031 40.156 1 71.31 4 LYS B N 1
ATOM 2931 C CA . LYS B 1 4 ? -34.031 19.719 40.062 1 71.31 4 LYS B CA 1
ATOM 2932 C C . LYS B 1 4 ? -33.625 19.406 38.625 1 71.31 4 LYS B C 1
ATOM 2934 O O . LYS B 1 4 ? -32.594 18.812 38.375 1 71.31 4 LYS B O 1
ATOM 2939 N N . MET B 1 5 ? -34.438 19.859 37.688 1 63.94 5 MET B N 1
ATOM 2940 C CA . MET B 1 5 ? -34.125 19.656 36.281 1 63.94 5 MET B CA 1
ATOM 2941 C C . MET B 1 5 ? -32.875 20.469 35.875 1 63.94 5 MET B C 1
ATOM 2943 O O . MET B 1 5 ? -32.062 19.984 35.125 1 63.94 5 MET B O 1
ATOM 2947 N N . GLU B 1 6 ? -32.812 21.625 36.5 1 64.75 6 GLU B N 1
ATOM 2948 C CA . GLU B 1 6 ? -31.672 22.469 36.188 1 64.75 6 GLU B CA 1
ATOM 2949 C C . GLU B 1 6 ? -30.391 21.891 36.781 1 64.75 6 GLU B C 1
ATOM 2951 O O . GLU B 1 6 ? -29.328 21.953 36.156 1 64.75 6 GLU B O 1
ATOM 2956 N N . GLU B 1 7 ? -30.5 21.328 37.938 1 67.31 7 GLU B N 1
ATOM 2957 C CA . GLU B 1 7 ? -29.328 20.719 38.562 1 67.31 7 GLU B CA 1
ATOM 2958 C C . GLU B 1 7 ? -28.859 19.484 37.812 1 67.31 7 GLU B C 1
ATOM 2960 O O . GLU B 1 7 ? -27.656 19.266 37.656 1 67.31 7 GLU B O 1
ATOM 2965 N N . ASP B 1 8 ? -29.828 18.734 37.375 1 63.97 8 ASP B N 1
ATOM 2966 C CA . ASP B 1 8 ? -29.484 17.547 36.594 1 63.97 8 ASP B CA 1
ATOM 2967 C C . ASP B 1 8 ? -28.859 17.922 35.25 1 63.97 8 ASP B C 1
ATOM 2969 O O . ASP B 1 8 ? -27.938 17.266 34.781 1 63.97 8 ASP B O 1
ATOM 2973 N N . GLU B 1 9 ? -29.469 18.938 34.719 1 63.31 9 GLU B N 1
ATOM 2974 C CA . GLU B 1 9 ? -28.875 19.406 33.469 1 63.31 9 GLU B CA 1
ATOM 2975 C C . GLU B 1 9 ? -27.469 19.953 33.688 1 63.31 9 GLU B C 1
ATOM 2977 O O . GLU B 1 9 ? -26.562 19.75 32.875 1 63.31 9 GLU B O 1
ATOM 2982 N N . GLU B 1 10 ? -27.344 20.594 34.812 1 63.56 10 GLU B N 1
ATOM 2983 C CA . GLU B 1 10 ? -26.016 21.094 35.188 1 63.56 10 GLU B CA 1
ATOM 2984 C C . GLU B 1 10 ? -25.047 19.953 35.438 1 63.56 10 GLU B C 1
ATOM 2986 O O . GLU B 1 10 ? -23.875 20.047 35.062 1 63.56 10 GLU B O 1
ATOM 2991 N N . LYS B 1 11 ? -25.5 19.016 36.125 1 63.62 11 LYS B N 1
ATOM 2992 C CA . LYS B 1 11 ? -24.656 17.844 36.375 1 63.62 11 LYS B CA 1
ATOM 2993 C C . LYS B 1 11 ? -24.281 17.141 35.062 1 63.62 11 LYS B C 1
ATOM 2995 O O . LYS B 1 11 ? -23.141 16.719 34.875 1 63.62 11 LYS B O 1
ATOM 3000 N N . LYS B 1 12 ? -25.297 17.016 34.281 1 62.44 12 LYS B N 1
ATOM 3001 C CA . LYS B 1 12 ? -25.047 16.406 32.969 1 62.44 12 LYS B CA 1
ATOM 3002 C C . LYS B 1 12 ? -24.031 17.219 32.156 1 62.44 12 LYS B C 1
ATOM 3004 O O . LYS B 1 12 ? -23.156 16.656 31.5 1 62.44 12 LYS B O 1
ATOM 3009 N N . HIS B 1 13 ? -24.266 18.438 32.281 1 63.31 13 HIS B N 1
ATOM 3010 C CA . HIS B 1 13 ? -23.312 19.297 31.594 1 63.31 13 HIS B CA 1
ATOM 3011 C C . HIS B 1 13 ? -21.922 19.172 32.188 1 63.31 13 HIS B C 1
ATOM 3013 O O . HIS B 1 13 ? -20.922 19.188 31.484 1 63.31 13 HIS B O 1
ATOM 3019 N N . ARG B 1 14 ? -21.938 19.016 33.531 1 62.34 14 ARG B N 1
ATOM 3020 C CA . ARG B 1 14 ? -20.641 18.844 34.188 1 62.34 14 ARG B CA 1
ATOM 3021 C C . ARG B 1 14 ? -20.016 17.516 33.781 1 62.34 14 ARG B C 1
ATOM 3023 O O . ARG B 1 14 ? -18.797 17.438 33.562 1 62.34 14 ARG B O 1
ATOM 3030 N N . CYS B 1 15 ? -20.797 16.5 33.812 1 61.5 15 CYS B N 1
ATOM 3031 C CA . CYS B 1 15 ? -20.312 15.18 33.406 1 61.5 15 CYS B CA 1
ATOM 3032 C C . CYS B 1 15 ? -19.859 15.188 31.953 1 61.5 15 CYS B C 1
ATOM 3034 O O . CYS B 1 15 ? -18.812 14.602 31.625 1 61.5 15 CYS B O 1
ATOM 3036 N N . PHE B 1 16 ? -20.734 15.773 31.156 1 62.41 16 PHE B N 1
ATOM 3037 C CA . PHE B 1 16 ? -20.359 15.883 29.766 1 62.41 16 PHE B CA 1
ATOM 3038 C C . PHE B 1 16 ? -19.062 16.672 29.609 1 62.41 16 PHE B C 1
ATOM 3040 O O . PHE B 1 16 ? -18.203 16.312 28.797 1 62.41 16 PHE B O 1
ATOM 3047 N N . LYS B 1 17 ? -18.969 17.625 30.516 1 60.19 17 LYS B N 1
ATOM 3048 C CA . LYS B 1 17 ? -17.75 18.422 30.516 1 60.19 17 LYS B CA 1
ATOM 3049 C C . LYS B 1 17 ? -16.547 17.578 30.953 1 60.19 17 LYS B C 1
ATOM 3051 O O . LYS B 1 17 ? -15.469 17.688 30.375 1 60.19 17 LYS B O 1
ATOM 3056 N N . PHE B 1 18 ? -16.75 16.844 31.906 1 62.12 18 PHE B N 1
ATOM 3057 C CA . PHE B 1 18 ? -15.695 15.969 32.375 1 62.12 18 PHE B CA 1
ATOM 3058 C C . PHE B 1 18 ? -15.32 14.93 31.328 1 62.12 18 PHE B C 1
ATOM 3060 O O . PHE B 1 18 ? -14.141 14.656 31.109 1 62.12 18 PHE B O 1
ATOM 3067 N N . LEU B 1 19 ? -16.266 14.453 30.672 1 59.97 19 LEU B N 1
ATOM 3068 C CA . LEU B 1 19 ? -16.031 13.453 29.641 1 59.97 19 LEU B CA 1
ATOM 3069 C C . LEU B 1 19 ? -15.273 14.07 28.469 1 59.97 19 LEU B C 1
ATOM 3071 O O . LEU B 1 19 ? -14.367 13.445 27.906 1 59.97 19 LEU B O 1
ATOM 3075 N N . LEU B 1 20 ? -15.688 15.164 28.203 1 61.41 20 LEU B N 1
ATOM 3076 C CA . LEU B 1 20 ? -15.008 15.844 27.094 1 61.41 20 LEU B CA 1
ATOM 3077 C C . LEU B 1 20 ? -13.578 16.203 27.484 1 61.41 20 LEU B C 1
ATOM 3079 O O . LEU B 1 20 ? -12.664 16.125 26.656 1 61.41 20 LEU B O 1
ATOM 3083 N N . ARG B 1 21 ? -13.359 16.531 28.734 1 61.75 21 ARG B N 1
ATOM 3084 C CA . ARG B 1 21 ? -12.016 16.812 29.234 1 61.75 21 ARG B CA 1
ATOM 3085 C C . ARG B 1 21 ? -11.133 15.57 29.156 1 61.75 21 ARG B C 1
ATOM 3087 O O . ARG B 1 21 ? -9.961 15.656 28.797 1 61.75 21 ARG B O 1
ATOM 3094 N N . ILE B 1 22 ? -11.742 14.594 29.547 1 59.44 22 ILE B N 1
ATOM 3095 C CA . ILE B 1 22 ? -11.008 13.336 29.531 1 59.44 22 ILE B CA 1
ATOM 3096 C C . ILE B 1 22 ? -10.742 12.906 28.078 1 59.44 22 ILE B C 1
ATOM 3098 O O . ILE B 1 22 ? -9.648 12.438 27.766 1 59.44 22 ILE B O 1
ATOM 3102 N N . LEU B 1 23 ? -11.812 13.094 27.312 1 59.56 23 LEU B N 1
ATOM 3103 C CA . LEU B 1 23 ? -11.688 12.68 25.922 1 59.56 23 LEU B CA 1
ATOM 3104 C C . LEU B 1 23 ? -10.625 13.5 25.203 1 59.56 23 LEU B C 1
ATOM 3106 O O . LEU B 1 23 ? -9.898 12.969 24.359 1 59.56 23 LEU B O 1
ATOM 3110 N N . PHE B 1 24 ? -10.633 14.695 25.641 1 61.56 24 PHE B N 1
ATOM 3111 C CA . PHE B 1 24 ? -9.664 15.539 24.953 1 61.56 24 PHE B CA 1
ATOM 3112 C C . PHE B 1 24 ? -8.328 15.531 25.688 1 61.56 24 PHE B C 1
ATOM 3114 O O . PHE B 1 24 ? -7.387 16.219 25.281 1 61.56 24 PHE B O 1
ATOM 3121 N N . SER B 1 25 ? -8.32 14.703 26.734 1 67.81 25 SER B N 1
ATOM 3122 C CA . SER B 1 25 ? -7.027 14.477 27.375 1 67.81 25 SER B CA 1
ATOM 3123 C C . SER B 1 25 ? -6.18 13.508 26.562 1 67.81 25 SER B C 1
ATOM 3125 O O . SER B 1 25 ? -6.691 12.812 25.688 1 67.81 25 SER B O 1
ATOM 3127 N N . HIS B 1 26 ? -4.871 13.641 26.625 1 74.56 26 HIS B N 1
ATOM 3128 C CA . HIS B 1 26 ? -3.939 12.773 25.922 1 74.56 26 HIS B CA 1
ATOM 3129 C C . HIS B 1 26 ? -4.324 11.305 26.078 1 74.56 26 HIS B C 1
ATOM 3131 O O . HIS B 1 26 ? -4.316 10.547 25.109 1 74.56 26 HIS B O 1
ATOM 3137 N N . ILE B 1 27 ? -4.746 10.969 27.188 1 77.88 27 ILE B N 1
ATOM 3138 C CA . ILE B 1 27 ? -5.062 9.57 27.484 1 77.88 27 ILE B CA 1
ATOM 3139 C C . ILE B 1 27 ? -6.434 9.227 26.906 1 77.88 27 ILE B C 1
ATOM 3141 O O . ILE B 1 27 ? -6.637 8.117 26.406 1 77.88 27 ILE B O 1
ATOM 3145 N N . GLY B 1 28 ? -7.348 10.141 27.031 1 79.56 28 GLY B N 1
ATOM 3146 C CA . GLY B 1 28 ? -8.672 9.891 26.5 1 79.56 28 GLY B CA 1
ATOM 3147 C C . GLY B 1 28 ? -8.68 9.711 24.984 1 79.56 28 GLY B C 1
ATOM 3148 O O . GLY B 1 28 ? -9.359 8.82 24.469 1 79.56 28 GLY B O 1
ATOM 3149 N N . LEU B 1 29 ? -7.898 10.492 24.312 1 82.25 29 LEU B N 1
ATOM 3150 C CA . LEU B 1 29 ? -7.812 10.383 22.859 1 82.25 29 LEU B CA 1
ATOM 3151 C C . LEU B 1 29 ? -7.129 9.078 22.453 1 82.25 29 LEU B C 1
ATOM 3153 O O . LEU B 1 29 ? -7.492 8.477 21.438 1 82.25 29 LEU B O 1
ATOM 3157 N N . PHE B 1 30 ? -6.188 8.742 23.25 1 83.88 30 PHE B N 1
ATOM 3158 C CA . PHE B 1 30 ? -5.504 7.484 22.984 1 83.88 30 PHE B CA 1
ATOM 3159 C C . PHE B 1 30 ? -6.465 6.309 23.125 1 83.88 30 PHE B C 1
ATOM 3161 O O . PHE B 1 30 ? -6.496 5.422 22.266 1 83.88 30 PHE B O 1
ATOM 3168 N N . LEU B 1 31 ? -7.227 6.305 24.125 1 86.06 31 LEU B N 1
ATOM 3169 C CA . LEU B 1 31 ? -8.18 5.227 24.359 1 86.06 31 LEU B CA 1
ATOM 3170 C C . LEU B 1 31 ? -9.266 5.227 23.297 1 86.06 31 LEU B C 1
ATOM 3172 O O . LEU B 1 31 ? -9.766 4.164 22.906 1 86.06 31 LEU B O 1
ATOM 3176 N N . LEU B 1 32 ? -9.562 6.379 22.828 1 87.5 32 LEU B N 1
ATOM 3177 C CA . LEU B 1 32 ? -10.555 6.484 21.766 1 87.5 32 LEU B CA 1
ATOM 3178 C C . LEU B 1 32 ? -10.023 5.895 20.453 1 87.5 32 LEU B C 1
ATOM 3180 O O . LEU B 1 32 ? -10.742 5.191 19.75 1 87.5 32 LEU B O 1
ATOM 3184 N N . VAL B 1 33 ? -8.82 6.172 20.188 1 89.44 33 VAL B N 1
ATOM 3185 C CA . VAL B 1 33 ? -8.211 5.645 18.969 1 89.44 33 VAL B CA 1
ATOM 3186 C C . VAL B 1 33 ? -8.094 4.125 19.078 1 89.44 33 VAL B C 1
ATOM 3188 O O . VAL B 1 33 ? -8.406 3.408 18.125 1 89.44 33 VAL B O 1
ATOM 3191 N N . VAL B 1 34 ? -7.699 3.629 20.234 1 88.88 34 VAL B N 1
ATOM 3192 C CA . VAL B 1 34 ? -7.547 2.193 20.438 1 88.88 34 VAL B CA 1
ATOM 3193 C C . VAL B 1 34 ? -8.922 1.52 20.406 1 88.88 34 VAL B C 1
ATOM 3195 O O . VAL B 1 34 ? -9.086 0.47 19.781 1 88.88 34 VAL B O 1
ATOM 3198 N N . GLY B 1 35 ? -9.828 2.115 21.047 1 92.06 35 GLY B N 1
ATOM 3199 C CA . GLY B 1 35 ? -11.18 1.575 21.031 1 92.06 35 GLY B CA 1
ATOM 3200 C C . GLY B 1 35 ? -11.805 1.562 19.656 1 92.06 35 GLY B C 1
ATOM 3201 O O . GLY B 1 35 ? -12.445 0.585 19.266 1 92.06 35 GLY B O 1
ATOM 3202 N N . PHE B 1 36 ? -11.578 2.611 18.922 1 94.62 36 PHE B N 1
ATOM 3203 C CA . PHE B 1 36 ? -12.125 2.689 17.578 1 94.62 36 PHE B CA 1
ATOM 3204 C C . PHE B 1 36 ? -11.422 1.711 16.656 1 94.62 36 PHE B C 1
ATOM 3206 O O . PHE B 1 36 ? -12.031 1.168 15.727 1 94.62 36 PHE B O 1
ATOM 3213 N N . SER B 1 37 ? -10.188 1.479 16.844 1 93.94 37 SER B N 1
ATOM 3214 C CA . SER B 1 37 ? -9.461 0.487 16.062 1 93.94 37 SER B CA 1
ATOM 3215 C C . SER B 1 37 ? -9.945 -0.926 16.375 1 93.94 37 SER B C 1
ATOM 3217 O O . SER B 1 37 ? -10.055 -1.762 15.469 1 93.94 37 SER B O 1
ATOM 3219 N N . ALA B 1 38 ? -10.172 -1.183 17.641 1 93.75 38 ALA B N 1
ATOM 3220 C CA . ALA B 1 38 ? -10.711 -2.486 18.016 1 93.75 38 ALA B CA 1
ATOM 3221 C C . ALA B 1 38 ? -12.102 -2.689 17.438 1 93.75 38 ALA B C 1
ATOM 3223 O O . ALA B 1 38 ? -12.438 -3.787 16.984 1 93.75 38 ALA B O 1
ATOM 3224 N N . PHE B 1 39 ? -12.828 -1.584 17.453 1 96.5 39 PHE B N 1
ATOM 3225 C CA . PHE B 1 39 ? -14.141 -1.645 16.828 1 96.5 39 PHE B CA 1
ATOM 3226 C C . PHE B 1 39 ? -14.023 -1.912 15.336 1 96.5 39 PHE B C 1
ATOM 3228 O O . PHE B 1 39 ? -14.789 -2.697 14.773 1 96.5 39 PHE B O 1
ATOM 3235 N N . GLY B 1 40 ? -13.141 -1.26 14.711 1 96.31 40 GLY B N 1
ATOM 3236 C CA . GLY B 1 40 ? -12.906 -1.521 13.297 1 96.31 40 GLY B CA 1
ATOM 3237 C C . GLY B 1 40 ? -12.516 -2.959 13.016 1 96.31 40 GLY B C 1
ATOM 3238 O O . GLY B 1 40 ? -12.992 -3.559 12.055 1 96.31 40 GLY B O 1
ATOM 3239 N N . ALA B 1 41 ? -11.648 -3.506 13.844 1 94.56 41 ALA B N 1
ATOM 3240 C CA . ALA B 1 41 ? -11.227 -4.895 13.68 1 94.56 41 ALA B CA 1
ATOM 3241 C C . ALA B 1 41 ? -12.422 -5.844 13.773 1 94.56 41 ALA B C 1
ATOM 3243 O O . ALA B 1 41 ? -12.57 -6.75 12.945 1 94.56 41 ALA B O 1
ATOM 3244 N N . TRP B 1 42 ? -13.211 -5.586 14.758 1 96.12 42 TRP B N 1
ATOM 3245 C CA . TRP B 1 42 ? -14.398 -6.414 14.938 1 96.12 42 TRP B CA 1
ATOM 3246 C C . TRP B 1 42 ? -15.344 -6.27 13.75 1 96.12 42 TRP B C 1
ATOM 3248 O O . TRP B 1 42 ? -15.883 -7.262 13.25 1 96.12 42 TRP B O 1
ATOM 3258 N N . LEU B 1 43 ? -15.523 -5.059 13.289 1 96.56 43 LEU B N 1
ATOM 3259 C CA . LEU B 1 43 ? -16.422 -4.762 12.18 1 96.56 43 LEU B CA 1
ATOM 3260 C C . LEU B 1 43 ? -15.953 -5.457 10.906 1 96.56 43 LEU B C 1
ATOM 3262 O O . LEU B 1 43 ? -16.75 -6.086 10.203 1 96.56 43 LEU B O 1
ATOM 3266 N N . PHE B 1 44 ? -14.719 -5.457 10.602 1 96.31 44 PHE B N 1
ATOM 3267 C CA . PHE B 1 44 ? -14.211 -6.008 9.352 1 96.31 44 PHE B CA 1
ATOM 3268 C C . PHE B 1 44 ? -14.156 -7.527 9.414 1 96.31 44 PHE B C 1
ATOM 3270 O O . PHE B 1 44 ? -14.336 -8.203 8.398 1 96.31 44 PHE B O 1
ATOM 3277 N N . VAL B 1 45 ? -13.922 -8.07 10.617 1 95.88 45 VAL B N 1
ATOM 3278 C CA . VAL B 1 45 ? -14 -9.523 10.766 1 95.88 45 VAL B CA 1
ATOM 3279 C C . VAL B 1 45 ? -15.43 -9.992 10.484 1 95.88 45 VAL B C 1
ATOM 3281 O O . VAL B 1 45 ? -15.641 -10.977 9.773 1 95.88 45 VAL B O 1
ATOM 3284 N N . ALA B 1 46 ? -16.391 -9.25 10.984 1 96.06 46 ALA B N 1
ATOM 3285 C CA . ALA B 1 46 ? -17.797 -9.617 10.836 1 96.06 46 ALA B CA 1
ATOM 3286 C C . ALA B 1 46 ? -18.234 -9.508 9.375 1 96.06 46 ALA B C 1
ATOM 3288 O O . ALA B 1 46 ? -19 -10.336 8.891 1 96.06 46 ALA B O 1
ATOM 3289 N N . ILE B 1 47 ? -17.703 -8.617 8.633 1 95.81 47 ILE B N 1
ATOM 3290 C CA . ILE B 1 47 ? -18.156 -8.352 7.266 1 95.81 47 ILE B CA 1
ATOM 3291 C C . ILE B 1 47 ? -17.422 -9.273 6.293 1 95.81 47 ILE B C 1
ATOM 3293 O O . ILE B 1 47 ? -18.031 -9.82 5.375 1 95.81 47 ILE B O 1
ATOM 3297 N N . GLU B 1 48 ? -16.141 -9.492 6.477 1 95.69 48 GLU B N 1
ATOM 3298 C CA . GLU B 1 48 ? -15.336 -10.148 5.453 1 95.69 48 GLU B CA 1
ATOM 3299 C C . GLU B 1 48 ? -15.109 -11.625 5.789 1 95.69 48 GLU B C 1
ATOM 3301 O O . GLU B 1 48 ? -14.742 -12.414 4.922 1 95.69 48 GLU B O 1
ATOM 3306 N N . LYS B 1 49 ? -15.312 -12.078 6.992 1 93.88 49 LYS B N 1
ATOM 3307 C CA . LYS B 1 49 ? -15.039 -13.453 7.398 1 93.88 49 LYS B CA 1
ATOM 3308 C C . LYS B 1 49 ? -15.891 -14.445 6.609 1 93.88 49 LYS B C 1
ATOM 3310 O O . LYS B 1 49 ? -15.375 -15.453 6.109 1 93.88 49 LYS B O 1
ATOM 3315 N N . PRO B 1 50 ? -17.188 -14.18 6.434 1 93.38 50 PRO B N 1
ATOM 3316 C CA . PRO B 1 50 ? -17.984 -15.133 5.66 1 93.38 50 PRO B CA 1
ATOM 3317 C C . PRO B 1 50 ? -17.516 -15.273 4.215 1 93.38 50 PRO B C 1
ATOM 3319 O O . PRO B 1 50 ? -17.547 -16.359 3.652 1 93.38 50 PRO B O 1
ATOM 3322 N N . ALA B 1 51 ? -17.172 -14.211 3.57 1 92.69 51 ALA B N 1
ATOM 3323 C CA . ALA B 1 51 ? -16.641 -14.266 2.207 1 92.69 51 ALA B CA 1
ATOM 3324 C C . ALA B 1 51 ? -15.328 -15.039 2.154 1 92.69 51 ALA B C 1
ATOM 3326 O O . ALA B 1 51 ? -15.055 -15.75 1.188 1 92.69 51 ALA B O 1
ATOM 3327 N N . GLU B 1 52 ? -14.484 -14.852 3.18 1 91.56 52 GLU B N 1
ATOM 3328 C CA . GLU B 1 52 ? -13.234 -15.594 3.25 1 91.56 52 GLU B CA 1
ATOM 3329 C C . GLU B 1 52 ? -13.492 -17.094 3.395 1 91.56 52 GLU B C 1
ATOM 3331 O O . GLU B 1 52 ? -12.805 -17.906 2.771 1 91.56 52 GLU B O 1
ATOM 3336 N N . ASP B 1 53 ? -14.477 -17.422 4.195 1 91.12 53 ASP B N 1
ATOM 3337 C CA . ASP B 1 53 ? -14.836 -18.828 4.371 1 91.12 53 ASP B CA 1
ATOM 3338 C C . ASP B 1 53 ? -15.32 -19.438 3.057 1 91.12 53 ASP B C 1
ATOM 3340 O O . ASP B 1 53 ? -15 -20.594 2.742 1 91.12 53 ASP B O 1
ATOM 3344 N N . TYR B 1 54 ? -16.031 -18.641 2.383 1 90.94 54 TYR B N 1
ATOM 3345 C CA . TYR B 1 54 ? -16.5 -19.109 1.081 1 90.94 54 TYR B CA 1
ATOM 3346 C C . TYR B 1 54 ? -15.336 -19.328 0.129 1 90.94 54 TYR B C 1
ATOM 3348 O O . TYR B 1 54 ? -15.305 -20.312 -0.604 1 90.94 54 TYR B O 1
ATOM 3356 N N . ARG B 1 55 ? -14.383 -18.438 0.147 1 88.38 55 ARG B N 1
ATOM 3357 C CA . ARG B 1 55 ? -13.211 -18.578 -0.714 1 88.38 55 ARG B CA 1
ATOM 3358 C C . ARG B 1 55 ? -12.391 -19.797 -0.33 1 88.38 55 ARG B C 1
ATOM 3360 O O . ARG B 1 55 ? -11.836 -20.484 -1.197 1 88.38 55 ARG B O 1
ATOM 3367 N N . ILE B 1 56 ? -12.305 -20.078 0.924 1 88.75 56 ILE B N 1
ATOM 3368 C CA . ILE B 1 56 ? -11.555 -21.234 1.397 1 88.75 56 ILE B CA 1
ATOM 3369 C C . ILE B 1 56 ? -12.258 -22.516 0.951 1 88.75 56 ILE B C 1
ATOM 3371 O O . ILE B 1 56 ? -11.609 -23.484 0.57 1 88.75 56 ILE B O 1
ATOM 3375 N N . GLU B 1 57 ? -13.531 -22.5 0.999 1 89 57 GLU B N 1
ATOM 3376 C CA . GLU B 1 57 ? -14.289 -23.656 0.525 1 89 57 GLU B CA 1
ATOM 3377 C C . GLU B 1 57 ? -14.078 -23.875 -0.969 1 89 57 GLU B C 1
ATOM 3379 O O . GLU B 1 57 ? -13.953 -25.016 -1.419 1 89 57 GLU B O 1
ATOM 3384 N N . GLN B 1 58 ? -14.078 -22.781 -1.69 1 88.88 58 GLN B N 1
ATOM 3385 C CA . GLN B 1 58 ? -13.828 -22.891 -3.123 1 88.88 58 GLN B CA 1
ATOM 3386 C C . GLN B 1 58 ? -12.422 -23.422 -3.4 1 88.88 58 GLN B C 1
ATOM 3388 O O . GLN B 1 58 ? -12.219 -24.188 -4.348 1 88.88 58 GLN B O 1
ATOM 3393 N N . ARG B 1 59 ? -11.508 -22.953 -2.605 1 88.69 59 ARG B N 1
ATOM 3394 C CA . ARG B 1 59 ? -10.141 -23.438 -2.734 1 88.69 59 ARG B CA 1
ATOM 3395 C C . ARG B 1 59 ? -10.07 -24.938 -2.463 1 88.69 59 ARG B C 1
ATOM 3397 O O . ARG B 1 59 ? -9.32 -25.672 -3.123 1 88.69 59 ARG B O 1
ATOM 3404 N N . LEU B 1 60 ? -10.836 -25.406 -1.512 1 88.88 60 LEU B N 1
ATOM 3405 C CA . LEU B 1 60 ? -10.883 -26.812 -1.186 1 88.88 60 LEU B CA 1
ATOM 3406 C C . LEU B 1 60 ? -11.469 -27.625 -2.344 1 88.88 60 LEU B C 1
ATOM 3408 O O . LEU B 1 60 ? -10.961 -28.703 -2.678 1 88.88 60 LEU B O 1
ATOM 3412 N N . ILE B 1 61 ? -12.492 -27.109 -2.914 1 90.38 61 ILE B N 1
ATOM 3413 C CA . ILE B 1 61 ? -13.117 -27.781 -4.047 1 90.38 61 ILE B CA 1
ATOM 3414 C C . ILE B 1 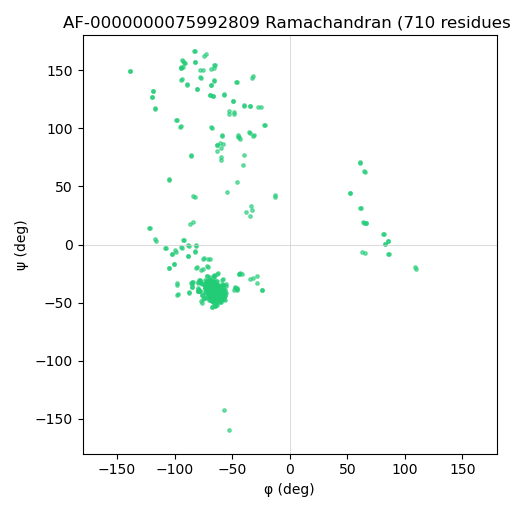61 ? -12.133 -27.844 -5.211 1 90.38 61 ILE B C 1
ATOM 3416 O O . ILE B 1 61 ? -12.016 -28.891 -5.867 1 90.38 61 ILE B O 1
ATOM 3420 N N . ARG B 1 62 ? -11.461 -26.734 -5.402 1 90.19 62 ARG B N 1
ATOM 3421 C CA . ARG B 1 62 ? -10.484 -26.703 -6.492 1 90.19 62 ARG B CA 1
ATOM 3422 C C . ARG B 1 62 ? -9.367 -27.703 -6.246 1 90.19 62 ARG B C 1
ATOM 3424 O O . ARG B 1 62 ? -8.883 -28.344 -7.184 1 90.19 62 ARG B O 1
ATOM 3431 N N . THR B 1 63 ? -8.938 -27.844 -5.031 1 90 63 THR B N 1
ATOM 3432 C CA . THR B 1 63 ? -7.895 -28.797 -4.684 1 90 63 THR B CA 1
ATOM 3433 C C . THR B 1 63 ? -8.344 -30.219 -4.988 1 90 63 THR B C 1
ATOM 3435 O O . THR B 1 63 ? -7.566 -31.016 -5.512 1 90 63 THR B O 1
ATOM 3438 N N . LYS B 1 64 ? -9.539 -30.531 -4.699 1 91.25 64 LYS B N 1
ATOM 3439 C CA . LYS B 1 64 ? -10.086 -31.859 -5.004 1 91.25 64 LYS B CA 1
ATOM 3440 C C . LYS B 1 64 ? -10.188 -32.062 -6.512 1 91.25 64 LYS B C 1
ATOM 3442 O O . LYS B 1 64 ? -9.922 -33.156 -7.004 1 91.25 64 LYS B O 1
ATOM 3447 N N . GLU B 1 65 ? -10.562 -30.984 -7.184 1 92.94 65 GLU B N 1
ATOM 3448 C CA . GLU B 1 65 ? -10.664 -31.062 -8.641 1 92.94 65 GLU B CA 1
ATOM 3449 C C . GLU B 1 65 ? -9.305 -31.328 -9.273 1 92.94 65 GLU B C 1
ATOM 3451 O O . GLU B 1 65 ? -9.203 -32.031 -10.266 1 92.94 65 GLU B O 1
ATOM 3456 N N . VAL B 1 66 ? -8.328 -30.656 -8.766 1 93.12 66 VAL B N 1
ATOM 3457 C CA . VAL B 1 66 ? -6.988 -30.875 -9.289 1 93.12 66 VAL B CA 1
ATOM 3458 C C . VAL B 1 66 ? -6.57 -32.344 -9.055 1 93.12 66 VAL B C 1
ATOM 3460 O O . VAL B 1 66 ? -6.012 -32.969 -9.953 1 93.12 66 VAL B O 1
ATOM 3463 N N . ASN B 1 67 ? -6.82 -32.875 -7.902 1 91.81 67 ASN B N 1
ATOM 3464 C CA . ASN B 1 67 ? -6.504 -34.25 -7.621 1 91.81 67 ASN B CA 1
ATOM 3465 C C . ASN B 1 67 ? -7.293 -35.219 -8.523 1 91.81 67 ASN B C 1
ATOM 3467 O O . ASN B 1 67 ? -6.77 -36.25 -8.953 1 91.81 67 ASN B O 1
ATOM 3471 N N . GLU B 1 68 ? -8.508 -34.875 -8.758 1 94 68 GLU B N 1
ATOM 3472 C CA . GLU B 1 68 ? -9.32 -35.688 -9.672 1 94 68 GLU B CA 1
ATOM 3473 C C . GLU B 1 68 ? -8.758 -35.656 -11.086 1 94 68 GLU B C 1
ATOM 3475 O O . GLU B 1 68 ? -8.82 -36.625 -11.812 1 94 68 GLU B O 1
ATOM 3480 N N . SER B 1 69 ? -8.297 -34.5 -11.445 1 94.94 69 SER B N 1
ATOM 3481 C CA . SER B 1 69 ? -7.676 -34.375 -12.766 1 94.94 69 SER B CA 1
ATOM 3482 C C . SER B 1 69 ? -6.441 -35.281 -12.867 1 94.94 69 SER B C 1
ATOM 3484 O O . SER B 1 69 ? -6.176 -35.844 -13.922 1 94.94 69 SER B O 1
ATOM 3486 N N . ILE B 1 70 ? -5.684 -35.344 -11.828 1 95.06 70 ILE B N 1
ATOM 3487 C CA . ILE B 1 70 ? -4.516 -36.219 -11.812 1 95.06 70 ILE B CA 1
ATOM 3488 C C . ILE B 1 70 ? -4.953 -37.688 -11.969 1 95.06 70 ILE B C 1
ATOM 3490 O O . ILE B 1 70 ? -4.398 -38.438 -12.781 1 95.06 70 ILE B O 1
ATOM 3494 N N . ASN B 1 71 ? -5.941 -38.062 -11.211 1 94.44 71 ASN B N 1
ATOM 3495 C CA . ASN B 1 71 ? -6.457 -39.438 -11.305 1 94.44 71 ASN B CA 1
ATOM 3496 C C . ASN B 1 71 ? -7.012 -39.719 -12.695 1 94.44 71 ASN B C 1
ATOM 3498 O O . ASN B 1 71 ? -6.871 -40.844 -13.195 1 94.44 71 ASN B O 1
ATOM 3502 N N . TYR B 1 72 ? -7.609 -38.719 -13.188 1 95.25 72 TYR B N 1
ATOM 3503 C CA . TYR B 1 72 ? -8.117 -38.844 -14.547 1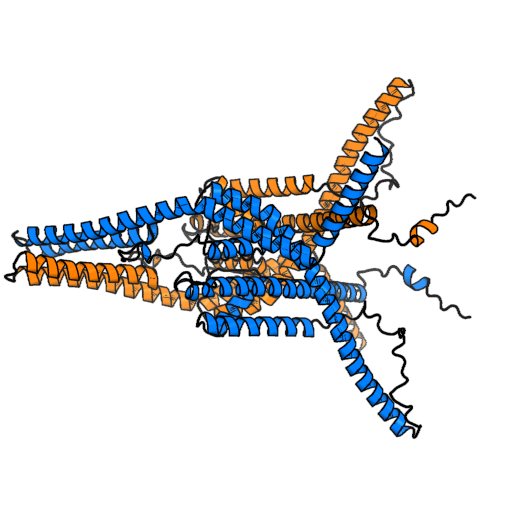 95.25 72 TYR B CA 1
ATOM 3504 C C . TYR B 1 72 ? -6.98 -39.125 -15.531 1 95.25 72 TYR B C 1
ATOM 3506 O O . TYR B 1 72 ? -7.082 -40 -16.391 1 95.25 72 TYR B O 1
ATOM 3514 N N . LEU B 1 73 ? -5.945 -38.375 -15.453 1 95.38 73 LEU B N 1
ATOM 3515 C CA . LEU B 1 73 ? -4.805 -38.562 -16.344 1 95.38 73 LEU B CA 1
ATOM 3516 C C . LEU B 1 73 ? -4.164 -39.938 -16.141 1 95.38 73 LEU B C 1
ATOM 3518 O O . LEU B 1 73 ? -3.748 -40.562 -17.109 1 95.38 73 LEU B O 1
ATOM 3522 N N . VAL B 1 74 ? -4.07 -40.375 -14.883 1 94.31 74 VAL B N 1
ATOM 3523 C CA . VAL B 1 74 ? -3.516 -41.688 -14.594 1 94.31 74 VAL B CA 1
ATOM 3524 C C . VAL B 1 74 ? -4.34 -42.75 -15.297 1 94.31 74 VAL B C 1
ATOM 3526 O O . VAL B 1 74 ? -3.789 -43.656 -15.938 1 94.31 74 VAL B O 1
ATOM 3529 N N . ALA B 1 75 ? -5.629 -42.656 -15.18 1 94 75 ALA B N 1
ATOM 3530 C CA . ALA B 1 75 ? -6.527 -43.625 -15.812 1 94 75 ALA B CA 1
ATOM 3531 C C . ALA B 1 75 ? -6.449 -43.531 -17.328 1 94 75 ALA B C 1
ATOM 3533 O O . ALA B 1 75 ? -6.484 -44.562 -18.031 1 94 75 ALA B O 1
ATOM 3534 N N . LEU B 1 76 ? -6.34 -42.312 -17.797 1 93.5 76 LEU B N 1
ATOM 3535 C CA . LEU B 1 76 ? -6.266 -42.094 -19.25 1 93.5 76 LEU B CA 1
ATOM 3536 C C . LEU B 1 76 ? -4.992 -42.719 -19.828 1 93.5 76 LEU B C 1
ATOM 3538 O O . LEU B 1 76 ? -5.031 -43.344 -20.875 1 93.5 76 LEU B O 1
ATOM 3542 N N . PHE B 1 77 ? -3.855 -42.562 -19.219 1 92.62 77 PHE B N 1
ATOM 3543 C CA . PHE B 1 77 ? -2.588 -43.094 -19.719 1 92.62 77 PHE B CA 1
ATOM 3544 C C . PHE B 1 77 ? -2.564 -44.594 -19.641 1 92.62 77 PHE B C 1
ATOM 3546 O O . PHE B 1 77 ? -1.957 -45.25 -20.484 1 92.62 77 PHE B O 1
ATOM 3553 N N . TRP B 1 78 ? -3.232 -45.156 -18.641 1 90.12 78 TRP B N 1
ATOM 3554 C CA . TRP B 1 78 ? -3.371 -46.625 -18.594 1 90.12 78 TRP B CA 1
ATOM 3555 C C . TRP B 1 78 ? -4.188 -47.125 -19.766 1 90.12 78 TRP B C 1
ATOM 3557 O O . TRP B 1 78 ? -3.82 -48.125 -20.391 1 90.12 78 TRP B O 1
ATOM 3567 N N . TYR B 1 79 ? -5.238 -46.406 -20 1 89.94 79 TYR B N 1
ATOM 3568 C CA . TYR B 1 79 ? -6.098 -46.781 -21.125 1 89.94 79 TYR B CA 1
ATOM 3569 C C . TYR B 1 79 ? -5.344 -46.719 -22.438 1 89.94 79 TYR B C 1
ATOM 3571 O O . TYR B 1 79 ? -5.48 -47.594 -23.297 1 89.94 79 TYR B O 1
ATOM 3579 N N . TRP B 1 80 ? -4.527 -45.719 -22.641 1 90 80 TRP B N 1
ATOM 3580 C CA . TRP B 1 80 ? -3.787 -45.531 -23.891 1 90 80 TRP B CA 1
ATOM 3581 C C . TRP B 1 80 ? -2.668 -46.562 -24.016 1 90 80 TRP B C 1
ATOM 3583 O O . TRP B 1 80 ? -2.195 -46.812 -25.125 1 90 80 TRP B O 1
ATOM 3593 N N . ARG B 1 81 ? -2.182 -47.031 -22.938 1 84.44 81 ARG B N 1
ATOM 3594 C CA . ARG B 1 81 ? -1.117 -48.031 -22.953 1 84.44 81 ARG B CA 1
ATOM 3595 C C . ARG B 1 81 ? -1.512 -49.25 -23.781 1 84.44 81 ARG B C 1
ATOM 3597 O O . ARG B 1 81 ? -0.662 -49.875 -24.406 1 84.44 81 ARG B O 1
ATOM 3604 N N . GLY B 1 82 ? -2.799 -49.594 -23.766 1 80.94 82 GLY B N 1
ATOM 3605 C CA . GLY B 1 82 ? -3.283 -50.781 -24.469 1 80.94 82 GLY B CA 1
ATOM 3606 C C . GLY B 1 82 ? -3.529 -50.531 -25.953 1 80.94 82 GLY B C 1
ATOM 3607 O O . GLY B 1 82 ? -3.738 -51.5 -26.719 1 80.94 82 GLY B O 1
ATOM 3608 N N . LYS B 1 83 ? -3.396 -49.312 -26.344 1 84.38 83 LYS B N 1
ATOM 3609 C CA . LYS B 1 83 ? -3.656 -49 -27.734 1 84.38 83 LYS B CA 1
ATOM 3610 C C . LYS B 1 83 ? -2.369 -49.031 -28.562 1 84.38 83 LYS B C 1
ATOM 3612 O O . LYS B 1 83 ? -1.275 -48.844 -28.016 1 84.38 83 LYS B O 1
ATOM 3617 N N . ASN B 1 84 ? -2.533 -49.344 -29.891 1 85.19 84 ASN B N 1
ATOM 3618 C CA . ASN B 1 84 ? -1.37 -49.438 -30.766 1 85.19 84 ASN B CA 1
ATOM 3619 C C . ASN B 1 84 ? -0.982 -48.062 -31.328 1 85.19 84 ASN B C 1
ATOM 3621 O O . ASN B 1 84 ? -1.313 -47.719 -32.469 1 85.19 84 ASN B O 1
ATOM 3625 N N . PHE B 1 85 ? -0.313 -47.188 -30.516 1 85.69 85 PHE B N 1
ATOM 3626 C CA . PHE B 1 85 ? 0.148 -45.875 -30.938 1 85.69 85 PHE B CA 1
ATOM 3627 C C . PHE B 1 85 ? 1.599 -45.938 -31.406 1 85.69 85 PHE B C 1
ATOM 3629 O O . PHE B 1 85 ? 2.395 -46.719 -30.875 1 85.69 85 PHE B O 1
ATOM 3636 N N . THR B 1 86 ? 1.85 -45.125 -32.5 1 89.5 86 THR B N 1
ATOM 3637 C CA . THR B 1 86 ? 3.248 -44.906 -32.844 1 89.5 86 THR B CA 1
ATOM 3638 C C . THR B 1 86 ? 3.908 -43.969 -31.828 1 89.5 86 THR B C 1
ATOM 3640 O O . THR B 1 86 ? 3.225 -43.312 -31.016 1 89.5 86 THR B O 1
ATOM 3643 N N . LEU B 1 87 ? 5.168 -43.938 -31.812 1 89.75 87 LEU B N 1
ATOM 3644 C CA . LEU B 1 87 ? 5.918 -43.094 -30.875 1 89.75 87 LEU B CA 1
ATOM 3645 C C . LEU B 1 87 ? 5.547 -41.625 -31.047 1 89.75 87 LEU B C 1
ATOM 3647 O O . LEU B 1 87 ? 5.375 -40.906 -30.062 1 89.75 87 LEU B O 1
ATOM 3651 N N . VAL B 1 88 ? 5.422 -41.188 -32.281 1 91.88 88 VAL B N 1
ATOM 3652 C CA . VAL B 1 88 ? 5.125 -39.812 -32.562 1 91.88 88 VAL B CA 1
ATOM 3653 C C . VAL B 1 88 ? 3.715 -39.469 -32.094 1 91.88 88 VAL B C 1
ATOM 3655 O O . VAL B 1 88 ? 3.488 -38.406 -31.516 1 91.88 88 VAL B O 1
ATOM 3658 N N . GLU B 1 89 ? 2.812 -40.375 -32.281 1 91.75 89 GLU B N 1
ATOM 3659 C CA . GLU B 1 89 ? 1.431 -40.156 -31.859 1 91.75 89 GLU B CA 1
ATOM 3660 C C . GLU B 1 89 ? 1.314 -40.094 -30.344 1 91.75 89 GLU B C 1
ATOM 3662 O O . GLU B 1 89 ? 0.59 -39.25 -29.797 1 91.75 89 GLU B O 1
ATOM 3667 N N . TRP B 1 90 ? 2.045 -41.031 -29.672 1 91.5 90 TRP B N 1
ATOM 3668 C CA . TRP B 1 90 ? 2.066 -41.062 -28.219 1 91.5 90 TRP B CA 1
ATOM 3669 C C . TRP B 1 90 ? 2.602 -39.75 -27.656 1 91.5 90 TRP B C 1
ATOM 3671 O O . TRP B 1 90 ? 1.985 -39.156 -26.781 1 91.5 90 TRP B O 1
ATOM 3681 N N . ASN B 1 91 ? 3.713 -39.344 -28.25 1 92.25 91 ASN B N 1
ATOM 3682 C CA . ASN B 1 91 ? 4.352 -38.094 -27.766 1 92.25 91 ASN B CA 1
ATOM 3683 C C . ASN B 1 91 ? 3.436 -36.906 -27.938 1 92.25 91 ASN B C 1
ATOM 3685 O O . ASN B 1 91 ? 3.334 -36.062 -27.031 1 92.25 91 ASN B O 1
ATOM 3689 N N . GLU B 1 92 ? 2.807 -36.75 -28.969 1 93.62 92 GLU B N 1
ATOM 3690 C CA . GLU B 1 92 ? 1.928 -35.625 -29.219 1 93.62 92 GLU B CA 1
ATOM 3691 C C . GLU B 1 92 ? 0.716 -35.625 -28.297 1 93.62 92 GLU B C 1
ATOM 3693 O O . GLU B 1 92 ? 0.358 -34.594 -27.719 1 93.62 92 GLU B O 1
ATOM 3698 N N . LYS B 1 93 ? 0.119 -36.75 -28.109 1 93.19 93 LYS B N 1
ATOM 3699 C CA . LYS B 1 93 ? -1.093 -36.844 -27.297 1 93.19 93 LYS B CA 1
ATOM 3700 C C . LYS B 1 93 ? -0.79 -36.625 -25.812 1 93.19 93 LYS B C 1
ATOM 3702 O O . LYS B 1 93 ? -1.478 -35.844 -25.156 1 93.19 93 LYS B O 1
ATOM 3707 N N . VAL B 1 94 ? 0.265 -37.344 -25.344 1 94.19 94 VAL B N 1
ATOM 3708 C CA . VAL B 1 94 ? 0.607 -37.219 -23.922 1 94.19 94 VAL B CA 1
ATOM 3709 C C . VAL B 1 94 ? 1.121 -35.781 -23.641 1 94.19 94 VAL B C 1
ATOM 3711 O O . VAL B 1 94 ? 0.789 -35.219 -22.609 1 94.19 94 VAL B O 1
ATOM 3714 N N . TYR B 1 95 ? 1.841 -35.25 -24.594 1 94.38 95 TYR B N 1
ATOM 3715 C CA . TYR B 1 95 ? 2.346 -33.906 -24.438 1 94.38 95 TYR B CA 1
ATOM 3716 C C . TYR B 1 95 ? 1.199 -32.906 -24.344 1 94.38 95 TYR B C 1
ATOM 3718 O O . TYR B 1 95 ? 1.21 -32 -23.5 1 94.38 95 TYR B O 1
ATOM 3726 N N . THR B 1 96 ? 0.272 -33 -25.156 1 94.94 96 THR B N 1
ATOM 3727 C CA . THR B 1 96 ? -0.862 -32.094 -25.172 1 94.94 96 THR B CA 1
ATOM 3728 C C . THR B 1 96 ? -1.656 -32.188 -23.875 1 94.94 96 THR B C 1
ATOM 3730 O O . THR B 1 96 ? -2.076 -31.156 -23.328 1 94.94 96 THR B O 1
ATOM 3733 N N . GLN B 1 97 ? -1.826 -33.406 -23.391 1 94.62 97 GLN B N 1
ATOM 3734 C CA . GLN B 1 97 ? -2.572 -33.594 -22.141 1 94.62 97 GLN B CA 1
ATOM 3735 C C . GLN B 1 97 ? -1.807 -33 -20.953 1 94.62 97 GLN B C 1
ATOM 3737 O O . GLN B 1 97 ? -2.398 -32.375 -20.078 1 94.62 97 GLN B O 1
ATOM 3742 N N . LEU B 1 98 ? -0.535 -33.25 -20.969 1 95.31 98 LEU B N 1
ATOM 3743 C CA . LEU B 1 98 ? 0.28 -32.719 -19.875 1 95.31 98 LEU B CA 1
ATOM 3744 C C . LEU B 1 98 ? 0.363 -31.188 -19.938 1 95.31 98 LEU B C 1
ATOM 3746 O O . LEU B 1 98 ? 0.395 -30.531 -18.906 1 95.31 98 LEU B O 1
ATOM 3750 N N . ARG B 1 99 ? 0.348 -30.609 -21.094 1 93.88 99 ARG B N 1
ATOM 3751 C CA . ARG B 1 99 ? 0.343 -29.172 -21.281 1 93.88 99 ARG B CA 1
ATOM 3752 C C . ARG B 1 99 ? -0.974 -28.562 -20.797 1 93.88 99 ARG B C 1
ATOM 3754 O O . ARG B 1 99 ? -0.982 -27.516 -20.141 1 93.88 99 ARG B O 1
ATOM 3761 N N . GLU B 1 100 ? -2.014 -29.172 -21.125 1 94.38 100 GLU B N 1
ATOM 3762 C CA . GLU B 1 100 ? -3.32 -28.719 -20.656 1 94.38 100 GLU B CA 1
ATOM 3763 C C . GLU B 1 100 ? -3.41 -28.797 -19.125 1 94.38 100 GLU B C 1
ATOM 3765 O O . GLU B 1 100 ? -3.99 -27.906 -18.5 1 94.38 100 GLU B O 1
ATOM 3770 N N . PHE B 1 101 ? -2.795 -29.891 -18.609 1 95.06 101 PHE B N 1
ATOM 3771 C CA . PHE B 1 101 ? -2.756 -30.047 -17.156 1 95.06 101 PHE B CA 1
ATOM 3772 C C . PHE B 1 101 ? -1.924 -28.938 -16.516 1 95.06 101 PHE B C 1
ATOM 3774 O O . PHE B 1 101 ? -2.316 -28.375 -15.5 1 95.06 101 PHE B O 1
ATOM 3781 N N . GLU B 1 102 ? -0.868 -28.641 -17.125 1 94.19 102 GLU B N 1
ATOM 3782 C CA . GLU B 1 102 ? -0.01 -27.562 -16.656 1 94.19 102 GLU B CA 1
ATOM 3783 C C . GLU B 1 102 ? -0.76 -26.234 -16.641 1 94.19 102 GLU B C 1
ATOM 3785 O O . GLU B 1 102 ? -0.708 -25.5 -15.641 1 94.19 102 GLU B O 1
ATOM 3790 N N . LEU B 1 103 ? -1.436 -25.844 -17.688 1 92.88 103 LEU B N 1
ATOM 3791 C CA . LEU B 1 103 ? -2.18 -24.594 -17.781 1 92.88 103 LEU B CA 1
ATOM 3792 C C . LEU B 1 103 ? -3.318 -24.562 -16.766 1 92.88 103 LEU B C 1
ATOM 3794 O O . LEU B 1 103 ? -3.637 -23.516 -16.219 1 92.88 103 LEU B O 1
ATOM 3798 N N . TYR B 1 104 ? -3.812 -25.75 -16.531 1 93.88 104 TYR B N 1
ATOM 3799 C CA . TYR B 1 104 ? -4.875 -25.859 -15.539 1 93.88 104 TYR B CA 1
ATOM 3800 C C . TYR B 1 104 ? -4.352 -25.547 -14.141 1 93.88 104 TYR B C 1
ATOM 3802 O O . TYR B 1 104 ? -5.004 -24.828 -13.375 1 93.88 104 TYR B O 1
ATOM 3810 N N . ILE B 1 105 ? -3.191 -26.016 -13.867 1 93.69 105 ILE B N 1
ATOM 3811 C CA . ILE B 1 105 ? -2.59 -25.781 -12.562 1 93.69 105 ILE B CA 1
ATOM 3812 C C . ILE B 1 105 ? -2.217 -24.312 -12.43 1 93.69 105 ILE B C 1
ATOM 3814 O O . ILE B 1 105 ? -2.48 -23.688 -11.398 1 93.69 105 ILE B O 1
ATOM 3818 N N . VAL B 1 106 ? -1.64 -23.766 -13.461 1 92.69 106 VAL B N 1
ATOM 3819 C CA . VAL B 1 106 ? -1.235 -22.375 -13.445 1 92.69 106 VAL B CA 1
ATOM 3820 C C . VAL B 1 106 ? -2.457 -21.484 -13.227 1 92.69 106 VAL B C 1
ATOM 3822 O O . VAL B 1 106 ? -2.414 -20.547 -12.422 1 92.69 106 VAL B O 1
ATOM 3825 N N . GLY B 1 107 ? -3.527 -21.797 -13.828 1 90.31 107 GLY B N 1
ATOM 3826 C CA . GLY B 1 107 ? -4.758 -21.047 -13.641 1 90.31 107 GLY B CA 1
ATOM 3827 C C . GLY B 1 107 ? -5.344 -21.188 -12.25 1 90.31 107 GLY B C 1
ATOM 3828 O O . GLY B 1 107 ? -5.871 -20.219 -11.688 1 90.31 107 GLY B O 1
ATOM 3829 N N . SER B 1 108 ? -5.223 -22.375 -11.719 1 91.19 108 SER B N 1
ATOM 3830 C CA . SER B 1 108 ? -5.746 -22.609 -10.383 1 91.19 108 SER B CA 1
ATOM 3831 C C . SER B 1 108 ? -4.949 -21.859 -9.328 1 91.19 108 SER B C 1
ATOM 3833 O O . SER B 1 108 ? -5.512 -21.375 -8.344 1 91.19 108 SER B O 1
ATOM 3835 N N . VAL B 1 109 ? -3.678 -21.734 -9.57 1 90.31 109 VAL B N 1
ATOM 3836 C CA . VAL B 1 109 ? -2.83 -21.016 -8.625 1 90.31 109 VAL B CA 1
ATOM 3837 C C . VAL B 1 109 ? -3.094 -19.516 -8.719 1 90.31 109 VAL B C 1
ATOM 3839 O O . VAL B 1 109 ? -3.232 -18.828 -7.703 1 90.31 109 VAL B O 1
ATOM 3842 N N . ASN B 1 110 ? -3.25 -18.969 -9.867 1 86.62 110 ASN B N 1
ATOM 3843 C CA . ASN B 1 110 ? -3.393 -17.531 -10.078 1 86.62 110 ASN B CA 1
ATOM 3844 C C . ASN B 1 110 ? -4.793 -17.047 -9.703 1 86.62 110 ASN B C 1
ATOM 3846 O O . ASN B 1 110 ? -4.949 -15.969 -9.141 1 86.62 110 ASN B O 1
ATOM 3850 N N . ASN B 1 111 ? -5.75 -17.875 -9.922 1 84 111 ASN B N 1
ATOM 3851 C CA . ASN B 1 111 ? -7.121 -17.406 -9.734 1 84 111 ASN B CA 1
ATOM 3852 C C . ASN B 1 111 ? -7.668 -17.812 -8.367 1 84 111 ASN B C 1
ATOM 3854 O O . ASN B 1 111 ? -8.453 -17.078 -7.766 1 84 111 ASN B O 1
ATOM 3858 N N . MET B 1 112 ? -7.246 -18.938 -7.906 1 83.56 112 MET B N 1
ATOM 3859 C CA . MET B 1 112 ? -7.879 -19.438 -6.688 1 83.56 112 MET B CA 1
ATOM 3860 C C . MET B 1 112 ? -6.844 -19.656 -5.586 1 83.56 112 MET B C 1
ATOM 3862 O O . MET B 1 112 ? -7.129 -20.297 -4.578 1 83.56 112 MET B O 1
ATOM 3866 N N . SER B 1 113 ? -5.707 -19.141 -5.754 1 81.81 113 SER B N 1
ATOM 3867 C CA . SER B 1 113 ? -4.645 -19.25 -4.754 1 81.81 113 SER B CA 1
ATOM 3868 C C . SER B 1 113 ? -4.402 -20.688 -4.344 1 81.81 113 SER B C 1
ATOM 3870 O O . SER B 1 113 ? -4.297 -21 -3.154 1 81.81 113 SER B O 1
ATOM 3872 N N . TYR B 1 114 ? -4.359 -21.547 -5.25 1 85.75 114 TYR B N 1
ATOM 3873 C CA . TYR B 1 114 ? -4.066 -22.953 -5.012 1 85.75 114 TYR B CA 1
ATOM 3874 C C . TYR B 1 114 ? -2.611 -23.141 -4.594 1 85.75 114 TYR B C 1
ATOM 3876 O O . TYR B 1 114 ? -1.704 -22.578 -5.203 1 85.75 114 TYR B O 1
ATOM 3884 N N . ASP B 1 115 ? -2.344 -23.844 -3.49 1 82.38 115 ASP B N 1
ATOM 3885 C CA . ASP B 1 115 ? -0.973 -24.016 -3.018 1 82.38 115 ASP B CA 1
ATOM 3886 C C . ASP B 1 115 ? -0.56 -25.484 -3.047 1 82.38 115 ASP B C 1
ATOM 3888 O O . ASP B 1 115 ? 0.554 -25.828 -2.646 1 82.38 115 ASP B O 1
ATOM 3892 N N . GLY B 1 116 ? -1.305 -26.375 -3.516 1 81.44 116 GLY B N 1
ATOM 3893 C CA . GLY B 1 116 ? -0.935 -27.781 -3.641 1 81.44 116 GLY B CA 1
ATOM 3894 C C . GLY B 1 116 ? -1.197 -28.578 -2.379 1 81.44 116 GLY B C 1
ATOM 3895 O O . GLY B 1 116 ? -1.044 -29.797 -2.371 1 81.44 116 GLY B O 1
ATOM 3896 N N . THR B 1 117 ? -1.557 -27.828 -1.308 1 80.12 117 THR B N 1
ATOM 3897 C CA . THR B 1 117 ? -1.787 -28.531 -0.054 1 80.12 117 THR B CA 1
ATOM 3898 C C . THR B 1 117 ? -3.27 -28.859 0.121 1 80.12 117 THR B C 1
ATOM 3900 O O . THR B 1 117 ? -4.129 -28.188 -0.455 1 80.12 117 THR B O 1
ATOM 3903 N N . PHE B 1 118 ? -3.531 -29.953 0.876 1 75.81 118 PHE B N 1
ATOM 3904 C CA . PHE B 1 118 ? -4.895 -30.453 1.008 1 75.81 118 PHE B CA 1
ATOM 3905 C C . PHE B 1 118 ? -5.488 -30.047 2.354 1 75.81 118 PHE B C 1
ATOM 3907 O O . PHE B 1 118 ? -6.695 -30.188 2.566 1 75.81 118 PHE B O 1
ATOM 3914 N N . ASN B 1 119 ? -4.68 -29.5 3.217 1 74.56 119 ASN B N 1
ATOM 3915 C CA . ASN B 1 119 ? -5.188 -29.234 4.562 1 74.56 119 ASN B CA 1
ATOM 3916 C C . ASN B 1 119 ? -5.637 -27.797 4.73 1 74.56 119 ASN B C 1
ATOM 3918 O O . ASN B 1 119 ? -4.805 -26.891 4.809 1 74.56 119 ASN B O 1
ATOM 3922 N N . SER B 1 120 ? -7.004 -27.656 4.785 1 73.19 120 SER B N 1
ATOM 3923 C CA . SER B 1 120 ? -7.605 -26.328 4.93 1 73.19 120 SER B CA 1
ATOM 3924 C C . SER B 1 120 ? -7.262 -25.719 6.281 1 73.19 120 SER B C 1
ATOM 3926 O O . SER B 1 120 ? -7.227 -24.484 6.422 1 73.19 120 SER B O 1
ATOM 3928 N N . GLU B 1 121 ? -7.008 -26.531 7.266 1 72.25 121 GLU B N 1
ATOM 3929 C CA . GLU B 1 121 ? -6.766 -26.031 8.609 1 72.25 121 GLU B CA 1
ATOM 3930 C C . GLU B 1 121 ? -5.41 -25.328 8.703 1 72.25 121 GLU B C 1
ATOM 3932 O O . GLU B 1 121 ? -5.199 -24.484 9.578 1 72.25 121 GLU B O 1
ATOM 3937 N N . GLU B 1 122 ? -4.602 -25.625 7.77 1 70.88 122 GLU B N 1
ATOM 3938 C CA . GLU B 1 122 ? -3.25 -25.078 7.82 1 70.88 122 GLU B CA 1
ATOM 3939 C C . GLU B 1 122 ? -3.15 -23.781 7.02 1 70.88 122 GLU B C 1
ATOM 3941 O O . GLU B 1 122 ? -2.137 -23.078 7.078 1 70.88 122 GLU B O 1
ATOM 3946 N N . TRP B 1 123 ? -4.293 -23.484 6.41 1 77.19 123 TRP B N 1
ATOM 3947 C CA . TRP B 1 123 ? -4.23 -22.281 5.59 1 77.19 123 TRP B CA 1
ATOM 3948 C C . TRP B 1 123 ? -4.371 -21.031 6.445 1 77.19 123 TRP B C 1
ATOM 3950 O O . TRP B 1 123 ? -5.141 -21 7.41 1 77.19 123 TRP B O 1
ATOM 3960 N N . ASP B 1 124 ? -3.518 -20.109 6.184 1 76.12 124 ASP B N 1
ATOM 3961 C CA . ASP B 1 124 ? -3.512 -18.844 6.898 1 76.12 124 ASP B CA 1
ATOM 3962 C C . ASP B 1 124 ? -4.766 -18.031 6.578 1 76.12 124 ASP B C 1
ATOM 3964 O O . ASP B 1 124 ? -5.188 -17.969 5.422 1 76.12 124 ASP B O 1
ATOM 3968 N N . ARG B 1 125 ? -5.449 -17.609 7.691 1 83.81 125 ARG B N 1
ATOM 3969 C CA . ARG B 1 125 ? -6.621 -16.75 7.535 1 83.81 125 ARG B CA 1
ATOM 3970 C C . ARG B 1 125 ? -6.227 -15.281 7.535 1 83.81 125 ARG B C 1
ATOM 3972 O O . ARG B 1 125 ? -5.348 -14.867 8.297 1 83.81 125 ARG B O 1
ATOM 3979 N N . ASP B 1 126 ? -6.801 -14.523 6.68 1 84.81 126 ASP B N 1
ATOM 3980 C CA . ASP B 1 126 ? -6.469 -13.109 6.535 1 84.81 126 ASP B CA 1
ATOM 3981 C C . ASP B 1 126 ? -7.254 -12.258 7.531 1 84.81 126 ASP B C 1
ATOM 3983 O O . ASP B 1 126 ? -6.711 -11.312 8.109 1 84.81 126 ASP B O 1
ATOM 3987 N N . TRP B 1 127 ? -8.484 -12.727 7.711 1 90 127 TRP B N 1
ATOM 3988 C CA . TRP B 1 127 ? -9.344 -11.836 8.484 1 90 127 TRP B CA 1
ATOM 3989 C C . TRP B 1 127 ? -9.531 -12.352 9.906 1 90 127 TRP B C 1
ATOM 3991 O O . TRP B 1 127 ? -10.656 -12.57 10.352 1 90 127 TRP B O 1
ATOM 4001 N N . THR B 1 128 ? -8.383 -12.539 10.594 1 87.75 128 THR B N 1
ATOM 4002 C CA . THR B 1 128 ? -8.367 -12.758 12.039 1 87.75 128 THR B CA 1
ATOM 4003 C C . THR B 1 128 ? -8.43 -11.422 12.781 1 87.75 128 THR B C 1
ATOM 4005 O O . THR B 1 128 ? -8.258 -10.359 12.18 1 87.75 128 THR B O 1
ATOM 4008 N N . PHE B 1 129 ? -8.695 -11.484 14.031 1 88.94 129 PHE B N 1
ATOM 4009 C CA . PHE B 1 129 ? -8.836 -10.25 14.789 1 88.94 129 PHE B CA 1
ATOM 4010 C C . PHE B 1 129 ? -7.535 -9.461 14.781 1 88.94 129 PHE B C 1
ATOM 4012 O O . PHE B 1 129 ? -7.543 -8.242 14.602 1 88.94 129 PHE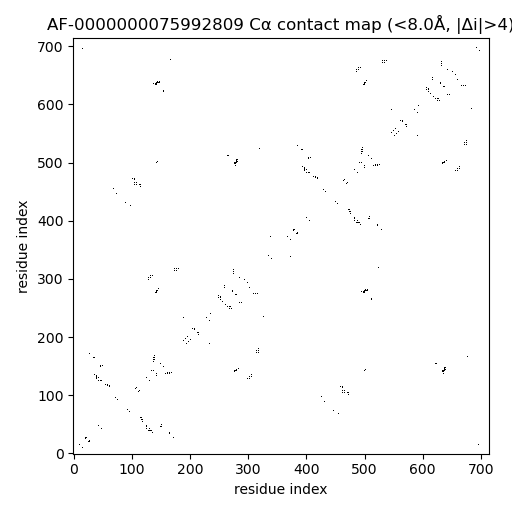 B O 1
ATOM 4019 N N . SER B 1 130 ? -6.406 -10.125 15.016 1 86.12 130 SER B N 1
ATOM 4020 C CA . SER B 1 130 ? -5.109 -9.453 15.078 1 86.12 130 SER B CA 1
ATOM 4021 C C . SER B 1 130 ? -4.758 -8.812 13.734 1 86.12 130 SER B C 1
ATOM 4023 O O . SER B 1 130 ? -4.305 -7.672 13.688 1 86.12 130 SER B O 1
ATOM 4025 N N . LYS B 1 131 ? -5.016 -9.547 12.641 1 88.75 131 LYS B N 1
ATOM 4026 C CA . LYS B 1 131 ? -4.715 -9.008 11.312 1 88.75 131 LYS B CA 1
ATOM 4027 C C . LYS B 1 131 ? -5.688 -7.895 10.938 1 88.75 131 LYS B C 1
ATOM 4029 O O . LYS B 1 131 ? -5.309 -6.938 10.266 1 88.75 131 LYS B O 1
ATOM 4034 N N . SER B 1 132 ? -6.914 -8.07 11.422 1 92 132 SER B N 1
ATOM 4035 C CA . SER B 1 132 ? -7.91 -7.035 11.156 1 92 132 SER B CA 1
ATOM 4036 C C . SER B 1 132 ? -7.609 -5.762 11.938 1 92 132 SER B C 1
ATOM 4038 O O . SER B 1 132 ? -7.93 -4.66 11.492 1 92 132 SER B O 1
ATOM 4040 N N . LEU B 1 133 ? -7.023 -5.984 13.109 1 91.25 133 LEU B N 1
ATOM 4041 C CA . LEU B 1 133 ? -6.602 -4.824 13.875 1 91.25 133 LEU B CA 1
ATOM 4042 C C . LEU B 1 133 ? -5.523 -4.039 13.141 1 91.25 133 LEU B C 1
ATOM 4044 O O . LEU B 1 133 ? -5.57 -2.809 13.078 1 91.25 133 LEU B O 1
ATOM 4048 N N . LEU B 1 134 ? -4.586 -4.805 12.625 1 89.88 134 LEU B N 1
ATOM 4049 C CA . LEU B 1 134 ? -3.549 -4.152 11.836 1 89.88 134 LEU B CA 1
ATOM 4050 C C . LEU B 1 134 ? -4.152 -3.439 10.633 1 89.88 134 LEU B C 1
ATOM 4052 O O . LEU B 1 134 ? -3.732 -2.334 10.281 1 89.88 134 LEU B O 1
ATOM 4056 N N . TYR B 1 135 ? -5.156 -4.043 10.094 1 93.5 135 TYR B N 1
ATOM 4057 C CA . TYR B 1 135 ? -5.863 -3.453 8.969 1 93.5 135 TYR B CA 1
ATOM 4058 C C . TYR B 1 135 ? -6.512 -2.131 9.359 1 93.5 135 TYR B C 1
ATOM 4060 O O . TYR B 1 135 ? -6.406 -1.141 8.633 1 93.5 135 TYR B O 1
ATOM 4068 N N . ALA B 1 136 ? -7.109 -2.135 10.406 1 94.25 136 ALA B N 1
ATOM 4069 C CA . ALA B 1 136 ? -7.785 -0.936 10.898 1 94.25 136 ALA B CA 1
ATOM 4070 C C . ALA B 1 136 ? -6.781 0.175 11.195 1 94.25 136 ALA B C 1
ATOM 4072 O O . ALA B 1 136 ? -7.016 1.339 10.867 1 94.25 136 ALA B O 1
ATOM 4073 N N . VAL B 1 137 ? -5.723 -0.184 11.797 1 92.19 137 VAL B N 1
ATOM 4074 C CA . VAL B 1 137 ? -4.695 0.794 12.141 1 92.19 137 VAL B CA 1
ATOM 4075 C C . VAL B 1 137 ? -4.059 1.345 10.867 1 92.19 137 VAL B C 1
ATOM 4077 O O . VAL B 1 137 ? -3.732 2.531 10.789 1 92.19 137 VAL B O 1
ATOM 4080 N N . THR B 1 138 ? -3.891 0.515 9.906 1 92.62 138 THR B N 1
ATOM 4081 C CA . THR B 1 138 ? -3.297 0.956 8.648 1 92.62 138 THR B CA 1
ATOM 4082 C C . THR B 1 138 ? -4.227 1.926 7.926 1 92.62 138 THR B C 1
ATOM 4084 O O . THR B 1 138 ? -3.764 2.832 7.227 1 92.62 138 THR B O 1
ATOM 4087 N N . ILE B 1 139 ? -5.5 1.737 8.078 1 94.56 139 ILE B N 1
ATOM 4088 C CA . ILE B 1 139 ? -6.469 2.66 7.5 1 94.56 139 ILE B CA 1
ATOM 4089 C C . ILE B 1 139 ? -6.375 4.016 8.195 1 94.56 139 ILE B C 1
ATOM 4091 O O . ILE B 1 139 ? -6.285 5.055 7.539 1 94.56 139 ILE B O 1
ATOM 4095 N N . SER B 1 140 ? -6.375 3.939 9.5 1 93.12 140 SER B N 1
ATOM 4096 C CA . SER B 1 140 ? -6.371 5.18 10.273 1 93.12 140 SER B CA 1
ATOM 4097 C C . SER B 1 140 ? -5.055 5.934 10.094 1 93.12 140 SER B C 1
ATOM 4099 O O . SER B 1 140 ? -5.043 7.168 10.062 1 93.12 140 SER B O 1
ATOM 4101 N N . SER B 1 141 ? -3.967 5.219 9.953 1 92.12 141 SER B N 1
ATOM 4102 C CA . SER B 1 141 ? -2.652 5.836 9.805 1 92.12 141 SER B CA 1
ATOM 4103 C C . SER B 1 141 ? -2.34 6.121 8.336 1 92.12 141 SER B C 1
ATOM 4105 O O . SER B 1 141 ? -1.327 6.75 8.023 1 92.12 141 SER B O 1
ATOM 4107 N N . THR B 1 142 ? -3.121 5.645 7.398 1 91.62 142 THR B N 1
ATOM 4108 C CA . THR B 1 142 ? -3.008 5.801 5.953 1 91.62 142 THR B CA 1
ATOM 4109 C C . THR B 1 142 ? -1.731 5.145 5.438 1 91.62 142 THR B C 1
ATOM 4111 O O . THR B 1 142 ? -1.182 5.559 4.418 1 91.62 142 THR B O 1
ATOM 4114 N N . ILE B 1 143 ? -1.141 4.23 6.211 1 92.56 143 ILE B N 1
ATOM 4115 C CA . ILE B 1 143 ? 0.007 3.453 5.758 1 92.56 143 ILE B CA 1
ATOM 4116 C C . ILE B 1 143 ? -0.399 2.574 4.578 1 92.56 143 ILE B C 1
ATOM 4118 O O . ILE B 1 143 ? 0.265 2.576 3.537 1 92.56 143 ILE B O 1
ATOM 4122 N N . GLY B 1 144 ? -1.496 1.771 4.691 1 90.88 144 GLY B N 1
ATOM 4123 C CA . GLY B 1 144 ? -2.072 0.994 3.605 1 90.88 144 GLY B CA 1
ATOM 4124 C C . GLY B 1 144 ? -1.149 -0.096 3.096 1 90.88 144 GLY B C 1
ATOM 4125 O O . GLY B 1 144 ? -0.85 -0.155 1.901 1 90.88 144 GLY B O 1
ATOM 4126 N N . TYR B 1 145 ? -0.756 -1.05 3.826 1 87.88 145 TYR B N 1
ATOM 4127 C CA . TYR B 1 145 ? 0.122 -2.129 3.389 1 87.88 145 TYR B CA 1
ATOM 4128 C C . TYR B 1 145 ? -0.463 -2.852 2.18 1 87.88 145 TYR B C 1
ATOM 4130 O O . TYR B 1 145 ? 0.27 -3.24 1.268 1 87.88 145 TYR B O 1
ATOM 4138 N N . GLY B 1 146 ? -1.763 -3.043 2.172 1 86.5 146 GLY B N 1
ATOM 4139 C CA . GLY B 1 146 ? -2.438 -3.65 1.035 1 86.5 146 GLY B CA 1
ATOM 4140 C C . GLY B 1 146 ? -2.381 -5.164 1.048 1 86.5 146 GLY B C 1
ATOM 4141 O O . GLY B 1 146 ? -2.805 -5.816 0.089 1 86.5 146 GLY B O 1
ATOM 4142 N N . HIS B 1 147 ? -1.751 -5.793 2.051 1 82.81 147 HIS B N 1
ATOM 4143 C CA . HIS B 1 147 ? -1.689 -7.25 2.125 1 82.81 147 HIS B CA 1
ATOM 4144 C C . HIS B 1 147 ? -3.078 -7.848 2.318 1 82.81 147 HIS B C 1
ATOM 4146 O O . HIS B 1 147 ? -3.35 -8.953 1.851 1 82.81 147 HIS B O 1
ATOM 4152 N N . ILE B 1 148 ? -3.883 -7.168 3.059 1 87 148 ILE B N 1
ATOM 4153 C CA . ILE B 1 148 ? -5.285 -7.539 3.205 1 87 148 ILE B CA 1
ATOM 4154 C C . ILE B 1 148 ? -6.176 -6.402 2.709 1 87 148 ILE B C 1
ATOM 4156 O O . ILE B 1 148 ? -5.898 -5.23 2.967 1 87 148 ILE B O 1
ATOM 4160 N N . SER B 1 149 ? -7.047 -6.719 1.856 1 89.25 149 SER B N 1
ATOM 4161 C CA . SER B 1 149 ? -7.988 -5.738 1.325 1 89.25 149 SER B CA 1
ATOM 4162 C C . SER B 1 149 ? -9.391 -6.328 1.196 1 89.25 149 SER B C 1
ATOM 4164 O O . SER B 1 149 ? -9.547 -7.547 1.076 1 89.25 149 SER B O 1
ATOM 4166 N N . PRO B 1 150 ? -10.289 -5.48 1.338 1 91.62 150 PRO B N 1
ATOM 4167 C CA . PRO B 1 150 ? -11.664 -5.988 1.24 1 91.62 150 PRO B CA 1
ATOM 4168 C C . PRO B 1 150 ? -12.023 -6.434 -0.174 1 91.62 150 PRO B C 1
ATOM 4170 O O . PRO B 1 150 ? -11.656 -5.773 -1.148 1 91.62 150 PRO B O 1
ATOM 4173 N N . ASP B 1 151 ? -12.68 -7.559 -0.244 1 88.5 151 ASP B N 1
ATOM 4174 C CA . ASP B 1 151 ? -13.094 -8.094 -1.536 1 88.5 151 ASP B CA 1
ATOM 4175 C C . ASP B 1 151 ? -14.594 -7.895 -1.758 1 88.5 151 ASP B C 1
ATOM 4177 O O . ASP B 1 151 ? -15.055 -7.848 -2.898 1 88.5 151 ASP B O 1
ATOM 4181 N N . THR B 1 152 ? -15.312 -7.684 -0.675 1 91.88 152 THR B N 1
ATOM 4182 C CA . THR B 1 152 ? -16.766 -7.574 -0.763 1 91.88 152 THR B CA 1
ATOM 4183 C C . THR B 1 152 ? -17.188 -6.125 -0.967 1 91.88 152 THR B C 1
ATOM 4185 O O . THR B 1 152 ? -16.438 -5.203 -0.639 1 91.88 152 THR B O 1
ATOM 4188 N N . TRP B 1 153 ? -18.375 -6 -1.533 1 92.56 153 TRP B N 1
ATOM 4189 C CA . TRP B 1 153 ? -18.938 -4.668 -1.732 1 92.56 153 TRP B CA 1
ATOM 4190 C C . TRP B 1 153 ? -19.141 -3.955 -0.399 1 92.56 153 TRP B C 1
ATOM 4192 O O . TRP B 1 153 ? -18.781 -2.785 -0.257 1 92.56 153 TRP B O 1
ATOM 4202 N N . LEU B 1 154 ? -19.625 -4.66 0.53 1 93.69 154 LEU B N 1
ATOM 4203 C CA . LEU B 1 154 ? -19.875 -4.086 1.847 1 93.69 154 LEU B CA 1
ATOM 4204 C C . LEU B 1 154 ? -18.578 -3.713 2.539 1 93.69 154 LEU B C 1
ATOM 4206 O O . LEU B 1 154 ? -18.516 -2.713 3.258 1 93.69 154 LEU B O 1
ATOM 4210 N N . GLY B 1 155 ? -17.578 -4.566 2.375 1 94.94 155 GLY B N 1
ATOM 4211 C CA . GLY B 1 155 ? -16.281 -4.27 2.961 1 94.94 155 GLY B CA 1
ATOM 4212 C C . GLY B 1 155 ? -15.664 -2.996 2.424 1 94.94 155 GLY B C 1
ATOM 4213 O O . GLY B 1 155 ? -15.078 -2.219 3.18 1 94.94 155 GLY B O 1
ATOM 4214 N N . LYS B 1 156 ? -15.844 -2.721 1.126 1 94.75 156 LYS B N 1
ATOM 4215 C CA . LYS B 1 156 ? -15.297 -1.529 0.486 1 94.75 156 LYS B CA 1
ATOM 4216 C C . LYS B 1 156 ? -15.992 -0.267 0.983 1 94.75 156 LYS B C 1
ATOM 4218 O O . LYS B 1 156 ? -15.336 0.729 1.297 1 94.75 156 LYS B O 1
ATOM 4223 N N . VAL B 1 157 ? -17.266 -0.344 1.062 1 94.12 157 VAL B N 1
ATOM 4224 C CA . VAL B 1 157 ? -18.031 0.802 1.542 1 94.12 157 VAL B CA 1
ATOM 4225 C C . VAL B 1 157 ? -17.719 1.05 3.016 1 94.12 157 VAL B C 1
ATOM 4227 O O . VAL B 1 157 ? -17.562 2.197 3.439 1 94.12 157 VAL B O 1
ATOM 4230 N N . ALA B 1 158 ? -17.641 -0.012 3.783 1 95.94 158 ALA B N 1
ATOM 4231 C CA . ALA B 1 158 ? -17.328 0.107 5.203 1 95.94 158 ALA B CA 1
ATOM 4232 C C . ALA B 1 158 ? -15.945 0.728 5.406 1 95.94 158 ALA B C 1
ATOM 4234 O O . ALA B 1 158 ? -15.734 1.485 6.355 1 95.94 158 ALA B O 1
ATOM 4235 N N . THR B 1 159 ? -15.031 0.352 4.551 1 95.44 159 THR B N 1
ATOM 4236 C CA . THR B 1 159 ? -13.688 0.915 4.641 1 95.44 159 THR B CA 1
ATOM 4237 C C . THR B 1 159 ? -13.719 2.428 4.438 1 95.44 159 THR B C 1
ATOM 4239 O O . THR B 1 159 ? -13.055 3.17 5.16 1 95.44 159 THR B O 1
ATOM 4242 N N . ILE B 1 160 ? -14.531 2.889 3.469 1 92 160 ILE B N 1
ATOM 4243 C CA . ILE B 1 160 ? -14.648 4.316 3.184 1 92 160 ILE B CA 1
ATOM 4244 C C . ILE B 1 160 ? -15.234 5.039 4.398 1 92 160 ILE B C 1
ATOM 4246 O O . ILE B 1 160 ? -14.664 6.027 4.867 1 92 160 ILE B O 1
ATOM 4250 N N . LEU B 1 161 ? -16.281 4.516 4.898 1 92.75 161 LEU B N 1
ATOM 4251 C CA . LEU B 1 161 ? -16.969 5.137 6.031 1 92.75 161 LEU B CA 1
ATOM 4252 C C . LEU B 1 161 ? -16.078 5.121 7.273 1 92.75 161 LEU B C 1
ATOM 4254 O O . LEU B 1 161 ? -16.047 6.102 8.023 1 92.75 161 LEU B O 1
ATOM 4258 N N . TYR B 1 162 ? -15.461 4.016 7.5 1 95.12 162 TYR B N 1
ATOM 4259 C CA . TYR B 1 162 ? -14.555 3.896 8.633 1 95.12 162 TYR B CA 1
ATOM 4260 C C . TYR B 1 162 ? -13.398 4.879 8.516 1 95.12 162 TYR B C 1
ATOM 4262 O O . TYR B 1 162 ? -13.008 5.52 9.492 1 95.12 162 TYR B O 1
ATOM 4270 N N . ALA B 1 163 ? -12.867 5.016 7.344 1 92.69 163 ALA B N 1
ATOM 4271 C CA . ALA B 1 163 ? -11.703 5.867 7.102 1 92.69 163 ALA B CA 1
ATOM 4272 C C . ALA B 1 163 ? -12.039 7.336 7.34 1 92.69 163 ALA B C 1
ATOM 4274 O O . ALA B 1 163 ? -11.211 8.094 7.859 1 92.69 163 ALA B O 1
ATOM 4275 N N . VAL B 1 164 ? -13.219 7.766 6.961 1 87.25 164 VAL B N 1
ATOM 4276 C CA . VAL B 1 164 ? -13.648 9.156 7.086 1 87.25 164 VAL B CA 1
ATOM 4277 C C . VAL B 1 164 ? -13.578 9.594 8.547 1 87.25 164 VAL B C 1
ATOM 4279 O O . VAL B 1 164 ? -13.234 10.734 8.844 1 87.25 164 VAL B O 1
ATOM 4282 N N . ILE B 1 165 ? -13.766 8.68 9.438 1 88.44 165 ILE B N 1
ATOM 4283 C CA . ILE B 1 165 ? -13.781 8.992 10.867 1 88.44 165 ILE B CA 1
ATOM 4284 C C . ILE B 1 165 ? -12.406 8.688 11.469 1 88.44 165 ILE B C 1
ATOM 4286 O O . ILE B 1 165 ? -11.883 9.477 12.266 1 88.44 165 ILE B O 1
ATOM 4290 N N . ALA B 1 166 ? -11.875 7.598 11.086 1 92.62 166 ALA B N 1
ATOM 4291 C CA . ALA B 1 166 ? -10.664 7.078 11.711 1 92.62 166 ALA B CA 1
ATOM 4292 C C . ALA B 1 166 ? -9.469 7.98 11.422 1 92.62 166 ALA B C 1
ATOM 4294 O O . ALA B 1 166 ? -8.633 8.211 12.297 1 92.62 166 ALA B O 1
ATOM 4295 N N . ILE B 1 167 ? -9.336 8.531 10.211 1 88.31 167 ILE B N 1
ATOM 4296 C CA . ILE B 1 167 ? -8.172 9.305 9.789 1 88.31 167 ILE B CA 1
ATOM 4297 C C . ILE B 1 167 ? -8.109 10.609 10.586 1 88.31 167 ILE B C 1
ATOM 4299 O O . ILE B 1 167 ? -7.102 10.891 11.242 1 88.31 167 ILE B O 1
ATOM 4303 N N . PRO B 1 168 ? -9.203 11.406 10.594 1 83.88 168 PRO B N 1
ATOM 4304 C CA . PRO B 1 168 ? -9.141 12.625 11.398 1 83.88 168 PRO B CA 1
ATOM 4305 C C . PRO B 1 168 ? -8.938 12.344 12.883 1 83.88 168 PRO B C 1
ATOM 4307 O O . PRO B 1 168 ? -8.266 13.117 13.578 1 83.88 168 PRO B O 1
ATOM 4310 N N . LEU B 1 169 ? -9.508 11.32 13.359 1 85.31 169 LEU B N 1
ATOM 4311 C CA . LEU B 1 169 ? -9.344 10.961 14.766 1 85.31 169 LEU B CA 1
ATOM 4312 C C . LEU B 1 169 ? -7.879 10.711 15.102 1 85.31 169 LEU B C 1
ATOM 4314 O O . LEU B 1 169 ? -7.379 11.211 16.109 1 85.31 169 LEU B O 1
ATOM 4318 N N . LEU B 1 170 ? -7.211 9.984 14.289 1 88.69 170 LEU B N 1
ATOM 4319 C CA . LEU B 1 170 ? -5.805 9.695 14.539 1 88.69 170 LEU B CA 1
ATOM 4320 C C . LEU B 1 170 ? -4.953 10.945 14.367 1 88.69 170 LEU B C 1
ATOM 4322 O O . LEU B 1 170 ? -3.994 11.156 15.117 1 88.69 170 LEU B O 1
ATOM 4326 N N . LEU B 1 171 ? -5.316 11.75 13.398 1 82.5 171 LEU B N 1
ATOM 4327 C CA . LEU B 1 171 ? -4.566 12.977 13.156 1 82.5 171 LEU B CA 1
ATOM 4328 C C . LEU B 1 171 ? -4.637 13.906 14.367 1 82.5 171 LEU B C 1
ATOM 4330 O O . LEU B 1 171 ? -3.643 14.531 14.734 1 82.5 171 LEU B O 1
ATOM 4334 N N . VAL B 1 172 ? -5.848 14 14.922 1 79.44 172 VAL B N 1
ATOM 4335 C CA . VAL B 1 172 ? -6.02 14.82 16.109 1 79.44 172 VAL B CA 1
ATOM 4336 C C . VAL B 1 172 ? -5.188 14.242 17.266 1 79.44 172 VAL B C 1
ATOM 4338 O O . VAL B 1 172 ? -4.559 14.992 18.016 1 79.44 172 VAL B O 1
ATOM 4341 N N . PHE B 1 173 ? -5.184 13.008 17.391 1 84.62 173 PHE B N 1
ATOM 4342 C CA . PHE B 1 173 ? -4.379 12.352 18.406 1 84.62 173 PHE B CA 1
ATOM 4343 C C . PHE B 1 173 ? -2.895 12.633 18.188 1 84.62 173 PHE B C 1
ATOM 4345 O O . PHE B 1 173 ? -2.172 12.953 19.125 1 84.62 173 PHE B O 1
ATOM 4352 N N . LEU B 1 174 ? -2.461 12.492 16.953 1 82.38 174 LEU B N 1
ATOM 4353 C CA . LEU B 1 174 ? -1.053 12.703 16.625 1 82.38 174 LEU B CA 1
ATOM 4354 C C . LEU B 1 174 ? -0.647 14.148 16.891 1 82.38 174 LEU B C 1
ATOM 4356 O O . LEU B 1 174 ? 0.469 14.414 17.344 1 82.38 174 LEU B O 1
ATOM 4360 N N . ALA B 1 175 ? -1.54 15 16.562 1 74 175 ALA B N 1
ATOM 4361 C CA . ALA B 1 175 ? -1.269 16.406 16.828 1 74 175 ALA B CA 1
ATOM 4362 C C . ALA B 1 175 ? -1.129 16.688 18.312 1 74 175 ALA B C 1
ATOM 4364 O O . ALA B 1 175 ? -0.252 17.438 18.734 1 74 175 ALA B O 1
ATOM 4365 N N . ASN B 1 176 ? -1.945 16.047 19.078 1 74.31 176 ASN B N 1
ATOM 4366 C CA . ASN B 1 176 ? -1.929 16.234 20.531 1 74.31 176 ASN B CA 1
ATOM 4367 C C . ASN B 1 176 ? -0.661 15.648 21.156 1 74.31 176 ASN B C 1
ATOM 4369 O O . ASN B 1 176 ? -0.007 16.312 21.969 1 74.31 176 ASN B O 1
ATOM 4373 N N . ILE B 1 177 ? -0.344 14.516 20.781 1 76.81 177 ILE B N 1
ATOM 4374 C CA . ILE B 1 177 ? 0.834 13.859 21.344 1 76.81 177 ILE B CA 1
ATOM 4375 C C . ILE B 1 177 ? 2.098 14.547 20.828 1 76.81 177 ILE B C 1
ATOM 4377 O O . ILE B 1 177 ? 3.09 14.656 21.547 1 76.81 177 ILE B O 1
ATOM 4381 N N . GLY B 1 178 ? 2.066 14.891 19.578 1 72 178 GLY B N 1
ATOM 4382 C CA . GLY B 1 178 ? 3.197 15.609 19 1 72 178 GLY B CA 1
ATOM 4383 C C . GLY B 1 178 ? 3.518 16.891 19.75 1 72 178 GLY B C 1
ATOM 4384 O O . GLY B 1 178 ? 4.688 17.203 19.969 1 72 178 GLY B O 1
ATOM 4385 N N . ASP B 1 179 ? 2.498 17.625 20.062 1 70.06 179 ASP B N 1
ATOM 4386 C CA . ASP B 1 179 ? 2.689 18.875 20.812 1 70.06 179 ASP B CA 1
ATOM 4387 C C . ASP B 1 179 ? 3.287 18.594 22.188 1 70.06 179 ASP B C 1
ATOM 4389 O O . ASP B 1 179 ? 4.148 19.344 22.656 1 70.06 179 ASP B O 1
ATOM 4393 N N . PHE B 1 180 ? 2.77 17.594 22.75 1 73.5 180 PHE B N 1
ATOM 4394 C CA . PHE B 1 180 ? 3.291 17.203 24.062 1 73.5 180 PHE B CA 1
ATOM 4395 C C . PHE B 1 180 ? 4.758 16.812 23.953 1 73.5 180 PHE B C 1
ATOM 4397 O O . PHE B 1 180 ? 5.574 17.219 24.781 1 73.5 180 PHE B O 1
ATOM 4404 N N . MET B 1 181 ? 5.047 16.078 22.953 1 74.69 181 MET B N 1
ATOM 4405 C CA . MET B 1 181 ? 6.418 15.625 22.75 1 74.69 181 MET B CA 1
ATOM 4406 C C . MET B 1 181 ? 7.336 16.797 22.422 1 74.69 181 MET B C 1
ATOM 4408 O O . MET B 1 181 ? 8.469 16.859 22.891 1 74.69 181 MET B O 1
ATOM 4412 N N . ALA B 1 182 ? 6.855 17.656 21.594 1 70.75 182 ALA B N 1
ATOM 4413 C CA . ALA B 1 182 ? 7.633 18.844 21.219 1 70.75 182 ALA B CA 1
ATOM 4414 C C . ALA B 1 182 ? 7.957 19.688 22.453 1 70.75 182 ALA B C 1
ATOM 4416 O O . ALA B 1 182 ? 9.078 20.172 22.594 1 70.75 182 ALA B O 1
ATOM 4417 N N . SER B 1 183 ? 7.039 19.828 23.25 1 71.31 183 SER B N 1
ATOM 4418 C CA . SER B 1 183 ? 7.238 20.609 24.469 1 71.31 183 SER B CA 1
ATOM 4419 C C . SER B 1 183 ? 8.227 19.922 25.406 1 71.31 183 SER B C 1
ATOM 4421 O O . SER B 1 183 ? 9.062 20.578 26.031 1 71.31 183 SER B O 1
ATOM 4423 N N . THR B 1 184 ? 8.047 18.672 25.469 1 72.5 184 THR B N 1
ATOM 4424 C CA . THR B 1 184 ? 8.961 17.906 26.312 1 72.5 184 THR B CA 1
ATOM 4425 C C . THR B 1 184 ? 10.383 17.969 25.766 1 72.5 184 THR B C 1
ATOM 4427 O O . THR B 1 184 ? 11.336 18.141 26.531 1 72.5 184 THR B O 1
ATOM 4430 N N . PHE B 1 185 ? 10.508 17.859 24.469 1 71.44 185 PHE B N 1
ATOM 4431 C CA . PHE B 1 185 ? 11.82 17.922 23.844 1 71.44 185 PHE B CA 1
ATOM 4432 C C . PHE B 1 185 ? 12.438 19.312 24 1 71.44 185 PHE B C 1
ATOM 4434 O O . PHE B 1 185 ? 13.641 19.438 24.219 1 71.44 185 PHE B O 1
ATOM 4441 N N . ARG B 1 186 ? 11.641 20.312 23.828 1 70.06 186 ARG B N 1
ATOM 4442 C CA . ARG B 1 186 ? 12.109 21.688 24.047 1 70.06 186 ARG B CA 1
ATOM 4443 C C . ARG B 1 186 ? 12.562 21.891 25.484 1 70.06 186 ARG B C 1
ATOM 4445 O O . ARG B 1 186 ? 13.57 22.547 25.734 1 70.06 186 ARG B O 1
ATOM 4452 N N . TYR B 1 187 ? 11.812 21.297 26.281 1 67.5 187 TYR B N 1
ATOM 4453 C CA . TYR B 1 187 ? 12.133 21.391 27.703 1 67.5 187 TYR B CA 1
ATOM 4454 C C . TYR B 1 187 ? 13.453 20.688 28.016 1 67.5 187 TYR B C 1
ATOM 4456 O O . TYR B 1 187 ? 14.32 21.25 28.672 1 67.5 187 TYR B O 1
ATOM 4464 N N . VAL B 1 188 ? 13.547 19.547 27.484 1 71.06 188 VAL B N 1
ATOM 4465 C CA . VAL B 1 188 ? 14.75 18.75 27.734 1 71.06 188 VAL B CA 1
ATOM 4466 C C . VAL B 1 188 ? 15.953 19.422 27.062 1 71.06 188 VAL B C 1
ATOM 4468 O O . VAL B 1 188 ? 17.031 19.469 27.641 1 71.06 188 VAL B O 1
ATOM 4471 N N . TYR B 1 189 ? 15.781 19.891 25.828 1 71.12 189 TYR B N 1
ATOM 4472 C CA . TYR B 1 189 ? 16.859 20.562 25.109 1 71.12 189 TYR B CA 1
ATOM 4473 C C . TYR B 1 189 ? 17.281 21.844 25.812 1 71.12 189 TYR B C 1
ATOM 4475 O O . TYR B 1 189 ? 18.469 22.125 25.922 1 71.12 189 TYR B O 1
ATOM 4483 N N . SER B 1 190 ? 16.312 22.609 26.219 1 65.12 190 SER B N 1
ATOM 4484 C CA . SER B 1 190 ? 16.625 23.859 26.938 1 65.12 190 SER B CA 1
ATOM 4485 C C . SER B 1 190 ? 17.359 23.578 28.234 1 65.12 190 SER B C 1
ATOM 4487 O O . SER B 1 190 ? 18.281 24.297 28.609 1 65.12 190 SER B O 1
ATOM 4489 N N . ARG B 1 191 ? 16.969 22.609 28.781 1 62.44 191 ARG B N 1
ATOM 4490 C CA . ARG B 1 191 ? 17.594 22.25 30.047 1 62.44 191 ARG B CA 1
ATOM 4491 C C . ARG B 1 191 ? 19 21.703 29.828 1 62.44 191 ARG B C 1
ATOM 4493 O O . ARG B 1 191 ? 19.906 21.969 30.625 1 62.44 191 ARG B O 1
ATOM 4500 N N . LEU B 1 192 ? 19.078 21 28.75 1 62.31 192 LEU B N 1
ATOM 4501 C CA . LEU B 1 192 ? 20.391 20.438 28.438 1 62.31 192 LEU B CA 1
ATOM 4502 C C . LEU B 1 192 ? 21.328 21.5 27.891 1 62.31 192 LEU B C 1
ATOM 4504 O O . LEU B 1 192 ? 22.516 21.516 28.203 1 62.31 192 LEU B O 1
ATOM 4508 N N . CYS B 1 193 ? 20.797 22.25 26.844 1 58.56 193 CYS B N 1
ATOM 4509 C CA . CYS B 1 193 ? 21.594 23.359 26.312 1 58.56 193 CYS B CA 1
ATOM 4510 C C . CYS B 1 193 ? 21.969 24.344 27.406 1 58.56 193 CYS B C 1
ATOM 4512 O O . CYS B 1 193 ? 23.094 24.844 27.438 1 58.56 193 CYS B O 1
ATOM 4514 N N . CYS B 1 194 ? 20.938 24.703 28.203 1 54.91 194 CYS B N 1
ATOM 4515 C CA . CYS B 1 194 ? 21.234 25.625 29.297 1 54.91 194 CYS B CA 1
ATOM 4516 C C . CYS B 1 194 ? 22.297 25.031 30.234 1 54.91 194 CYS B C 1
ATOM 4518 O O . CYS B 1 194 ? 23.188 25.75 30.688 1 54.91 194 CYS B O 1
ATOM 4520 N N . ARG B 1 195 ? 22.125 23.828 30.406 1 52.81 195 ARG B N 1
ATOM 4521 C CA . ARG B 1 195 ? 23.125 23.219 31.266 1 52.81 195 ARG B CA 1
ATOM 4522 C C . ARG B 1 195 ? 24.5 23.219 30.594 1 52.81 195 ARG B C 1
ATOM 4524 O O . ARG B 1 195 ? 25.516 23.484 31.25 1 52.81 195 ARG B O 1
ATOM 4531 N N . TRP B 1 196 ? 24.344 22.922 29.266 1 54.03 196 TRP B N 1
ATOM 4532 C CA . TRP B 1 196 ? 25.594 22.906 28.516 1 54.03 196 TRP B CA 1
ATOM 4533 C C . TRP B 1 196 ? 26.125 24.312 28.312 1 54.03 196 TRP B C 1
ATOM 4535 O O . TRP B 1 196 ? 27.328 24.562 28.422 1 54.03 196 TRP B O 1
ATOM 4545 N N . CYS B 1 197 ? 25.203 25.297 27.906 1 52.56 197 CYS B N 1
ATOM 4546 C CA . CYS B 1 197 ? 25.594 26.703 27.75 1 52.56 197 CYS B CA 1
ATOM 4547 C C . CYS B 1 197 ? 26.078 27.281 29.094 1 52.56 197 CYS B C 1
ATOM 4549 O O . CYS B 1 197 ? 27.031 28.031 29.125 1 52.56 197 CYS B O 1
ATOM 4551 N N . ARG B 1 198 ? 25.312 26.938 30.094 1 51.97 198 ARG B N 1
ATOM 4552 C CA . ARG B 1 198 ? 25.75 27.391 31.422 1 51.97 198 ARG B CA 1
ATOM 4553 C C . ARG B 1 198 ? 27.109 26.797 31.781 1 51.97 198 ARG B C 1
ATOM 4555 O O . ARG B 1 198 ? 27.953 27.5 32.344 1 51.97 198 ARG B O 1
ATOM 4562 N N . SER B 1 199 ? 27.156 25.594 31.422 1 52.84 199 SER B N 1
ATOM 4563 C CA . SER B 1 199 ? 28.438 24.984 31.734 1 52.84 199 SER B CA 1
ATOM 4564 C C . SER B 1 199 ? 29.578 25.641 30.938 1 52.84 199 SER B C 1
ATOM 4566 O O . SER B 1 199 ? 30.656 25.875 31.484 1 52.84 199 SER B O 1
ATOM 4568 N N . ARG B 1 200 ? 29.188 26.016 29.688 1 52.38 200 ARG B N 1
ATOM 4569 C CA . ARG B 1 200 ? 30.219 26.656 28.859 1 52.38 200 ARG B CA 1
ATOM 4570 C C . ARG B 1 200 ? 30.484 28.094 29.312 1 52.38 200 ARG B C 1
ATOM 4572 O O . ARG B 1 200 ? 31.625 28.547 29.328 1 52.38 200 ARG B O 1
ATOM 4579 N N . ARG B 1 201 ? 29.328 28.812 29.531 1 51.19 201 ARG B N 1
ATOM 4580 C CA . ARG B 1 201 ? 29.484 30.172 30.047 1 51.19 201 ARG B CA 1
ATOM 4581 C C . ARG B 1 201 ? 30.234 30.172 31.375 1 51.19 201 ARG B C 1
ATOM 4583 O O . ARG B 1 201 ? 31.094 31.031 31.625 1 51.19 201 ARG B O 1
ATOM 4590 N N . LYS B 1 202 ? 29.812 29.25 32.219 1 52.16 202 LYS B N 1
ATOM 4591 C CA . LYS B 1 202 ? 30.531 29.156 33.469 1 52.16 202 LYS B CA 1
ATOM 4592 C C . LYS B 1 202 ? 32.031 28.891 33.25 1 52.16 202 LYS B C 1
ATOM 4594 O O . LYS B 1 202 ? 32.875 29.469 33.906 1 52.16 202 LYS B O 1
ATOM 4599 N N . ILE B 1 203 ? 32.188 28.094 32.281 1 55.75 203 ILE B N 1
ATOM 4600 C CA . ILE B 1 203 ? 33.594 27.781 31.984 1 55.75 203 ILE B CA 1
ATOM 4601 C C . ILE B 1 203 ? 34.281 29.016 31.422 1 55.75 203 ILE B C 1
ATOM 4603 O O . ILE B 1 203 ? 35.438 29.328 31.797 1 55.75 203 ILE B O 1
ATOM 4607 N N . SER B 1 204 ? 33.531 29.672 30.531 1 53.94 204 SER B N 1
ATOM 4608 C CA . SER B 1 204 ? 34.125 30.875 29.938 1 53.94 204 SER B CA 1
ATOM 4609 C C . SER B 1 204 ? 34.281 31.984 30.969 1 53.94 204 SER B C 1
ATOM 4611 O O . SER B 1 204 ? 35.281 32.688 30.969 1 53.94 204 SER B O 1
ATOM 4613 N N . GLU B 1 205 ? 33.188 32.125 31.734 1 54.56 205 GLU B N 1
ATOM 4614 C CA . GLU B 1 205 ? 33.281 33.125 32.781 1 54.56 205 GLU B CA 1
ATOM 4615 C C . GLU B 1 205 ? 34.344 32.75 33.812 1 54.56 205 GLU B C 1
ATOM 4617 O O . GLU B 1 205 ? 35.062 33.625 34.312 1 54.56 205 GLU B O 1
ATOM 4622 N N . TYR B 1 206 ? 34.344 31.5 34.125 1 53.75 206 TYR B N 1
ATOM 4623 C CA . TYR B 1 206 ? 35.406 31.047 35.031 1 53.75 206 TYR B CA 1
ATOM 4624 C C . TYR B 1 206 ? 36.781 31.344 34.469 1 53.75 206 TYR B C 1
ATOM 4626 O O . TYR B 1 206 ? 37.656 31.797 35.188 1 53.75 206 TYR B O 1
ATOM 4634 N N . LEU B 1 207 ? 36.906 31.125 33.156 1 55.59 207 LEU B N 1
ATOM 4635 C CA . LEU B 1 207 ? 38.188 31.359 32.531 1 55.59 207 LEU B CA 1
ATOM 4636 C C . LEU B 1 207 ? 38.531 32.844 32.469 1 55.59 207 LEU B C 1
ATOM 4638 O O . LEU B 1 207 ? 39.656 33.25 32.719 1 55.59 207 LEU B O 1
ATOM 4642 N N . LYS B 1 208 ? 37.531 33.625 32.188 1 56.88 208 LYS B N 1
ATOM 4643 C CA . LYS B 1 208 ? 37.719 35.062 32.188 1 56.88 208 LYS B CA 1
ATOM 4644 C C . LYS B 1 208 ? 38 35.594 33.594 1 56.88 208 LYS B C 1
ATOM 4646 O O . LYS B 1 208 ? 38.906 36.438 33.781 1 56.88 208 LYS B O 1
ATOM 4651 N N . LYS B 1 209 ? 37.156 35.094 34.5 1 55.53 209 LYS B N 1
ATOM 4652 C CA . LYS B 1 209 ? 37.375 35.562 35.844 1 55.53 209 LYS B CA 1
ATOM 4653 C C . LYS B 1 209 ? 38.656 34.938 36.438 1 55.53 209 LYS B C 1
ATOM 4655 O O . LYS B 1 209 ? 39.344 35.594 37.25 1 55.53 209 LYS B O 1
ATOM 4660 N N . ALA B 1 210 ? 39 33.75 36.062 1 55.91 210 ALA B N 1
ATOM 4661 C CA . ALA B 1 210 ? 40.281 33.156 36.469 1 55.91 210 ALA B CA 1
ATOM 4662 C C . ALA B 1 210 ? 41.438 34 35.938 1 55.91 210 ALA B C 1
ATOM 4664 O O . ALA B 1 210 ? 42.438 34.188 36.625 1 55.91 210 ALA B O 1
ATOM 4665 N N . ARG B 1 211 ? 41.281 34.531 34.75 1 55.91 211 ARG B N 1
ATOM 4666 C CA . ARG B 1 211 ? 42.344 35.406 34.25 1 55.91 211 ARG B CA 1
ATOM 4667 C C . ARG B 1 211 ? 42.312 36.75 34.938 1 55.91 211 ARG B C 1
ATOM 4669 O O . ARG B 1 211 ? 43.344 37.406 35.094 1 55.91 211 ARG B O 1
ATOM 4676 N N . ALA B 1 212 ? 41.031 37.281 35.312 1 56.16 212 ALA B N 1
ATOM 4677 C CA . ALA B 1 212 ? 40.969 38.594 35.938 1 56.16 212 ALA B CA 1
ATOM 4678 C C . ALA B 1 212 ? 41.156 38.469 37.469 1 56.16 212 ALA B C 1
ATOM 4680 O O . ALA B 1 212 ? 41.25 39.469 38.156 1 56.16 212 ALA B O 1
ATOM 4681 N N . GLY B 1 213 ? 41.625 37.5 38.062 1 52.59 213 GLY B N 1
ATOM 4682 C CA . GLY B 1 213 ? 41.969 37.281 39.469 1 52.59 213 GLY B CA 1
ATOM 4683 C C . GLY B 1 213 ? 40.75 37.312 40.375 1 52.59 213 GLY B C 1
ATOM 4684 O O . GLY B 1 213 ? 40.875 37.469 41.594 1 52.59 213 GLY B O 1
ATOM 4685 N N . ALA B 1 214 ? 39.562 37.656 39.938 1 51.22 214 ALA B N 1
ATOM 4686 C CA . ALA B 1 214 ? 38.406 37.969 40.812 1 51.22 214 ALA B CA 1
ATOM 4687 C C . ALA B 1 214 ? 37.781 36.688 41.344 1 51.22 214 ALA B C 1
ATOM 4689 O O . ALA B 1 214 ? 37.906 35.625 40.75 1 51.22 214 ALA B O 1
ATOM 4690 N N . ARG B 1 215 ? 37.25 36.688 42.688 1 49.19 215 ARG B N 1
ATOM 4691 C CA . ARG B 1 215 ? 36.625 35.656 43.5 1 49.19 215 ARG B CA 1
ATOM 4692 C C . ARG B 1 215 ? 35.469 35 42.75 1 49.19 215 ARG B C 1
ATOM 4694 O O . ARG B 1 215 ? 34.656 35.656 42.125 1 49.19 215 ARG B O 1
ATOM 4701 N N . ILE B 1 216 ? 35.531 33.75 42.406 1 49.66 216 ILE B N 1
ATOM 4702 C CA . ILE B 1 216 ? 34.594 32.875 41.719 1 49.66 216 ILE B CA 1
ATOM 4703 C C . ILE B 1 216 ? 33.312 32.781 42.531 1 49.66 216 ILE B C 1
ATOM 4705 O O . ILE B 1 216 ? 33.312 32.344 43.688 1 49.66 216 ILE B O 1
ATOM 4709 N N . PRO B 1 217 ? 32.219 33.656 42.438 1 43.88 217 PRO B N 1
ATOM 4710 C CA . PRO B 1 217 ? 31.016 33.5 43.25 1 43.88 217 PRO B CA 1
ATOM 4711 C C . PRO B 1 217 ? 30.5 32.062 43.281 1 43.88 217 PRO B C 1
ATOM 4713 O O . PRO B 1 217 ? 30.781 31.297 42.344 1 43.88 217 PRO B O 1
ATOM 4716 N N . SER B 1 218 ? 30.031 31.562 44.469 1 38.81 218 SER B N 1
ATOM 4717 C CA . SER B 1 218 ? 29.469 30.266 44.781 1 38.81 218 SER B CA 1
ATOM 4718 C C . SER B 1 218 ? 28.375 29.891 43.781 1 38.81 218 SER B C 1
ATOM 4720 O O . SER B 1 218 ? 27.625 30.75 43.312 1 38.81 218 SER B O 1
ATOM 4722 N N . VAL B 1 219 ? 28.438 28.75 43.062 1 40.38 219 VAL B N 1
ATOM 4723 C CA . VAL B 1 219 ? 27.641 28.062 42.031 1 40.38 219 VAL B CA 1
ATOM 4724 C C . VAL B 1 219 ? 26.172 28.047 42.469 1 40.38 219 VAL B C 1
ATOM 4726 O O . VAL B 1 219 ? 25.281 27.875 41.625 1 40.38 219 VAL B O 1
ATOM 4729 N N . ASN B 1 220 ? 25.875 27.891 43.844 1 36.28 220 ASN B N 1
ATOM 4730 C CA . ASN B 1 220 ? 24.547 27.469 44.25 1 36.28 220 ASN B CA 1
ATOM 4731 C C . ASN B 1 220 ? 23.5 28.531 43.938 1 36.28 220 ASN B C 1
ATOM 4733 O O . ASN B 1 220 ? 22.297 28.266 43.969 1 36.28 220 ASN B O 1
ATOM 4737 N N . GLU B 1 221 ? 23.719 29.812 44.312 1 33.41 221 GLU B N 1
ATOM 4738 C CA . GLU B 1 221 ? 22.625 30.766 44.438 1 33.41 221 GLU B CA 1
ATOM 4739 C C . GLU B 1 221 ? 22.031 31.125 43.094 1 33.41 221 GLU B C 1
ATOM 4741 O O . GLU B 1 221 ? 21.266 32.094 42.969 1 33.41 221 GLU B O 1
ATOM 4746 N N . ASP B 1 222 ? 22.641 30.797 42.031 1 34.72 222 ASP B N 1
ATOM 4747 C CA . ASP B 1 222 ? 22.031 31.328 40.812 1 34.72 222 ASP B CA 1
ATOM 4748 C C . ASP B 1 222 ? 20.594 30.844 40.656 1 34.72 222 ASP B C 1
ATOM 4750 O O . ASP B 1 222 ? 20.359 29.641 40.469 1 34.72 222 ASP B O 1
ATOM 4754 N N . ALA B 1 223 ? 19.641 31.438 41.469 1 33.41 223 ALA B N 1
ATOM 4755 C CA . ALA B 1 223 ? 18.203 31.359 41.25 1 33.41 223 ALA B CA 1
ATOM 4756 C C . ALA B 1 223 ? 17.859 31.25 39.75 1 33.41 223 ALA B C 1
ATOM 4758 O O . ALA B 1 223 ? 18.375 32.031 38.938 1 33.41 223 ALA B O 1
ATOM 4759 N N . VAL B 1 224 ? 17.703 30.094 39.281 1 36.44 224 VAL B N 1
ATOM 4760 C CA . VAL B 1 224 ? 17.078 29.828 38 1 36.44 224 VAL B CA 1
ATOM 4761 C C . VAL B 1 224 ? 15.992 30.875 37.719 1 36.44 224 VAL B C 1
ATOM 4763 O O . VAL B 1 224 ? 14.906 30.812 38.312 1 36.44 224 VAL B O 1
ATOM 4766 N N . GLY B 1 225 ? 16.016 32.125 38.156 1 32.16 225 GLY B N 1
ATOM 4767 C CA . GLY B 1 225 ? 15.016 33.125 37.781 1 32.16 225 GLY B CA 1
ATOM 4768 C C . GLY B 1 225 ? 14.477 32.938 36.375 1 32.16 225 GLY B C 1
ATOM 4769 O O . GLY B 1 225 ? 15.055 32.188 35.562 1 32.16 225 GLY B O 1
ATOM 4770 N N . ARG B 1 226 ? 13.094 33.219 36.156 1 35.69 226 ARG B N 1
ATOM 4771 C CA . ARG B 1 226 ? 12.5 33.375 34.844 1 35.69 226 ARG B CA 1
ATOM 4772 C C . ARG B 1 226 ? 13.469 34.031 33.875 1 35.69 226 ARG B C 1
ATOM 4774 O O . ARG B 1 226 ? 13.555 35.281 33.844 1 35.69 226 ARG B O 1
ATOM 4781 N N . GLU B 1 227 ? 14.727 33.969 34.031 1 35.69 227 GLU B N 1
ATOM 4782 C CA . GLU B 1 227 ? 15.672 34.781 33.25 1 35.69 227 GLU B CA 1
ATOM 4783 C C . GLU B 1 227 ? 15.102 35.125 31.891 1 35.69 227 GLU B C 1
ATOM 4785 O O . GLU B 1 227 ? 14.328 34.344 31.312 1 35.69 227 GLU B O 1
ATOM 4790 N N . GLU B 1 228 ? 14.906 36.438 31.594 1 35.94 228 GLU B N 1
ATOM 4791 C CA . GLU B 1 228 ? 14.586 37.281 30.453 1 35.94 228 GLU B CA 1
ATOM 4792 C C . GLU B 1 228 ? 15.086 36.656 29.141 1 35.94 228 GLU B C 1
ATOM 4794 O O . GLU B 1 228 ? 14.953 37.281 28.078 1 35.94 228 GLU B O 1
ATOM 4799 N N . TYR B 1 229 ? 16.203 35.938 29.188 1 34.34 229 TYR B N 1
ATOM 4800 C CA . TYR B 1 229 ? 16.875 35.562 27.953 1 34.34 229 TYR B CA 1
ATOM 4801 C C . TYR B 1 229 ? 15.93 34.781 27.031 1 34.34 229 TYR B C 1
ATOM 4803 O O . TYR B 1 229 ? 14.797 34.469 27.422 1 34.34 229 TYR B O 1
ATOM 4811 N N . MET B 1 230 ? 16.688 33.656 26.297 1 36.47 230 MET B N 1
ATOM 4812 C CA . MET B 1 230 ? 16.062 33.156 25.078 1 36.47 230 MET B CA 1
ATOM 4813 C C . MET B 1 230 ? 14.703 32.5 25.375 1 36.47 230 MET B C 1
ATOM 4815 O O . MET B 1 230 ? 14.625 31.547 26.156 1 36.47 230 MET B O 1
ATOM 4819 N N . PRO B 1 231 ? 13.633 33.25 25.547 1 40.12 231 PRO B N 1
ATOM 4820 C CA . PRO B 1 231 ? 12.297 32.688 25.719 1 40.12 231 PRO B CA 1
ATOM 4821 C C . PRO B 1 231 ? 12.18 31.266 25.141 1 40.12 231 PRO B C 1
ATOM 4823 O O . PRO B 1 231 ? 12.727 30.984 24.078 1 40.12 231 PRO B O 1
ATOM 4826 N N . THR B 1 232 ? 12.188 30.203 25.984 1 44.56 232 THR B N 1
ATOM 4827 C CA . THR B 1 232 ? 11.922 28.812 25.656 1 44.56 232 THR B CA 1
ATOM 4828 C C . THR B 1 232 ? 11.062 28.688 24.406 1 44.56 232 THR B C 1
ATOM 4830 O O . THR B 1 232 ? 11.062 27.656 23.734 1 44.56 232 THR B O 1
ATOM 4833 N N . ASP B 1 233 ? 10.078 29.641 24.344 1 43.78 233 ASP B N 1
ATOM 4834 C CA . ASP B 1 233 ? 9.133 29.547 23.219 1 43.78 233 ASP B CA 1
ATOM 4835 C C . ASP B 1 233 ? 9.852 29.703 21.891 1 43.78 233 ASP B C 1
ATOM 4837 O O . ASP B 1 233 ? 9.305 29.344 20.844 1 43.78 233 ASP B O 1
ATOM 4841 N N . LYS B 1 234 ? 11.086 30.422 21.906 1 48.59 234 LYS B N 1
ATOM 4842 C CA . LYS B 1 234 ? 11.727 30.703 20.625 1 48.59 234 LYS B CA 1
ATOM 4843 C C . LYS B 1 234 ? 12.859 29.719 20.328 1 48.59 234 LYS B C 1
ATOM 4845 O O . LYS B 1 234 ? 13.633 29.906 19.391 1 48.59 234 LYS B O 1
ATOM 4850 N N . VAL B 1 235 ? 13.172 28.859 21.234 1 50.31 235 VAL B N 1
ATOM 4851 C CA . VAL B 1 235 ? 14.328 28.016 20.938 1 50.31 235 VAL B CA 1
ATOM 4852 C C . VAL B 1 235 ? 13.992 27.062 19.797 1 50.31 235 VAL B C 1
ATOM 4854 O O . VAL B 1 235 ? 13.016 26.297 19.875 1 50.31 235 VAL B O 1
ATOM 4857 N N . ILE B 1 236 ? 14.438 27.375 18.609 1 55.47 236 ILE B N 1
ATOM 4858 C CA . ILE B 1 236 ? 14.367 26.547 17.406 1 55.47 236 ILE B CA 1
ATOM 4859 C C . ILE B 1 236 ? 15.188 25.266 17.609 1 55.47 236 ILE B C 1
ATOM 4861 O O . ILE B 1 236 ? 16.406 25.328 17.781 1 55.47 236 ILE B O 1
ATOM 4865 N N . VAL B 1 237 ? 14.617 24.234 18.203 1 59.91 237 VAL B N 1
ATOM 4866 C CA . VAL B 1 237 ? 15.281 22.938 18.219 1 59.91 237 VAL B CA 1
ATOM 4867 C C . VAL B 1 237 ? 15.953 22.688 16.875 1 59.91 237 VAL B C 1
ATOM 4869 O O . VAL B 1 237 ? 15.297 22.734 15.828 1 59.91 237 VAL B O 1
ATOM 4872 N N . PRO B 1 238 ? 17.234 22.531 16.953 1 62 238 PRO B N 1
ATOM 4873 C CA . PRO B 1 238 ? 17.938 22.328 15.68 1 62 238 PRO B CA 1
ATOM 4874 C C . PRO B 1 238 ? 17.391 21.125 14.898 1 62 238 PRO B C 1
ATOM 4876 O O . PRO B 1 238 ? 16.953 20.141 15.5 1 62 238 PRO B O 1
ATOM 4879 N N . ILE B 1 239 ? 17.078 21.312 13.664 1 70.19 239 ILE B N 1
ATOM 4880 C CA . ILE B 1 239 ? 16.641 20.297 12.703 1 70.19 239 ILE B CA 1
ATOM 4881 C C . ILE B 1 239 ? 17.5 19.047 12.852 1 70.19 239 ILE B C 1
ATOM 4883 O O . ILE B 1 239 ? 17.031 17.922 12.664 1 70.19 239 ILE B O 1
ATOM 4887 N N . VAL B 1 240 ? 18.734 19.281 13.383 1 71.19 240 VAL B N 1
ATOM 4888 C CA . VAL B 1 240 ? 19.672 18.172 13.484 1 71.19 240 VAL B CA 1
ATOM 4889 C C . VAL B 1 240 ? 19.25 17.234 14.609 1 71.19 240 VAL B C 1
ATOM 4891 O O . VAL B 1 240 ? 19.344 16.016 14.469 1 71.19 240 VAL B O 1
ATOM 4894 N N . LEU B 1 241 ? 18.75 17.766 15.664 1 73.12 241 LEU B N 1
ATOM 4895 C CA . LEU B 1 241 ? 18.328 16.922 16.781 1 73.12 241 LEU B CA 1
ATOM 4896 C C . LEU B 1 241 ? 17.094 16.094 16.406 1 73.12 241 LEU B C 1
ATOM 4898 O O . LEU B 1 241 ? 16.969 14.938 16.812 1 73.12 241 LEU B O 1
ATOM 4902 N N . ASN B 1 242 ? 16.266 16.719 15.656 1 74.12 242 ASN B N 1
ATOM 4903 C CA . ASN B 1 242 ? 15.086 16.016 15.18 1 74.12 242 ASN B CA 1
ATOM 4904 C C . ASN B 1 242 ? 15.461 14.883 14.234 1 74.12 242 ASN B C 1
ATOM 4906 O O . ASN B 1 242 ? 14.867 13.797 14.289 1 74.12 242 ASN B O 1
ATOM 4910 N N . LEU B 1 243 ? 16.359 15.102 13.422 1 75.75 243 LEU B N 1
ATOM 4911 C CA . LEU B 1 243 ? 16.797 14.086 12.469 1 75.75 243 LEU B CA 1
ATOM 4912 C C . LEU B 1 243 ? 17.469 12.922 13.195 1 75.75 243 LEU B C 1
ATOM 4914 O O . LEU B 1 243 ? 17.312 11.766 12.805 1 75.75 243 LEU B O 1
ATOM 4918 N N . LEU B 1 244 ? 18.219 13.289 14.273 1 79.06 244 LEU B N 1
ATOM 4919 C CA . LEU B 1 244 ? 18.875 12.25 15.055 1 79.06 244 LEU B CA 1
ATOM 4920 C C . LEU B 1 244 ? 17.859 11.391 15.797 1 79.06 244 LEU B C 1
ATOM 4922 O O . LEU B 1 244 ? 18.016 10.172 15.883 1 79.06 244 LEU B O 1
ATOM 4926 N N . LEU B 1 245 ? 16.859 12.047 16.312 1 80 245 LEU B N 1
ATOM 4927 C CA . LEU B 1 245 ? 15.82 11.328 17.047 1 80 245 LEU B CA 1
ATOM 4928 C C . LEU B 1 245 ? 15.07 10.367 16.125 1 80 245 LEU B C 1
ATOM 4930 O O . LEU B 1 245 ? 14.828 9.219 16.5 1 80 245 LEU B O 1
ATOM 4934 N N . ILE B 1 246 ? 14.781 10.828 14.945 1 82.19 246 ILE B N 1
ATOM 4935 C CA . ILE B 1 246 ? 14.055 9.977 14.008 1 82.19 246 ILE B CA 1
ATOM 4936 C C . ILE B 1 246 ? 14.961 8.836 13.547 1 82.19 246 ILE B C 1
ATOM 4938 O O . ILE B 1 246 ? 14.508 7.703 13.375 1 82.19 246 ILE B O 1
ATOM 4942 N N . SER B 1 247 ? 16.234 9.125 13.328 1 84.06 247 SER B N 1
ATOM 4943 C CA . SER B 1 247 ? 17.188 8.102 12.914 1 84.06 247 SER B CA 1
ATOM 4944 C C . SER B 1 247 ? 17.344 7.023 13.984 1 84.06 247 SER B C 1
ATOM 4946 O O . SER B 1 247 ? 17.391 5.832 13.672 1 84.06 247 SER B O 1
ATOM 4948 N N . PHE B 1 248 ? 17.359 7.48 15.188 1 87.44 248 PHE B N 1
ATOM 4949 C CA . PHE B 1 248 ? 17.469 6.527 16.281 1 87.44 248 PHE B CA 1
ATOM 4950 C C . PHE B 1 248 ? 16.203 5.668 16.375 1 87.44 248 PHE B C 1
ATOM 4952 O O . PHE B 1 248 ? 16.297 4.457 16.594 1 87.44 248 PHE B O 1
ATOM 4959 N N . TYR B 1 249 ? 15.109 6.297 16.203 1 88.94 249 TYR B N 1
ATOM 4960 C CA . TYR B 1 249 ? 13.844 5.566 16.234 1 88.94 249 TYR B CA 1
ATOM 4961 C C . TYR B 1 249 ? 13.766 4.559 15.102 1 88.94 249 TYR B C 1
ATOM 4963 O O . TYR B 1 249 ? 13.289 3.434 15.289 1 88.94 249 TYR B O 1
ATOM 4971 N N . ILE B 1 250 ? 14.211 4.922 13.984 1 88.69 250 ILE B N 1
ATOM 4972 C CA . ILE B 1 250 ? 14.211 4.031 12.828 1 88.69 250 ILE B CA 1
ATOM 4973 C C . ILE B 1 250 ? 15.164 2.865 13.07 1 88.69 250 ILE B C 1
ATOM 4975 O O . ILE B 1 250 ? 14.852 1.72 12.734 1 88.69 250 ILE B O 1
ATOM 4979 N N . LEU B 1 251 ? 16.312 3.133 13.672 1 90 251 LEU B N 1
ATOM 4980 C CA . LEU B 1 251 ? 17.297 2.088 13.961 1 90 251 LEU B CA 1
ATOM 4981 C C . LEU B 1 251 ? 16.75 1.1 14.984 1 90 251 LEU B C 1
ATOM 4983 O O . LEU B 1 251 ? 16.953 -0.109 14.859 1 90 251 LEU B O 1
ATOM 4987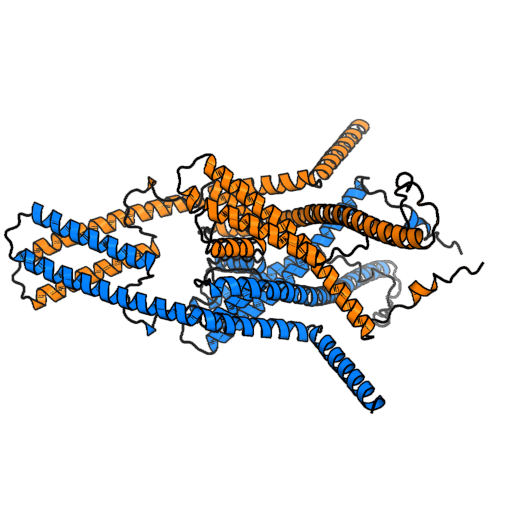 N N . LEU B 1 252 ? 16.078 1.619 15.969 1 90.88 252 LEU B N 1
ATOM 4988 C CA . LEU B 1 252 ? 15.477 0.75 16.969 1 90.88 252 LEU B CA 1
ATOM 4989 C C . LEU B 1 252 ? 14.43 -0.164 16.344 1 90.88 252 LEU B C 1
ATOM 4991 O O . LEU B 1 252 ? 14.352 -1.349 16.688 1 90.88 252 LEU B O 1
ATOM 4995 N N . GLY B 1 253 ? 13.68 0.439 15.508 1 90 253 GLY B N 1
ATOM 4996 C CA . GLY B 1 253 ? 12.695 -0.378 14.812 1 90 253 GLY B CA 1
ATOM 4997 C C . GLY B 1 253 ? 13.32 -1.411 13.898 1 90 253 GLY B C 1
ATOM 4998 O O . GLY B 1 253 ? 12.852 -2.549 13.82 1 90 253 GLY B O 1
ATOM 4999 N N . SER B 1 254 ? 14.398 -1.018 13.219 1 91.31 254 SER B N 1
ATOM 5000 C CA . SER B 1 254 ? 15.078 -1.926 12.305 1 91.31 254 SER B CA 1
ATOM 5001 C C . SER B 1 254 ? 15.656 -3.127 13.039 1 91.31 254 SER B C 1
ATOM 5003 O O . SER B 1 254 ? 15.57 -4.258 12.562 1 91.31 254 SER B O 1
ATOM 5005 N N . LEU B 1 255 ? 16.172 -2.92 14.195 1 91.31 255 LEU B N 1
ATOM 5006 C CA . LEU B 1 255 ? 16.734 -4.004 14.984 1 91.31 255 LEU B CA 1
ATOM 5007 C C . LEU B 1 255 ? 15.641 -4.918 15.523 1 91.31 255 LEU B C 1
ATOM 5009 O O . LEU B 1 255 ? 15.781 -6.141 15.516 1 91.31 255 LEU B O 1
ATOM 5013 N N . MET B 1 256 ? 14.594 -4.348 15.945 1 89.12 256 MET B N 1
ATOM 5014 C CA . MET B 1 256 ? 13.477 -5.121 16.469 1 89.12 256 MET B CA 1
ATOM 5015 C C . MET B 1 256 ? 12.875 -6.016 15.398 1 89.12 256 MET B C 1
ATOM 5017 O O . MET B 1 256 ? 12.656 -7.207 15.617 1 89.12 256 MET B O 1
ATOM 5021 N N . PHE B 1 257 ? 12.688 -5.457 14.203 1 89.06 257 PHE B N 1
ATOM 5022 C CA . PHE B 1 257 ? 12.047 -6.227 13.141 1 89.06 257 PHE B CA 1
ATOM 5023 C C . PHE B 1 257 ? 13.031 -7.215 12.523 1 89.06 257 PHE B C 1
ATOM 5025 O O . PHE B 1 257 ? 12.625 -8.273 12.039 1 89.06 257 PHE B O 1
ATOM 5032 N N . SER B 1 258 ? 14.312 -6.805 12.531 1 89.31 258 SER B N 1
ATOM 5033 C CA . SER B 1 258 ? 15.305 -7.766 12.062 1 89.31 258 SER B CA 1
ATOM 5034 C C . SER B 1 258 ? 15.336 -9.008 12.953 1 89.31 258 SER B C 1
ATOM 5036 O O . SER B 1 258 ? 15.43 -10.133 12.453 1 89.31 258 SER B O 1
ATOM 5038 N N . TYR B 1 259 ? 15.125 -8.852 14.219 1 85.94 259 TYR B N 1
ATOM 5039 C CA . TYR B 1 259 ? 15.148 -9.953 15.172 1 85.94 259 TYR B CA 1
ATOM 5040 C C . TYR B 1 259 ? 13.844 -10.734 15.133 1 85.94 259 TYR B C 1
ATOM 5042 O O . TYR B 1 259 ? 13.852 -11.969 15.172 1 85.94 259 TYR B O 1
ATOM 5050 N N . TRP B 1 260 ? 12.742 -10.086 15.008 1 83.12 260 TRP B N 1
ATOM 5051 C CA . TRP B 1 260 ? 11.438 -10.734 15.055 1 83.12 260 TRP B CA 1
ATOM 5052 C C . TRP B 1 260 ? 11.125 -11.438 13.742 1 83.12 260 TRP B C 1
ATOM 5054 O O . TRP B 1 260 ? 10.57 -12.539 13.727 1 83.12 260 TRP B O 1
ATOM 5064 N N . GLU B 1 261 ? 11.469 -10.828 12.555 1 84.62 261 GLU B N 1
ATOM 5065 C CA . GLU B 1 261 ? 11.047 -11.336 11.25 1 84.62 261 GLU B CA 1
ATOM 5066 C C . GLU B 1 261 ? 12.219 -11.945 10.492 1 84.62 261 GLU B C 1
ATOM 5068 O O . GLU B 1 261 ? 12.047 -12.477 9.391 1 84.62 261 GLU B O 1
ATOM 5073 N N . GLU B 1 262 ? 13.484 -11.914 11 1 84.88 262 GLU B N 1
ATOM 5074 C CA . GLU B 1 262 ? 14.68 -12.477 10.375 1 84.88 262 GLU B CA 1
ATOM 5075 C C . GLU B 1 262 ? 14.961 -11.812 9.031 1 84.88 262 GLU B C 1
ATOM 5077 O O . GLU B 1 262 ? 15.281 -12.492 8.047 1 84.88 262 GLU B O 1
ATOM 5082 N N . TRP B 1 263 ? 14.617 -10.594 8.898 1 87.81 263 TRP B N 1
ATOM 5083 C CA . TRP B 1 263 ? 14.953 -9.82 7.711 1 87.81 263 TRP B CA 1
ATOM 5084 C C . TRP B 1 263 ? 16.375 -9.281 7.801 1 87.81 263 TRP B C 1
ATOM 5086 O O . TRP B 1 263 ? 16.953 -9.219 8.891 1 87.81 263 TRP B O 1
ATOM 5096 N N . ASP B 1 264 ? 16.953 -8.984 6.711 1 90.31 264 ASP B N 1
ATOM 5097 C CA . ASP B 1 264 ? 18.234 -8.289 6.715 1 90.31 264 ASP B CA 1
ATOM 5098 C C . ASP B 1 264 ? 18.094 -6.879 7.293 1 90.31 264 ASP B C 1
ATOM 5100 O O . ASP B 1 264 ? 16.984 -6.328 7.336 1 90.31 264 ASP B O 1
ATOM 5104 N N . LEU B 1 265 ? 19.109 -6.387 7.797 1 89.88 265 LEU B N 1
ATOM 5105 C CA . LEU B 1 265 ? 19.078 -5.094 8.477 1 89.88 265 LEU B CA 1
ATOM 5106 C C . LEU B 1 265 ? 18.672 -3.984 7.516 1 89.88 265 LEU B C 1
ATOM 5108 O O . LEU B 1 265 ? 17.922 -3.084 7.887 1 89.88 265 LEU B O 1
ATOM 5112 N N . VAL B 1 266 ? 19.109 -4.074 6.34 1 89.44 266 VAL B N 1
ATOM 5113 C CA . VAL B 1 266 ? 18.797 -3.035 5.363 1 89.44 266 VAL B CA 1
ATOM 5114 C C . VAL B 1 266 ? 17.312 -3.104 5 1 89.44 266 VAL B C 1
ATOM 5116 O O . VAL B 1 266 ? 16.641 -2.074 4.91 1 89.44 266 VAL B O 1
ATOM 5119 N N . SER B 1 267 ? 16.859 -4.312 4.848 1 92.19 267 SER B N 1
ATOM 5120 C CA . SER B 1 267 ? 15.445 -4.496 4.527 1 92.19 267 SER B CA 1
ATOM 5121 C C . SER B 1 267 ? 14.547 -4.066 5.688 1 92.19 267 SER B C 1
ATOM 5123 O O . SER B 1 267 ? 13.461 -3.533 5.473 1 92.19 267 SER B O 1
ATOM 5125 N N . SER B 1 268 ? 15.086 -4.281 6.863 1 92.5 268 SER B N 1
ATOM 5126 C CA . SER B 1 268 ? 14.312 -3.859 8.031 1 92.5 268 SER B CA 1
ATOM 5127 C C . SER B 1 268 ? 14.289 -2.34 8.156 1 92.5 268 SER B C 1
ATOM 5129 O O . SER B 1 268 ? 13.273 -1.76 8.539 1 92.5 268 SER B O 1
ATOM 5131 N N . ALA B 1 269 ? 15.414 -1.749 7.875 1 91.38 269 ALA B N 1
ATOM 5132 C CA . ALA B 1 269 ? 15.461 -0.29 7.906 1 91.38 269 ALA B CA 1
ATOM 5133 C C . ALA B 1 269 ? 14.562 0.315 6.832 1 91.38 269 ALA B C 1
ATOM 5135 O O . ALA B 1 269 ? 13.883 1.315 7.074 1 91.38 269 ALA B O 1
ATOM 5136 N N . TYR B 1 270 ? 14.617 -0.346 5.688 1 93.12 270 TYR B N 1
ATOM 5137 C CA . TYR B 1 270 ? 13.742 0.061 4.594 1 93.12 270 TYR B CA 1
ATOM 5138 C C . TYR B 1 270 ? 12.273 -0.057 4.992 1 93.12 270 TYR B C 1
ATOM 5140 O O . TYR B 1 270 ? 11.492 0.869 4.777 1 93.12 270 TYR B O 1
ATOM 5148 N N . PHE B 1 271 ? 11.93 -1.095 5.621 1 92.88 271 PHE B N 1
ATOM 5149 C CA . PHE B 1 271 ? 10.562 -1.331 6.059 1 92.88 271 PHE B CA 1
ATOM 5150 C C . PHE B 1 271 ? 10.133 -0.289 7.086 1 92.88 271 PHE B C 1
ATOM 5152 O O . PHE B 1 271 ? 9.039 0.275 6.984 1 92.88 271 PHE B O 1
ATOM 5159 N N . THR B 1 272 ? 10.961 -0.07 8.008 1 92.25 272 THR B N 1
ATOM 5160 C CA . THR B 1 272 ? 10.633 0.87 9.078 1 92.25 272 THR B CA 1
ATOM 5161 C C . THR B 1 272 ? 10.477 2.283 8.523 1 92.25 272 THR B C 1
ATOM 5163 O O . THR B 1 272 ? 9.562 3.008 8.906 1 92.25 272 THR B O 1
ATOM 5166 N N . PHE B 1 273 ? 11.312 2.697 7.656 1 91.06 273 PHE B N 1
ATOM 5167 C CA . PHE B 1 273 ? 11.227 4.023 7.059 1 91.06 273 PHE B CA 1
ATOM 5168 C C . PHE B 1 273 ? 9.945 4.172 6.254 1 91.06 273 PHE B C 1
ATOM 5170 O O . PHE B 1 273 ? 9.234 5.176 6.375 1 91.06 273 PHE B O 1
ATOM 5177 N N . VAL B 1 274 ? 9.672 3.152 5.438 1 92.56 274 VAL B N 1
ATOM 5178 C CA . VAL B 1 274 ? 8.5 3.166 4.57 1 92.56 274 VAL B CA 1
ATOM 5179 C C . VAL B 1 274 ? 7.23 3.174 5.418 1 92.56 274 VAL B C 1
ATOM 5181 O O . VAL B 1 274 ? 6.242 3.816 5.059 1 92.56 274 VAL B O 1
ATOM 5184 N N . THR B 1 275 ? 7.293 2.516 6.531 1 92.25 275 THR B N 1
ATOM 5185 C CA . THR B 1 275 ? 6.137 2.447 7.414 1 92.25 275 THR B CA 1
ATOM 5186 C C . THR B 1 275 ? 5.953 3.762 8.172 1 92.25 275 THR B C 1
ATOM 5188 O O . THR B 1 275 ? 4.84 4.289 8.25 1 92.25 275 THR B O 1
ATOM 5191 N N . LEU B 1 276 ? 7.023 4.328 8.672 1 90.19 276 LEU B N 1
ATOM 5192 C CA . LEU B 1 276 ? 6.922 5.543 9.469 1 90.19 276 LEU B CA 1
ATOM 5193 C C . LEU B 1 276 ? 6.609 6.75 8.594 1 90.19 276 LEU B C 1
ATOM 5195 O O . LEU B 1 276 ? 5.969 7.699 9.047 1 90.19 276 LEU B O 1
ATOM 5199 N N . SER B 1 277 ? 7.051 6.738 7.375 1 88.69 277 SER B N 1
ATOM 5200 C CA . SER B 1 277 ? 6.727 7.812 6.441 1 88.69 277 SER B CA 1
ATOM 5201 C C . SER B 1 277 ? 5.348 7.609 5.824 1 88.69 277 SER B C 1
ATOM 5203 O O . SER B 1 277 ? 4.906 8.414 4.996 1 88.69 277 SER B O 1
ATOM 5205 N N . THR B 1 278 ? 4.602 6.547 6.121 1 90.5 278 THR B N 1
ATOM 5206 C CA . THR B 1 278 ? 3.242 6.188 5.734 1 90.5 278 THR B CA 1
ATOM 5207 C C . THR B 1 278 ? 3.162 5.914 4.234 1 90.5 278 THR B C 1
ATOM 5209 O O . THR B 1 278 ? 2.098 6.055 3.629 1 90.5 278 THR B O 1
ATOM 5212 N N . ILE B 1 279 ? 4.324 5.645 3.535 1 92.12 279 ILE B N 1
ATOM 5213 C CA . ILE B 1 279 ? 4.297 5.211 2.143 1 92.12 279 ILE B CA 1
ATOM 5214 C C . ILE B 1 279 ? 3.623 3.844 2.041 1 92.12 279 ILE B C 1
ATOM 5216 O O . ILE B 1 279 ? 2.684 3.666 1.262 1 92.12 279 ILE B O 1
ATOM 5220 N N . GLY B 1 280 ? 4.086 2.848 2.826 1 91.25 280 GLY B N 1
ATOM 5221 C CA . GLY B 1 280 ? 3.449 1.55 2.99 1 91.25 280 GLY B CA 1
ATOM 5222 C C . GLY B 1 280 ? 3.338 0.772 1.692 1 91.25 280 GLY B C 1
ATOM 5223 O O . GLY B 1 280 ? 2.238 0.409 1.271 1 91.25 280 GLY B O 1
ATOM 5224 N N . PHE B 1 281 ? 4.34 0.288 1.114 1 90.31 281 PHE B N 1
ATOM 5225 C CA . PHE B 1 281 ? 4.32 -0.483 -0.123 1 90.31 281 PHE B CA 1
ATOM 5226 C C . PHE B 1 281 ? 3.652 -1.836 0.092 1 90.31 281 PHE B C 1
ATOM 5228 O O . PHE B 1 281 ? 3.051 -2.391 -0.83 1 90.31 281 PHE B O 1
ATOM 5235 N N . GLY B 1 282 ? 3.793 -2.344 1.257 1 87.56 282 GLY B N 1
ATOM 5236 C CA . GLY B 1 282 ? 3.188 -3.631 1.562 1 87.56 282 GLY B CA 1
ATOM 5237 C C . GLY B 1 282 ? 4.059 -4.809 1.168 1 87.56 282 GLY B C 1
ATOM 5238 O O . GLY B 1 282 ? 3.611 -5.957 1.207 1 87.56 282 GLY B O 1
ATOM 5239 N N . ASP B 1 283 ? 5.289 -4.555 0.65 1 86.19 283 ASP B N 1
ATOM 5240 C CA . ASP B 1 283 ? 6.203 -5.648 0.325 1 86.19 283 ASP B CA 1
ATOM 5241 C C . ASP B 1 283 ? 6.656 -6.379 1.587 1 86.19 283 ASP B C 1
ATOM 5243 O O . ASP B 1 283 ? 6.84 -7.598 1.571 1 86.19 283 ASP B O 1
ATOM 5247 N N . TYR B 1 284 ? 6.824 -5.621 2.619 1 85.81 284 TYR B N 1
ATOM 5248 C CA . TYR B 1 284 ? 7.098 -6.184 3.938 1 85.81 284 TYR B CA 1
ATOM 5249 C C . TYR B 1 284 ? 5.984 -5.84 4.918 1 85.81 284 TYR B C 1
ATOM 5251 O O . TYR B 1 284 ? 5.586 -4.68 5.035 1 85.81 284 TYR B O 1
ATOM 5259 N N . VAL B 1 285 ? 5.352 -6.883 5.379 1 81.31 285 VAL B N 1
ATOM 5260 C CA . VAL B 1 285 ? 4.293 -6.672 6.359 1 81.31 285 VAL B CA 1
ATOM 5261 C C . VAL B 1 285 ? 4.641 -7.383 7.664 1 81.31 285 VAL B C 1
ATOM 5263 O O . VAL B 1 285 ? 5.117 -8.523 7.648 1 81.31 285 VAL B O 1
ATOM 5266 N N . PRO B 1 286 ? 4.477 -6.629 8.68 1 78.94 286 PRO B N 1
ATOM 5267 C CA . PRO B 1 286 ? 4.777 -7.285 9.961 1 78.94 286 PRO B CA 1
ATOM 5268 C C . PRO B 1 286 ? 3.812 -8.422 10.281 1 78.94 286 PRO B C 1
ATOM 5270 O O . PRO B 1 286 ? 2.621 -8.336 9.969 1 78.94 286 PRO B O 1
ATOM 5273 N N . GLY B 1 287 ? 4.23 -9.555 10.844 1 68.62 287 GLY B N 1
ATOM 5274 C CA . GLY B 1 287 ? 3.357 -10.594 11.359 1 68.62 287 GLY B CA 1
ATOM 5275 C C . GLY B 1 287 ? 3.367 -11.859 10.523 1 68.62 287 GLY B C 1
ATOM 5276 O O . GLY B 1 287 ? 2.854 -12.891 10.945 1 68.62 287 GLY B O 1
ATOM 5277 N N . ASN B 1 288 ? 3.809 -11.68 9.234 1 61.62 288 ASN B N 1
ATOM 5278 C CA . ASN B 1 288 ? 3.727 -12.875 8.398 1 61.62 288 ASN B CA 1
ATOM 5279 C C . ASN B 1 288 ? 4.504 -14.039 9 1 61.62 288 ASN B C 1
ATOM 5281 O O . ASN B 1 288 ? 4.082 -15.188 8.906 1 61.62 288 ASN B O 1
ATOM 5285 N N . SER B 1 289 ? 5.605 -13.695 9.633 1 56.31 289 SER B N 1
ATOM 5286 C CA . SER B 1 289 ? 6.41 -14.789 10.164 1 56.31 289 SER B CA 1
ATOM 5287 C C . SER B 1 289 ? 5.91 -15.234 11.531 1 56.31 289 SER B C 1
ATOM 5289 O O . SER B 1 289 ? 6.02 -16.406 11.883 1 56.31 289 SER B O 1
ATOM 5291 N N . PHE B 1 290 ? 5.371 -14.25 12.305 1 56.03 290 PHE B N 1
ATOM 5292 C CA . PHE B 1 290 ? 5.016 -14.633 13.664 1 56.03 290 PHE B CA 1
ATOM 5293 C C . PHE B 1 290 ? 3.617 -15.234 13.719 1 56.03 290 PHE B C 1
ATOM 5295 O O . PHE B 1 290 ? 3.297 -16 14.625 1 56.03 290 PHE B O 1
ATOM 5302 N N . MET B 1 291 ? 2.799 -14.672 12.797 1 52.69 291 MET B N 1
ATOM 5303 C CA . MET B 1 291 ? 1.406 -15.102 12.891 1 52.69 291 MET B CA 1
ATOM 5304 C C . MET B 1 291 ? 1.254 -16.547 12.445 1 52.69 291 MET B C 1
ATOM 5306 O O . MET B 1 291 ? 0.197 -17.156 12.641 1 52.69 291 MET B O 1
ATOM 5310 N N . ASP B 1 292 ? 2.209 -16.875 11.43 1 49.75 292 ASP B N 1
ATOM 5311 C CA . ASP B 1 292 ? 2.141 -18.281 11.078 1 49.75 292 ASP B CA 1
ATOM 5312 C C . ASP B 1 292 ? 2.146 -19.156 12.32 1 49.75 292 ASP B C 1
ATOM 5314 O O . ASP B 1 292 ? 1.763 -20.328 12.266 1 49.75 292 ASP B O 1
ATOM 5318 N N . TYR B 1 293 ? 2.951 -18.703 13.227 1 47.12 293 TYR B N 1
ATOM 5319 C CA . TYR B 1 293 ? 2.879 -19.625 14.352 1 47.12 293 TYR B CA 1
ATOM 5320 C C . TYR B 1 293 ? 1.496 -19.609 14.992 1 47.12 293 TYR B C 1
ATOM 5322 O O . TYR B 1 293 ? 0.796 -18.594 14.93 1 47.12 293 TYR B O 1
ATOM 5330 N N . LYS B 1 294 ? 1.008 -20.688 15.633 1 46.53 294 LYS B N 1
ATOM 5331 C CA . LYS B 1 294 ? -0.221 -20.953 16.375 1 46.53 294 LYS B CA 1
ATOM 5332 C C . LYS B 1 294 ? -0.689 -19.719 17.141 1 46.53 294 LYS B C 1
ATOM 5334 O O . LYS B 1 294 ? 0.128 -18.969 17.656 1 46.53 294 LYS B O 1
ATOM 5339 N N . GLN B 1 295 ? -2.014 -19.219 16.766 1 53.53 295 GLN B N 1
ATOM 5340 C CA . GLN B 1 295 ? -2.914 -18.297 17.453 1 53.53 295 GLN B CA 1
ATOM 5341 C C . GLN B 1 295 ? -2.475 -18.062 18.891 1 53.53 295 GLN B C 1
ATOM 5343 O O . GLN B 1 295 ? -3.021 -18.672 19.828 1 53.53 295 GLN B O 1
ATOM 5348 N N . GLY B 1 296 ? -1.159 -17.922 19.078 1 56.91 296 GLY B N 1
ATOM 5349 C CA . GLY B 1 296 ? -0.919 -17.797 20.5 1 56.91 296 GLY B CA 1
ATOM 5350 C C . GLY B 1 296 ? -0.885 -16.359 20.984 1 56.91 296 GLY B C 1
ATOM 5351 O O . GLY B 1 296 ? -0.951 -15.43 20.188 1 56.91 296 GLY B O 1
ATOM 5352 N N . THR B 1 297 ? -1.104 -16.156 22.203 1 64.44 297 THR B N 1
ATOM 5353 C CA . THR B 1 297 ? -1.059 -14.93 23 1 64.44 297 THR B CA 1
ATOM 5354 C C . THR B 1 297 ? 0.183 -14.109 22.672 1 64.44 297 THR B C 1
ATOM 5356 O O . THR B 1 297 ? 0.122 -12.883 22.594 1 64.44 297 THR B O 1
ATOM 5359 N N . SER B 1 298 ? 1.209 -14.805 22.188 1 73.44 298 SER B N 1
ATOM 5360 C CA . SER B 1 298 ? 2.453 -14.094 21.906 1 73.44 298 SER B CA 1
ATOM 5361 C C . SER B 1 298 ? 2.381 -13.352 20.578 1 73.44 298 SER B C 1
ATOM 5363 O O . SER B 1 298 ? 2.883 -12.227 20.469 1 73.44 298 SER B O 1
ATOM 5365 N N . SER B 1 299 ? 1.678 -13.883 19.641 1 74.94 299 SER B N 1
ATOM 5366 C CA . SER B 1 299 ? 1.55 -13.242 18.328 1 74.94 299 SER B CA 1
ATOM 5367 C C . SER B 1 299 ? 0.682 -11.992 18.406 1 74.94 299 SER B C 1
ATOM 5369 O O . SER B 1 299 ? 0.99 -10.977 17.781 1 74.94 299 SER B O 1
ATOM 5371 N N . SER B 1 300 ? -0.262 -12.125 19.266 1 75.75 300 SER B N 1
ATOM 5372 C CA . SER B 1 300 ? -1.146 -10.977 19.438 1 75.75 300 SER B CA 1
ATOM 5373 C C . SER B 1 300 ? -0.432 -9.828 20.141 1 75.75 300 SER B C 1
ATOM 5375 O O . SER B 1 300 ? -0.651 -8.664 19.812 1 75.75 300 SER B O 1
ATOM 5377 N N . LEU B 1 301 ? 0.464 -10.188 21 1 77.81 301 LEU B N 1
ATOM 5378 C CA . LEU B 1 301 ? 1.204 -9.164 21.719 1 77.81 301 LEU B CA 1
ATOM 5379 C C . LEU B 1 301 ? 2.217 -8.469 20.812 1 77.81 301 LEU B C 1
ATOM 5381 O O . LEU B 1 301 ? 2.43 -7.262 20.922 1 77.81 301 LEU B O 1
ATOM 5385 N N . LYS B 1 302 ? 2.771 -9.234 19.984 1 82.38 302 LYS B N 1
ATOM 5386 C CA . LYS B 1 302 ? 3.729 -8.641 19.047 1 82.38 302 LYS B CA 1
ATOM 5387 C C . LYS B 1 302 ? 3.033 -7.703 18.062 1 82.38 302 LYS B C 1
ATOM 5389 O O . LYS B 1 302 ? 3.586 -6.66 17.703 1 82.38 302 LYS B O 1
ATOM 5394 N N . MET B 1 303 ? 1.826 -8.086 17.766 1 82.62 303 MET B N 1
ATOM 5395 C CA . MET B 1 303 ? 1.07 -7.23 16.844 1 82.62 303 MET B CA 1
ATOM 5396 C C . MET B 1 303 ? 0.691 -5.918 17.531 1 82.62 303 MET B C 1
ATOM 5398 O O . MET B 1 303 ? 0.744 -4.855 16.906 1 82.62 303 MET B O 1
ATOM 5402 N N . LEU B 1 304 ? 0.371 -6.066 18.75 1 81.75 304 LEU B N 1
ATOM 5403 C CA . LEU B 1 304 ? 0.028 -4.867 19.516 1 81.75 304 LEU B CA 1
ATOM 5404 C C . LEU B 1 304 ? 1.247 -3.965 19.688 1 81.75 304 LEU B C 1
ATOM 5406 O O . LEU B 1 304 ? 1.139 -2.742 19.578 1 81.75 304 LEU B O 1
ATOM 5410 N N . ALA B 1 305 ? 2.35 -4.602 19.906 1 83.38 305 ALA B N 1
ATOM 5411 C CA . ALA B 1 305 ? 3.588 -3.84 20.047 1 83.38 305 ALA B CA 1
ATOM 5412 C C . ALA B 1 305 ? 3.947 -3.135 18.734 1 83.38 305 ALA B C 1
ATOM 5414 O O . ALA B 1 305 ? 4.445 -2.006 18.75 1 83.38 305 ALA B O 1
ATOM 5415 N N . CYS B 1 306 ? 3.705 -3.797 17.672 1 85.44 306 CYS B N 1
ATOM 5416 C CA . CYS B 1 306 ? 3.963 -3.197 16.375 1 85.44 306 CYS B CA 1
ATOM 5417 C C . CYS B 1 306 ? 3.047 -2.004 16.125 1 85.44 306 CYS B C 1
ATOM 5419 O O . CYS B 1 306 ? 3.494 -0.963 15.648 1 85.44 306 CYS B O 1
ATOM 5421 N N . CYS B 1 307 ? 1.815 -2.154 16.547 1 85.44 307 CYS B N 1
ATOM 5422 C CA . CYS B 1 307 ? 0.865 -1.062 16.375 1 85.44 307 CYS B CA 1
ATOM 5423 C C . CYS B 1 307 ? 1.261 0.147 17.219 1 85.44 307 CYS B C 1
ATOM 5425 O O . CYS B 1 307 ? 1.198 1.283 16.734 1 85.44 307 CYS B O 1
ATOM 5427 N N . LEU B 1 308 ? 1.712 -0.115 18.359 1 84 308 LEU B N 1
ATOM 5428 C CA . LEU B 1 308 ? 2.145 0.968 19.234 1 84 308 LEU B CA 1
ATOM 5429 C C . LEU B 1 308 ? 3.404 1.635 18.688 1 84 308 LEU B C 1
ATOM 5431 O O . LEU B 1 308 ? 3.529 2.861 18.734 1 84 308 LEU B O 1
ATOM 5435 N N . TYR B 1 309 ? 4.332 0.812 18.266 1 88.25 309 TYR B N 1
ATOM 5436 C CA . TYR B 1 309 ? 5.547 1.342 17.656 1 88.25 309 TYR B CA 1
ATOM 5437 C C . TYR B 1 309 ? 5.219 2.252 16.484 1 88.25 309 TYR B C 1
ATOM 5439 O O . TYR B 1 309 ? 5.809 3.324 16.344 1 88.25 309 TYR B O 1
ATOM 5447 N N . VAL B 1 310 ? 4.27 1.831 15.719 1 86.44 310 VAL B N 1
ATOM 5448 C CA . VAL B 1 310 ? 3.916 2.572 14.516 1 86.44 310 VAL B CA 1
ATOM 5449 C C . VAL B 1 310 ? 3.242 3.887 14.891 1 86.44 310 VAL B C 1
ATOM 5451 O O . VAL B 1 310 ? 3.574 4.941 14.352 1 86.44 310 VAL B O 1
ATOM 5454 N N . VAL B 1 311 ? 2.363 3.836 15.836 1 84.31 311 VAL B N 1
ATOM 5455 C CA . VAL B 1 311 ? 1.617 5.031 16.219 1 84.31 311 VAL B CA 1
ATOM 5456 C C . VAL B 1 311 ? 2.559 6.051 16.859 1 84.31 311 VAL B C 1
ATOM 5458 O O . VAL B 1 311 ? 2.516 7.238 16.531 1 84.31 311 VAL B O 1
ATOM 5461 N N . PHE B 1 312 ? 3.471 5.559 17.656 1 84.06 312 PHE B N 1
ATOM 5462 C CA . PHE B 1 312 ? 4.422 6.453 18.312 1 84.06 312 PHE B CA 1
ATOM 5463 C C . PHE B 1 312 ? 5.418 7.012 17.312 1 84.06 312 PHE B C 1
ATOM 5465 O O . PHE B 1 312 ? 5.832 8.164 17.406 1 84.06 312 PHE B O 1
ATOM 5472 N N . GLY B 1 313 ? 5.836 6.145 16.484 1 86.56 313 GLY B N 1
ATOM 5473 C CA . GLY B 1 313 ? 6.746 6.602 15.453 1 86.56 313 GLY B CA 1
ATOM 5474 C C . GLY B 1 313 ? 6.141 7.668 14.555 1 86.56 313 GLY B C 1
ATOM 5475 O O . GLY B 1 313 ? 6.809 8.641 14.203 1 86.56 313 GLY B O 1
ATOM 5476 N N . MET B 1 314 ? 4.879 7.539 14.25 1 86.31 314 MET B N 1
ATOM 5477 C CA . MET B 1 314 ? 4.195 8.516 13.406 1 86.31 314 MET B CA 1
ATOM 5478 C C . MET B 1 314 ? 4.062 9.852 14.133 1 86.31 314 MET B C 1
ATOM 5480 O O . MET B 1 314 ? 4.145 10.914 13.508 1 86.31 314 MET B O 1
ATOM 5484 N N . ALA B 1 315 ? 3.822 9.758 15.359 1 82.56 315 ALA B N 1
ATOM 5485 C CA . ALA B 1 315 ? 3.738 10.977 16.156 1 82.56 315 ALA B CA 1
ATOM 5486 C C . ALA B 1 315 ? 5.066 11.727 16.141 1 82.56 315 ALA B C 1
ATOM 5488 O O . ALA B 1 315 ? 5.094 12.961 16.031 1 82.56 315 ALA B O 1
ATOM 5489 N N . LEU B 1 316 ? 6.07 10.969 16.188 1 82.25 316 LEU B N 1
ATOM 5490 C CA . LEU B 1 316 ? 7.406 11.562 16.188 1 82.25 316 LEU B CA 1
ATOM 5491 C C . LEU B 1 316 ? 7.723 12.203 14.844 1 82.25 316 LEU B C 1
ATOM 5493 O O . LEU B 1 316 ? 8.25 13.312 14.789 1 82.25 316 LEU B O 1
ATOM 5497 N N . VAL B 1 317 ? 7.441 11.508 13.836 1 80.81 317 VAL B N 1
ATOM 5498 C CA . VAL B 1 317 ? 7.719 12.023 12.5 1 80.81 317 VAL B CA 1
ATOM 5499 C C . VAL B 1 317 ? 6.855 13.25 12.227 1 80.81 317 VAL B C 1
ATOM 5501 O O . VAL B 1 317 ? 7.32 14.219 11.625 1 80.81 317 VAL B O 1
ATOM 5504 N N . SER B 1 318 ? 5.645 13.18 12.617 1 73.06 318 SER B N 1
ATOM 5505 C CA . SER B 1 318 ? 4.746 14.32 12.438 1 73.06 318 SER B CA 1
ATOM 5506 C C . SER B 1 318 ? 5.27 15.555 13.164 1 73.06 318 SER B C 1
ATOM 5508 O O . SER B 1 318 ? 5.199 16.672 12.633 1 73.06 318 SER B O 1
ATOM 5510 N N . MET B 1 319 ? 5.75 15.32 14.312 1 75.94 319 MET B N 1
ATOM 5511 C CA . MET B 1 319 ? 6.344 16.422 15.078 1 75.94 319 MET B CA 1
ATOM 5512 C C . MET B 1 319 ? 7.547 17 14.344 1 75.94 319 MET B C 1
ATOM 5514 O O . MET B 1 319 ? 7.707 18.219 14.281 1 75.94 319 MET B O 1
ATOM 5518 N N . CYS B 1 320 ? 8.32 16.094 13.797 1 73.69 320 CYS B N 1
ATOM 5519 C CA . CYS B 1 320 ? 9.516 16.531 13.086 1 73.69 320 CYS B CA 1
ATOM 5520 C C . CYS B 1 320 ? 9.148 17.297 11.82 1 73.69 320 CYS B C 1
ATOM 5522 O O . CYS B 1 320 ? 9.781 18.297 11.492 1 73.69 320 CYS B O 1
ATOM 5524 N N . ILE B 1 321 ? 8.18 16.812 11.156 1 68.12 321 ILE B N 1
ATOM 5525 C CA . ILE B 1 321 ? 7.754 17.469 9.922 1 68.12 321 ILE B CA 1
ATOM 5526 C C . ILE B 1 321 ? 7.199 18.859 10.234 1 68.12 321 ILE B C 1
ATOM 5528 O O . ILE B 1 321 ? 7.496 19.828 9.531 1 68.12 321 ILE B O 1
ATOM 5532 N N . ASN B 1 322 ? 6.477 18.984 11.281 1 64.81 322 ASN B N 1
ATOM 5533 C CA . ASN B 1 322 ? 5.93 20.281 11.688 1 64.81 322 ASN B CA 1
ATOM 5534 C C . ASN B 1 322 ? 7.035 21.266 12.055 1 64.81 322 ASN B C 1
ATOM 5536 O O . ASN B 1 322 ? 6.957 22.453 11.703 1 64.81 322 ASN B O 1
ATOM 5540 N N . LEU B 1 323 ? 8 20.734 12.664 1 67.31 323 LEU B N 1
ATOM 5541 C CA . LEU B 1 323 ? 9.133 21.578 13.039 1 67.31 323 LEU B CA 1
ATOM 5542 C C . LEU B 1 323 ? 9.93 21.984 11.805 1 67.31 323 LEU B C 1
ATOM 5544 O O . LEU B 1 323 ? 10.398 23.125 11.711 1 67.31 323 LEU B O 1
ATOM 5548 N N . MET B 1 324 ? 10.031 21.031 10.922 1 65.19 324 MET B N 1
ATOM 5549 C CA . MET B 1 324 ? 10.758 21.297 9.68 1 65.19 324 MET B CA 1
ATOM 5550 C C . MET B 1 324 ? 10.016 22.328 8.828 1 65.19 324 MET B C 1
ATOM 5552 O O . MET B 1 324 ? 10.633 23.203 8.234 1 65.19 324 MET B O 1
ATOM 5556 N N . VAL B 1 325 ? 8.695 22.125 8.758 1 64.12 325 VAL B N 1
ATOM 5557 C CA . VAL B 1 325 ? 7.891 23.062 7.988 1 64.12 325 VAL B CA 1
ATOM 5558 C C . VAL B 1 325 ? 8.008 24.469 8.594 1 64.12 325 VAL B C 1
ATOM 5560 O O . VAL B 1 325 ? 8.141 25.453 7.863 1 64.12 325 VAL B O 1
ATOM 5563 N N . GLU B 1 326 ? 7.992 24.547 9.859 1 64 326 GLU B N 1
ATOM 5564 C CA . GLU B 1 326 ? 8.133 25.828 10.547 1 64 326 GLU B CA 1
ATOM 5565 C C . GLU B 1 326 ? 9.492 26.469 10.258 1 64 326 GLU B C 1
ATOM 5567 O O . GLU B 1 326 ? 9.586 27.672 10.031 1 64 326 GLU B O 1
ATOM 5572 N N . GLN B 1 327 ? 10.477 25.578 10.25 1 65.12 327 GLN B N 1
ATOM 5573 C CA . GLN B 1 327 ? 11.82 26.094 10 1 65.12 327 GLN B CA 1
ATOM 5574 C C . GLN B 1 327 ? 11.984 26.5 8.539 1 65.12 327 GLN B C 1
ATOM 5576 O O . GLN B 1 327 ? 12.648 27.5 8.242 1 65.12 327 GLN B O 1
ATOM 5581 N N . LEU B 1 328 ? 11.414 25.75 7.727 1 63.59 328 LEU B N 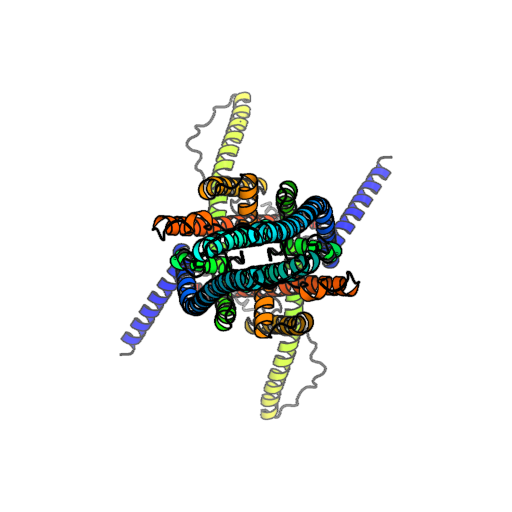1
ATOM 5582 C CA . LEU B 1 328 ? 11.508 26.062 6.309 1 63.59 328 LEU B CA 1
ATOM 5583 C C . LEU B 1 328 ? 10.781 27.359 5.988 1 63.59 328 LEU B C 1
ATOM 5585 O O . LEU B 1 328 ? 11.25 28.172 5.176 1 63.59 328 LEU B O 1
ATOM 5589 N N . VAL B 1 329 ? 9.672 27.578 6.555 1 63.66 329 VAL B N 1
ATOM 5590 C CA . VAL B 1 329 ? 8.906 28.797 6.352 1 63.66 329 VAL B CA 1
ATOM 5591 C C . VAL B 1 329 ? 9.672 30 6.91 1 63.66 329 VAL B C 1
ATOM 5593 O O . VAL B 1 329 ? 9.711 31.062 6.293 1 63.66 329 VAL B O 1
ATOM 5596 N N . GLU B 1 330 ? 10.281 29.797 8.039 1 64.62 330 GLU B N 1
ATOM 5597 C CA . GLU B 1 330 ? 11.086 30.859 8.648 1 64.62 330 GLU B CA 1
ATOM 5598 C C . GLU B 1 330 ? 12.297 31.188 7.781 1 64.62 330 GLU B C 1
ATOM 5600 O O . GLU B 1 330 ? 12.648 32.375 7.625 1 64.62 330 GLU B O 1
ATOM 5605 N N . LYS B 1 331 ? 12.859 30.188 7.34 1 63.66 331 LYS B N 1
ATOM 5606 C CA . LYS B 1 331 ? 14.008 30.422 6.477 1 63.66 331 LYS B CA 1
ATOM 5607 C C . LYS B 1 331 ? 13.594 31.078 5.164 1 63.66 331 LYS B C 1
ATOM 5609 O O . LYS B 1 331 ? 14.305 31.922 4.629 1 63.66 331 LYS B O 1
ATOM 5614 N N . ALA B 1 332 ? 12.516 30.625 4.676 1 62.81 332 ALA B N 1
ATOM 5615 C CA . ALA B 1 332 ? 11.984 31.234 3.465 1 62.81 332 ALA B CA 1
ATOM 5616 C C . ALA B 1 332 ? 11.633 32.688 3.703 1 62.81 332 ALA B C 1
ATOM 5618 O O . ALA B 1 332 ? 11.883 33.562 2.846 1 62.81 332 ALA B O 1
ATOM 5619 N N . ARG B 1 333 ? 11.094 33 4.828 1 61.62 333 ARG B N 1
ATOM 5620 C CA . ARG B 1 333 ? 10.781 34.375 5.199 1 61.62 333 ARG B CA 1
ATOM 5621 C C . ARG B 1 333 ? 12.055 35.188 5.363 1 61.62 333 ARG B C 1
ATOM 5623 O O . ARG B 1 333 ? 12.102 36.344 4.949 1 61.62 333 ARG B O 1
ATOM 5630 N N . TRP B 1 334 ? 12.938 34.5 6.035 1 62.47 334 TRP B N 1
ATOM 5631 C CA . TRP B 1 334 ? 14.227 35.156 6.195 1 62.47 334 TRP B CA 1
ATOM 5632 C C . TRP B 1 334 ? 14.859 35.469 4.84 1 62.47 334 TRP B C 1
ATOM 5634 O O . TRP B 1 334 ? 15.352 36.562 4.598 1 62.47 334 TRP B O 1
ATOM 5644 N N . LEU B 1 335 ? 14.797 34.438 4.055 1 61.31 335 LEU B N 1
ATOM 5645 C CA . LEU B 1 335 ? 15.344 34.625 2.713 1 61.31 335 LEU B CA 1
ATOM 5646 C C . LEU B 1 335 ? 14.562 35.656 1.928 1 61.31 335 LEU B C 1
ATOM 5648 O O . LEU B 1 335 ? 15.141 36.438 1.182 1 61.31 335 LEU B O 1
ATOM 5652 N N . GLY B 1 336 ? 13.297 35.656 2.084 1 60.72 336 GLY B N 1
ATOM 5653 C CA . GLY B 1 336 ? 12.469 36.656 1.452 1 60.72 336 GLY B CA 1
ATOM 5654 C C . GLY B 1 336 ? 12.758 38.062 1.943 1 60.72 336 GLY B C 1
ATOM 5655 O O . GLY B 1 336 ? 12.75 39 1.16 1 60.72 336 GLY B O 1
ATOM 5656 N N . LYS B 1 337 ? 12.992 38.219 3.223 1 59.62 337 LYS B N 1
ATOM 5657 C CA . LYS B 1 337 ? 13.344 39.5 3.803 1 59.62 337 LYS B CA 1
ATOM 5658 C C . LYS B 1 337 ? 14.719 39.969 3.334 1 59.62 337 LYS B C 1
ATOM 5660 O O . LYS B 1 337 ? 14.922 41.156 3.055 1 59.62 337 LYS B O 1
ATOM 5665 N N . GLU B 1 338 ? 15.445 38.938 3.316 1 59.62 338 GLU B N 1
ATOM 5666 C CA . GLU B 1 338 ? 16.797 39.281 2.889 1 59.62 338 GLU B CA 1
ATOM 5667 C C . GLU B 1 338 ? 16.844 39.656 1.413 1 59.62 338 GLU B C 1
ATOM 5669 O O . GLU B 1 338 ? 17.625 40.531 1.012 1 59.62 338 GLU B O 1
ATOM 5674 N N . ILE B 1 339 ? 15.914 39 0.731 1 56.84 339 ILE B N 1
ATOM 5675 C CA . ILE B 1 339 ? 15.875 39.312 -0.694 1 56.84 339 ILE B CA 1
ATOM 5676 C C . ILE B 1 339 ? 14.977 40.531 -0.938 1 56.84 339 ILE B C 1
ATOM 5678 O O . ILE B 1 339 ? 15.031 41.156 -2.004 1 56.84 339 ILE B O 1
ATOM 5682 N N . GLY B 1 340 ? 14.336 41.156 0.054 1 52.12 340 GLY B N 1
ATOM 5683 C CA . GLY B 1 340 ? 13.531 42.375 -0.014 1 52.12 340 GLY B CA 1
ATOM 5684 C C . GLY B 1 340 ? 12.117 42.125 -0.499 1 52.12 340 GLY B C 1
ATOM 5685 O O . GLY B 1 340 ? 11.461 43.031 -1.014 1 52.12 340 GLY B O 1
ATOM 5686 N N . LEU B 1 341 ? 11.695 40.969 -0.625 1 55.66 341 LEU B N 1
ATOM 5687 C CA . LEU B 1 341 ? 10.367 40.656 -1.15 1 55.66 341 LEU B CA 1
ATOM 5688 C C . LEU B 1 341 ? 9.305 40.844 -0.073 1 55.66 341 LEU B C 1
ATOM 5690 O O . LEU B 1 341 ? 8.148 41.156 -0.382 1 55.66 341 LEU B O 1
ATOM 5694 N N . ILE B 1 342 ? 9.508 40.531 1.152 1 55.06 342 ILE B N 1
ATOM 5695 C CA . ILE B 1 342 ? 8.57 40.719 2.254 1 55.06 342 ILE B CA 1
ATOM 5696 C C . ILE B 1 342 ? 8.867 42.031 2.959 1 55.06 342 ILE B C 1
ATOM 5698 O O . ILE B 1 342 ? 9.992 42.281 3.406 1 55.06 342 ILE B O 1
ATOM 5702 N N . LYS B 1 343 ? 8.047 43.188 2.682 1 49.38 343 LYS B N 1
ATOM 5703 C CA . LYS B 1 343 ? 8.133 44.5 3.34 1 49.38 343 LYS B CA 1
ATOM 5704 C C . LYS B 1 343 ? 7.91 44.344 4.844 1 49.38 343 LYS B C 1
ATOM 5706 O O . LYS B 1 343 ? 6.953 43.719 5.285 1 49.38 343 LYS B O 1
ATOM 5711 N N . GLU B 1 344 ? 8.961 44.219 5.574 1 47.94 344 GLU B N 1
ATOM 5712 C CA . GLU B 1 344 ? 8.797 44.406 7.016 1 47.94 344 GLU B CA 1
ATOM 5713 C C . GLU B 1 344 ? 7.746 45.469 7.336 1 47.94 344 GLU B C 1
ATOM 5715 O O . GLU B 1 344 ? 7.785 46.562 6.785 1 47.94 344 GLU B O 1
ATOM 5720 N N . ASN B 1 345 ? 6.543 45.094 7.594 1 39.81 345 ASN B N 1
ATOM 5721 C CA . ASN B 1 345 ? 5.762 46.188 8.172 1 39.81 345 ASN B CA 1
ATOM 5722 C C . ASN B 1 345 ? 6.559 46.969 9.219 1 39.81 345 ASN B C 1
ATOM 5724 O O . ASN B 1 345 ? 6.961 46.375 10.242 1 39.81 345 ASN B O 1
ATOM 5728 N N .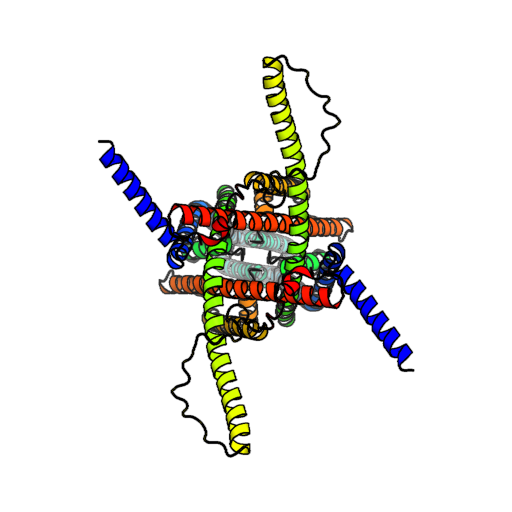 PRO B 1 346 ? 7.285 48 8.945 1 37.78 346 PRO B N 1
ATOM 5729 C CA . PRO B 1 346 ? 7.988 48.906 9.883 1 37.78 346 PRO B CA 1
ATOM 5730 C C . PRO B 1 346 ? 7.246 49.062 11.211 1 37.78 346 PRO B C 1
ATOM 5732 O O . PRO B 1 346 ? 7.812 49.562 12.18 1 37.78 346 PRO B O 1
ATOM 5735 N N . GLU B 1 347 ? 5.914 48.938 11.266 1 38.09 347 GLU B N 1
ATOM 5736 C CA . GLU B 1 347 ? 5.242 49.531 12.43 1 38.09 347 GLU B CA 1
ATOM 5737 C C . GLU B 1 347 ? 5.578 48.75 13.703 1 38.09 347 GLU B C 1
ATOM 5739 O O . GLU B 1 347 ? 5.375 49.25 14.812 1 38.09 347 GLU B O 1
ATOM 5744 N N . THR B 1 348 ? 5.875 47.469 13.688 1 37.75 348 THR B N 1
ATOM 5745 C CA . THR B 1 348 ? 5.969 46.969 15.055 1 37.75 348 THR B CA 1
ATOM 5746 C C . THR B 1 348 ? 7.32 47.312 15.672 1 37.75 348 THR B C 1
ATOM 5748 O O . THR B 1 348 ? 7.516 47.156 16.875 1 37.75 348 THR B O 1
ATOM 5751 N N . ASP B 1 349 ? 8.32 47.625 14.906 1 35.66 349 ASP B N 1
ATOM 5752 C CA . ASP B 1 349 ? 9.523 48.062 15.617 1 35.66 349 ASP B CA 1
ATOM 5753 C C . ASP B 1 349 ? 9.391 49.5 16.125 1 35.66 349 ASP B C 1
ATOM 5755 O O . ASP B 1 349 ? 10.289 50 16.781 1 35.66 349 ASP B O 1
ATOM 5759 N N . GLU B 1 350 ? 8.516 50.312 15.539 1 35.03 350 GLU B N 1
ATOM 5760 C CA . GLU B 1 350 ? 8.523 51.688 16.031 1 35.03 350 GLU B CA 1
ATOM 5761 C C . GLU B 1 350 ? 8.055 51.75 17.484 1 35.03 350 GLU B C 1
ATOM 5763 O O . GLU B 1 350 ? 8.258 52.75 18.172 1 35.03 350 GLU B O 1
ATOM 5768 N N . ASP B 1 351 ? 7.227 50.812 17.969 1 35 351 ASP B N 1
ATOM 5769 C CA . ASP B 1 351 ? 6.828 51.125 19.344 1 35 351 ASP B CA 1
ATOM 5770 C C . ASP B 1 351 ? 7.969 50.844 20.328 1 35 351 ASP B C 1
ATOM 5772 O O . ASP B 1 351 ? 7.797 50.969 21.531 1 35 351 ASP B O 1
ATOM 5776 N N . ALA B 1 352 ? 9.078 50.156 19.969 1 37.62 352 ALA B N 1
ATOM 5777 C CA . ALA B 1 352 ? 10.141 50.125 20.969 1 37.62 352 ALA B CA 1
ATOM 5778 C C . ALA B 1 352 ? 11.008 51.375 20.891 1 37.62 352 ALA B C 1
ATOM 5780 O O . ALA B 1 352 ? 11.992 51.438 20.156 1 37.62 352 ALA B O 1
ATOM 5781 N N . GLN B 1 353 ? 10.383 52.531 20.703 1 33.03 353 GLN B N 1
ATOM 5782 C CA . GLN B 1 353 ? 11.195 53.688 21.031 1 33.03 353 GLN B CA 1
ATOM 5783 C C . GLN B 1 353 ? 11.859 53.531 22.406 1 33.03 353 GLN B C 1
ATOM 5785 O O . GLN B 1 353 ? 11.219 53.125 23.359 1 33.03 353 GLN B O 1
ATOM 5790 N N . PRO B 1 354 ? 13.133 53.406 22.359 1 32.56 354 PRO B N 1
ATOM 5791 C CA . PRO B 1 354 ? 13.805 53.5 23.656 1 32.56 354 PRO B CA 1
ATOM 5792 C C . PRO B 1 354 ? 13.289 54.656 24.531 1 32.56 354 PRO B C 1
ATOM 5794 O O . PRO B 1 354 ? 13.07 55.75 24.016 1 32.56 354 PRO B O 1
ATOM 5797 N N . LEU B 1 355 ? 12.312 54.375 25.422 1 28.25 355 LEU B N 1
ATOM 5798 C CA . LEU B 1 355 ? 12.062 55.344 26.469 1 28.25 355 LEU B CA 1
ATOM 5799 C C . LEU B 1 355 ? 13.375 55.906 27 1 28.25 355 LEU B C 1
ATOM 5801 O O . LEU B 1 355 ? 14.133 55.219 27.672 1 28.25 355 LEU B O 1
ATOM 5805 N N . THR B 1 356 ? 14.055 56.656 26.219 1 26.12 356 THR B N 1
ATOM 5806 C CA . THR B 1 356 ? 15.047 57.562 26.781 1 26.12 356 THR B CA 1
ATOM 5807 C C . THR B 1 356 ? 14.414 58.469 27.844 1 26.12 356 THR B C 1
ATOM 5809 O O . THR B 1 356 ? 15.047 59.406 28.328 1 26.12 356 THR B O 1
ATOM 5812 N N . ALA B 1 357 ? 13.531 57.906 28.828 1 22.88 357 ALA B N 1
ATOM 5813 C CA . ALA B 1 357 ? 13.531 58.812 29.984 1 22.88 357 ALA B CA 1
ATOM 5814 C C . ALA B 1 357 ? 14.844 58.688 30.75 1 22.88 357 ALA B C 1
ATOM 5816 O O . ALA B 1 357 ? 15.461 57.625 30.812 1 22.88 357 ALA B O 1
#

Secondary structure (DSSP, 8-state):
-HHHHHHHHHHHHHHHHHHHHHHTSHHHHHHHHHHHHHHHHHHHHHHHHHHHHHHHHHHHHHHHHHHHHHHHHHHHHHHHHTS---HHHHHHHHHHHHHHHHHHHHHHHHHH---S---GGGSPPSS-HHHHHHHHHHHHHT----SS---SHHHHHHHHHHHHHHHHHHHHHHHHHHHHHHHHHHHHHHHHHHHHHHHHHHHHHHHHHHHHT-----STT------SSS-GGG----HHHHHHHHHHHHHHHHHHHHHHH---HHHHHHHHHHHHTT---SSS-TTHHHHTS-S-HHHHHHHHHHHHHHHHHHHHHHHHHHHHHHHHHHHHHHHHHHHT-S---THHHHT------/-HHHHHHHHHHHHHHHHHHHHHHTSHHHHHHHHHHHHHHHHHHHHHHHHHHHHHHHHHHHHHHHHHHHHHHHHHHHHHHHHTS---HHHHHHHHHHHHHHHHHHHHHHHHHH---S---GGGSPPSS-HHHHHHHHHHHHHT----SS---SHHHHHHHHHHHHHHHHHHHHHHHHHHHHHHHHHHHHHHHHHHHHHHHHHHHHHHHHHHHHT-----GGG------SSS-GGG----HHHHHHHHHHHHHHHHHHHHHHH---HHHHHHHHHHHHTT---SSS-TTHHHHTS-S-HHHHHHHHHHHHHHHHHHHHHHHHHHHHHHHHHHHHHHHHHHHT-S---THHHHT------

Organism: Limulus polyphemus (NCBI:txid6850)

Solvent-accessible surface area (backbone atoms only — not comparable to full-atom values): 38298 Å² total; per-residue (Å²): 112,68,66,59,52,49,50,50,50,47,45,48,48,46,50,50,43,49,46,48,50,41,40,71,27,76,64,33,35,48,50,48,52,52,50,50,28,52,48,42,8,52,50,49,30,68,63,46,34,63,59,50,52,51,51,51,51,50,35,51,51,48,48,51,48,53,54,48,50,51,52,46,49,41,52,50,53,56,57,52,58,78,48,95,67,53,70,69,56,45,46,52,52,49,43,51,52,52,49,53,49,49,52,49,50,51,47,38,33,74,72,51,66,51,79,85,69,85,60,73,87,74,52,84,75,71,58,39,63,65,51,23,31,52,49,32,46,24,47,29,64,16,18,14,38,35,82,70,72,70,85,47,71,65,41,42,54,48,49,53,60,49,34,68,51,37,30,58,52,44,51,53,41,33,52,53,51,16,51,52,49,51,50,49,48,49,49,51,46,49,53,47,45,45,48,48,49,45,49,46,46,47,46,48,47,44,48,51,31,60,71,64,71,54,83,79,75,75,83,80,71,70,68,80,56,87,62,89,57,83,51,75,89,68,62,74,73,55,69,63,57,48,50,48,52,52,51,50,52,36,49,53,46,9,54,53,42,18,67,70,61,69,44,52,59,65,59,19,37,44,45,36,49,35,48,50,65,18,18,13,36,32,84,73,60,90,51,65,69,50,54,69,41,74,95,37,75,64,43,48,48,52,50,50,50,50,51,50,51,48,56,54,44,34,21,51,48,51,37,41,49,52,51,46,51,52,48,49,52,49,48,48,48,48,48,29,44,71,68,62,72,51,74,71,72,66,66,72,66,57,74,67,55,76,74,82,119,113,68,66,59,52,50,49,50,49,48,48,48,49,48,52,51,45,49,50,49,50,41,41,69,27,76,64,33,35,48,50,47,51,51,48,50,27,52,48,42,9,53,52,50,30,68,61,45,35,62,58,49,53,50,50,52,52,50,36,51,51,48,48,52,49,52,53,48,50,50,53,47,51,41,53,49,53,57,58,52,56,79,47,96,66,53,71,69,57,45,47,52,52,50,43,51,52,50,49,51,49,48,51,50,50,52,48,39,32,74,73,50,66,51,79,86,66,88,59,73,85,74,52,85,73,72,57,38,62,66,51,23,31,51,49,31,46,24,47,30,63,15,18,15,38,35,80,72,70,69,84,47,72,65,42,41,53,48,48,53,60,49,35,68,52,37,29,58,52,43,50,53,41,34,51,53,51,17,51,51,48,51,50,49,49,50,49,50,46,49,52,46,45,45,49,48,48,45,48,45,45,48,46,49,49,46,50,51,31,60,72,64,70,53,84,78,76,76,82,78,71,68,69,83,56,88,64,86,58,85,53,76,89,67,62,72,74,54,68,62,58,49,51,50,53,50,50,50,52,36,49,52,45,10,52,51,44,19,68,70,61,69,43,53,59,66,59,19,38,44,46,37,50,35,48,50,65,18,18,14,37,32,85,72,60,90,49,66,68,49,54,67,42,74,96,37,76,64,42,49,48,52,50,51,50,49,52,50,51,50,54,52,43,34,22,50,47,51,38,42,49,52,52,47,52,52,48,48,52,49,49,49,47,48,49,28,44,72,67,61,72,51,75,70,72,65,67,74,63,58,73,66,55,77,76,77,118

InterPro domains:
  IPR003280 Two pore domain potassium channel [PR01333] (138-166)
  IPR003280 Two pore domain potassium channel [PR01333] (277-286)
  IPR003280 Two pore domain potassium channel [PTHR11003] (21-342)
  IPR013099 Potassium channel domain [PF07885] (120-182)
  IPR013099 Potassium channel domain [PF07885] (245-329)

Sequence (714 aa):
MSVKMEEDEEKKHRCFKFLLRILFSHIGLFLLVVGFSAFGAWLFVAIEKPAEDYRIEQRLIRTKEVNESINYLVALFWYWRGKNFTLVEWNEKVYTQLREFELYIVGSVNNMSYDGTFNSEEWDRDWTFSKSLLYAVTISSTIGYGHISPDTWLGKVATILYAVIAIPLLLVFLANIGDFMASTFRYVYSRLCCRWCRSRRKISEYLKKARAGARIPSVNEDAVGREEYMPTDKVIVPIVLNLLLISFYILLGSLMFSYWEEWDLVSSAYFTFVTLSTIGFGDYVPGNSFMDYKQGTSSSLKMLACCLYVVFGMALVSMCINLMVEQLVEKARWLGKEIGLIKENPETDEDAQPLTAMSVKMEEDEEKKHRCFKFLLRILFSHIGLFLLVVGFSAFGAWLFVAIEKPAEDYRIEQRLIRTKEVNESINYLVALFWYWRGKNFTLVEWNEKVYTQLREFELYIVGSVNNMSYDGTFNSEEWDRDWTFSKSLLYAVTISSTIGYGHISPDTWLGKVATILYAVIAIPLLLVFLANIGDFMASTFRYVYSRLCCRWCRSRRKISEYLKKARAGARIPSVNEDAVGREEYMPTDKVIVPIVLNLLLISFYILLGSLMFSYWEEWDLVSSAYFTFVTLSTIGFGDYVPGNSFMDYKQGTSSSLKMLACCLYVVFGMALVSMCINLMVEQLVEKARWLGKEIGLIKENPETDEDAQPLTA